Protein 5NVM (pdb70)

InterPro domains:
  IPR001040 Translation Initiation factor eIF- 4e [PF01652] (55-222)
  IPR001040 Translation Initiation factor eIF- 4e [PTHR11960] (13-221)
  IPR019770 Eukaryotic translation initiation factor 4E (eIF-4E), conserved site [PS00813] (112-135)
  IPR023398 Translation Initiation factor eIF- 4e-like [G3DSA:3.30.760.10] (18-225)
  IPR023398 Translation Initiation factor eIF- 4e-like [SSF55418] (24-225)

Sequence (407 aa):
GPHMLEAEHPLQYNYTFWYS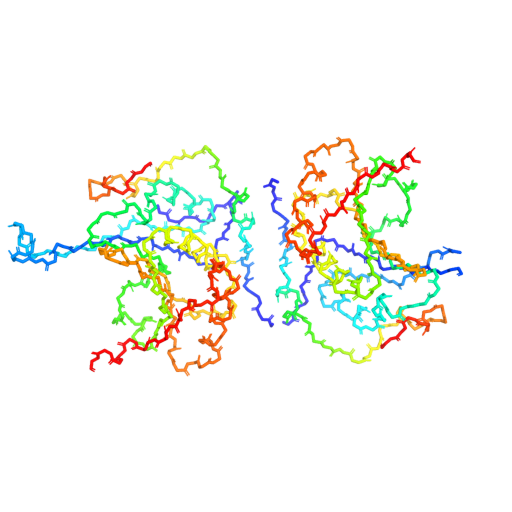RRTPGRPTSSQSYEQNIKQIGTFASVEQQFWRFYSHMVRPGDLTGHHSDFHLFKEGIKPMWEDDANKNGGKWIIRLRKGLASRCCWENLILAMLGEQFMVGEEICGAVVSVRFQEDIISIWNKTASDQATTARIRDTLRRVLNLPPNTIMEYKTHTDSIYKLADYRYGREEMLALFLKDNKIPSDLLDKEFLPILQEAEHPLQYNYTFWYSRRQNIKQIGTFASVEQFWRFYSHMVRPGDLTGHSDFHLFKEGIKPMWEDDANKNGGKWIIRLRKGLASRCWENLILAMLGEQFMVGEEICGAVVSVRFQEDIISIWNKTASDQATTARIRDTLRRVLNLPPNTIMEYKTHTDYKLADYRYGREEMLALFLKDNKIPSDLLDKEFLPILQ

Foldseek 3Di:
DEDDDPVFAWFPFKKWKKKKAWPDDVVVDVDHTDIDMDTDGIYTGPVVVCVVPVPDDQLLPDDHWMKMKMFTPPADPDCPGLQRVQKKKKKWKAFRPQRRLLVVLVVCCVRNVVQPLPQFWTIKMWIDHDGIIMIMTMTRHHPPVVSVVSNVVSSVVRRPDDPVTDMDMDRPVVVD/DDDDPDDDDPVRVVVPPDPDDDDDPVCVDPVNVVPDD/DDFAFFPFKKWKWKAAPHDIDTDDIDTGPVRVCVVVVPDDQPLPDDHWMKIKMFTPPADPAQVGLQRVQKWKKKDKDFRPQQRLQVVLVVVCVRNCVQVPPQFWTIKMWIDHDGMIMIMTMGRHHVPPVSVVSVLVSSVVRRVDPPPSDMDMDGSVD/DDDDPDDADPVRVVVPDDDDPDDDPVCPDPVNVVVDD

Structure (mmCIF, N/CA/C/O backbone):
data_5NVM
#
_entry.id   5NVM
#
_cell.length_a   152.210
_cell.length_b   98.590
_cell.length_c   39.280
_cell.angle_alpha   90.00
_cell.angle_beta   99.59
_cell.angle_gamma   90.00
#
_symmetry.space_group_name_H-M   'C 1 2 1'
#
loop_
_entity.id
_entity.type
_entity.pdbx_description
1 polymer 'Eukaryotic translation initiation factor 4E type 2'
2 polymer 'GRB10-interacting GYF protein 2'
3 non-polymer 'PHOSPHATE ION'
4 water water
#
loop_
_atom_site.group_PDB
_atom_site.id
_atom_site.type_symbol
_atom_site.label_atom_id
_atom_site.label_alt_id
_atom_site.label_comp_id
_atom_site.label_asym_id
_atom_site.label_entity_id
_atom_site.label_seq_id
_atom_site.pdbx_PDB_ins_code
_atom_site.Cartn_x
_atom_site.Cartn_y
_atom_site.Cartn_z
_atom_site.occupancy
_atom_site.B_iso_or_equiv
_atom_site.auth_seq_id
_atom_site.auth_comp_id
_atom_site.auth_asym_id
_atom_site.auth_atom_id
_atom_site.pdbx_PDB_model_num
ATOM 1 N N . GLY A 1 1 ? 11.695 25.141 26.129 1.00 74.62 46 GLY A N 1
ATOM 2 C CA . GLY A 1 1 ? 11.695 23.707 25.911 1.00 73.98 46 GLY A CA 1
ATOM 3 C C . GLY A 1 1 ? 13.087 23.089 25.928 1.00 79.21 46 GLY A C 1
ATOM 4 O O . GLY A 1 1 ? 14.074 23.772 26.214 1.00 78.46 46 GLY A O 1
ATOM 7 N N . PRO A 1 2 ? 13.175 21.784 25.621 1.00 72.73 47 PRO A N 1
ATOM 8 C CA . PRO A 1 2 ? 14.463 21.089 25.723 1.00 64.59 47 PRO A CA 1
ATOM 9 C C . PRO A 1 2 ? 15.222 20.984 24.403 1.00 76.80 47 PRO A C 1
ATOM 10 O O . PRO A 1 2 ? 14.767 20.321 23.465 1.00 67.40 47 PRO A O 1
ATOM 21 N N . HIS A 1 3 ? 16.391 21.617 24.324 1.00 80.84 48 HIS A N 1
ATOM 22 C CA . HIS A 1 3 ? 17.289 21.464 23.187 1.00 77.11 48 HIS A CA 1
ATOM 23 C C . HIS A 1 3 ? 18.644 20.976 23.677 1.00 69.87 48 HIS A C 1
ATOM 24 O O . HIS A 1 3 ? 19.088 21.343 24.768 1.00 67.73 48 HIS A O 1
ATOM 38 N N . MET A 1 4 ? 19.273 20.121 22.873 1.00 72.35 49 MET A N 1
ATOM 39 C CA . MET A 1 4 ? 20.663 19.726 23.068 1.00 71.98 49 MET A CA 1
ATOM 40 C C . MET A 1 4 ? 21.573 20.827 22.534 1.00 72.81 49 MET A C 1
ATOM 41 O O . MET A 1 4 ? 21.499 21.179 21.352 1.00 71.54 49 MET A O 1
ATOM 55 N N . LEU A 1 5 ? 22.437 21.360 23.399 1.00 76.67 50 LEU A N 1
ATOM 56 C CA . LEU A 1 5 ? 23.354 22.435 23.046 1.00 70.61 50 LEU A CA 1
ATOM 57 C C . LEU A 1 5 ? 24.792 21.990 23.272 1.00 72.27 50 LEU A C 1
ATOM 58 O O . LEU A 1 5 ? 25.108 21.368 24.291 1.00 67.60 50 LEU A O 1
ATOM 74 N N . GLU A 1 6 ? 25.660 22.328 22.312 1.00 82.12 51 GLU A N 1
ATOM 75 C CA . GLU A 1 6 ? 27.049 21.874 22.347 1.00 86.12 51 GLU A CA 1
ATOM 76 C C . GLU A 1 6 ? 27.769 22.361 23.602 1.00 74.27 51 GLU A C 1
ATOM 77 O O . GLU A 1 6 ? 28.564 21.622 24.195 1.00 69.70 51 GLU A O 1
ATOM 89 N N . ALA A 1 7 ? 27.511 23.602 24.025 1.00 68.50 52 ALA A N 1
ATOM 90 C CA . ALA A 1 7 ? 28.181 24.140 25.205 1.00 73.82 52 ALA A CA 1
ATOM 91 C C . ALA A 1 7 ? 27.655 23.560 26.521 1.00 69.62 52 ALA A C 1
ATOM 92 O O . ALA A 1 7 ? 28.258 23.819 27.568 1.00 70.49 52 ALA A O 1
ATOM 99 N N . GLU A 1 8 ? 26.577 22.777 26.493 1.00 57.52 53 GLU A N 1
ATOM 100 C CA . GLU A 1 8 ? 25.927 22.256 27.690 1.00 51.54 53 GLU A CA 1
ATOM 101 C C . GLU A 1 8 ? 26.200 20.765 27.845 1.00 45.41 53 GLU A C 1
ATOM 102 O O . GLU A 1 8 ? 26.638 20.087 26.909 1.00 47.17 53 GLU A O 1
ATOM 114 N N . HIS A 1 9 ? 25.939 20.255 29.057 1.00 38.71 54 HIS A N 1
ATOM 115 C CA . HIS A 1 9 ? 26.190 18.858 29.378 1.00 33.73 54 HIS A CA 1
ATOM 116 C C . HIS A 1 9 ? 24.895 18.056 29.348 1.00 41.34 54 HIS A C 1
ATOM 117 O O . HIS A 1 9 ? 24.067 18.193 30.271 1.00 37.19 54 HIS A O 1
ATOM 131 N N . PRO A 1 10 ? 24.686 17.199 28.344 1.00 39.19 55 PRO A N 1
ATOM 132 C CA . PRO A 1 10 ? 23.404 16.500 28.214 1.00 38.42 55 PRO A CA 1
ATOM 133 C C . PRO A 1 10 ? 23.121 15.533 29.349 1.00 35.94 55 PRO A C 1
ATOM 134 O O . PRO A 1 10 ? 24.013 14.895 29.904 1.00 35.23 55 PRO A O 1
ATOM 145 N N . LEU A 1 11 ? 21.845 15.420 29.673 1.00 35.09 56 LEU A N 1
ATOM 146 C CA . LEU A 1 11 ? 21.345 14.341 30.501 1.00 32.77 56 LEU A CA 1
ATOM 147 C C . LEU A 1 11 ? 21.038 13.146 29.615 1.00 37.93 56 LEU A C 1
ATOM 148 O O . LEU A 1 11 ? 20.744 13.303 28.437 1.00 35.44 56 LEU A O 1
ATOM 164 N N . GLN A 1 12 ? 21.081 11.950 30.204 1.00 35.12 57 GLN A N 1
ATOM 165 C CA . GLN A 1 12 ? 20.765 10.729 29.468 1.00 35.13 57 GLN A CA 1
ATOM 166 C C . GLN A 1 12 ? 19.332 10.711 28.944 1.00 42.86 57 GLN A C 1
ATOM 167 O O . GLN A 1 12 ? 19.057 10.043 27.942 1.00 35.93 57 GLN A O 1
ATOM 181 N N . TYR A 1 13 ? 18.400 11.354 29.649 1.00 36.41 58 TYR A N 1
ATOM 182 C CA . TYR A 1 13 ? 17.024 11.503 29.210 1.00 38.21 58 TYR A CA 1
ATOM 183 C C . TYR A 1 13 ? 16.618 12.952 29.395 1.00 38.37 58 TYR A C 1
ATOM 184 O O . TYR A 1 13 ? 17.199 13.678 30.201 1.00 38.80 58 TYR A O 1
ATOM 202 N N . ASN A 1 14 ? 15.595 13.370 28.657 1.00 37.11 59 ASN A N 1
ATOM 203 C CA . ASN A 1 14 ? 14.899 14.598 29.011 1.00 37.88 59 ASN A CA 1
ATOM 204 C C . ASN A 1 14 ? 13.971 14.295 30.180 1.00 34.88 59 ASN A C 1
ATOM 205 O O . ASN A 1 14 ? 13.421 13.195 30.277 1.00 36.76 59 ASN A O 1
ATOM 216 N N . TYR A 1 15 ? 13.830 15.263 31.082 1.00 34.25 60 TYR A N 1
ATOM 217 C CA . TYR A 1 15 ? 12.922 15.146 32.217 1.00 32.29 60 TYR A CA 1
ATOM 218 C C . TYR A 1 15 ? 11.998 16.362 32.285 1.00 32.21 60 TYR A C 1
ATOM 219 O O . TYR A 1 15 ? 12.327 17.456 31.818 1.00 33.53 60 TYR A O 1
ATOM 237 N N . THR A 1 16 ? 10.843 16.151 32.911 1.00 30.34 61 THR A N 1
ATOM 238 C CA . THR A 1 16 ? 9.767 17.140 32.974 1.00 28.29 61 THR A CA 1
ATOM 239 C C . THR A 1 16 ? 9.341 17.342 34.432 1.00 30.55 61 THR A C 1
ATOM 240 O O . THR A 1 16 ? 8.946 16.379 35.092 1.00 27.90 61 THR A O 1
ATOM 251 N N . PHE A 1 17 ? 9.397 18.587 34.923 1.00 30.57 62 PHE A N 1
ATOM 252 C CA . PHE A 1 17 ? 8.830 18.912 36.236 1.00 30.40 62 PHE A CA 1
ATOM 253 C C . PHE A 1 17 ? 7.316 19.078 36.165 1.00 33.09 62 PHE A C 1
ATOM 254 O O . PHE A 1 17 ? 6.781 19.687 35.230 1.00 30.30 62 PHE A O 1
ATOM 271 N N . TRP A 1 18 ? 6.639 18.622 37.219 1.00 29.06 63 TRP A N 1
ATOM 272 C CA . TRP A 1 18 ? 5.204 18.806 37.386 1.00 28.57 63 TRP A CA 1
ATOM 273 C C . TRP A 1 18 ? 4.931 19.313 38.793 1.00 29.28 63 TRP A C 1
ATOM 274 O O . TRP A 1 18 ? 5.695 19.050 39.727 1.00 29.03 63 TRP A O 1
ATOM 295 N N . TYR A 1 19 ? 3.818 20.039 38.945 1.00 28.79 64 TYR A N 1
ATOM 296 C CA . TYR A 1 19 ? 3.422 20.595 40.232 1.00 29.24 64 TYR A CA 1
ATOM 297 C C . TYR A 1 19 ? 1.955 20.290 40.455 1.00 30.65 64 TYR A C 1
ATOM 298 O O . TYR A 1 19 ? 1.131 20.648 39.607 1.00 28.11 64 TYR A O 1
ATOM 316 N N . SER A 1 20 ? 1.620 19.660 41.579 1.00 26.77 65 SER A N 1
ATOM 317 C CA . SER A 1 20 ? 0.216 19.429 41.885 1.00 28.76 65 SER A CA 1
ATOM 318 C C . SER A 1 20 ? -0.130 19.969 43.268 1.00 30.36 65 SER A C 1
ATOM 319 O O . SER A 1 20 ? 0.722 20.152 44.141 1.00 28.01 65 SER A O 1
ATOM 327 N N . ARG A 1 21 ? -1.419 20.261 43.437 1.00 31.11 66 ARG A N 1
ATOM 328 C CA . ARG A 1 21 ? -1.931 20.816 44.667 1.00 35.03 66 ARG A CA 1
ATOM 329 C C . ARG A 1 21 ? -3.331 20.251 44.864 1.00 35.27 66 ARG A C 1
ATOM 330 O O . ARG A 1 21 ? -4.027 19.936 43.897 1.00 30.02 66 ARG A O 1
ATOM 351 N N . ARG A 1 22 ? -3.705 20.046 46.122 1.00 33.60 67 ARG A N 1
ATOM 352 C CA . ARG A 1 22 ? -5.026 19.539 46.461 1.00 37.15 67 ARG A CA 1
ATOM 353 C C . ARG A 1 22 ? -5.526 20.309 47.668 1.00 50.10 67 ARG A C 1
ATOM 354 O O . ARG A 1 22 ? -4.838 20.380 48.691 1.00 40.68 67 ARG A O 1
ATOM 375 N N . THR A 1 23 ? -6.684 20.937 47.499 1.00 50.91 68 THR A N 1
ATOM 376 C CA . THR A 1 23 ? -7.484 21.582 48.528 1.00 59.60 68 THR A CA 1
ATOM 377 C C . THR A 1 23 ? -8.349 20.462 49.063 1.00 65.38 68 THR A C 1
ATOM 378 O O . THR A 1 23 ? -9.356 20.105 48.426 1.00 49.19 68 THR A O 1
ATOM 389 N N . PRO A 1 24 ? -7.974 19.871 50.206 1.00 79.05 69 PRO A N 1
ATOM 390 C CA . PRO A 1 24 ? -8.381 18.485 50.482 1.00 91.10 69 PRO A CA 1
ATOM 391 C C . PRO A 1 24 ? -9.807 18.301 50.991 1.00 97.34 69 PRO A C 1
ATOM 392 O O . PRO A 1 24 ? -10.321 17.177 50.892 1.00 96.64 69 PRO A O 1
ATOM 403 N N . GLY A 1 25 ? -10.477 19.335 51.506 1.00 100.16 70 GLY A N 1
ATOM 404 C CA . GLY A 1 25 ? -11.715 19.123 52.232 1.00 109.19 70 GLY A CA 1
ATOM 405 C C . GLY A 1 25 ? -12.801 20.124 51.888 1.00 111.70 70 GLY A C 1
ATOM 406 O O . GLY A 1 25 ? -12.558 21.183 51.304 1.00 108.14 70 GLY A O 1
ATOM 410 N N . ARG A 1 26 ? -14.028 19.742 52.272 1.00 120.78 71 ARG A N 1
ATOM 411 C CA . ARG A 1 26 ? -15.229 20.574 52.251 1.00 114.84 71 ARG A CA 1
ATOM 412 C C . ARG A 1 26 ? -15.444 21.139 53.652 1.00 117.06 71 ARG A C 1
ATOM 413 O O . ARG A 1 26 ? -15.836 22.305 53.794 1.00 116.97 71 ARG A O 1
ATOM 434 N N . PRO A 1 27 ? -15.209 20.342 54.723 1.00 114.87 72 PRO A N 1
ATOM 435 C CA . PRO A 1 27 ? -15.168 20.925 56.072 1.00 113.04 72 PRO A CA 1
ATOM 436 C C . PRO A 1 27 ? -13.782 21.426 56.449 1.00 124.56 72 PRO A C 1
ATOM 437 O O . PRO A 1 27 ? -13.642 22.420 57.171 1.00 120.31 72 PRO A O 1
ATOM 448 N N . THR A 1 28 ? -12.747 20.740 55.952 1.00 129.35 73 THR A N 1
ATOM 449 C CA . THR A 1 28 ? -11.384 21.013 56.397 1.00 126.09 73 THR A CA 1
ATOM 450 C C . THR A 1 28 ? -10.934 22.413 55.998 1.00 124.11 73 THR A C 1
ATOM 451 O O . THR A 1 28 ? -10.247 23.094 56.770 1.00 116.09 73 THR A O 1
ATOM 462 N N . SER A 1 29 ? -11.300 22.856 54.800 1.00 127.61 74 SER A N 1
ATOM 463 C CA . SER A 1 29 ? -11.041 24.213 54.354 1.00 127.90 74 SER A CA 1
ATOM 464 C C . SER A 1 29 ? -12.366 24.904 54.069 1.00 132.81 74 SER A C 1
ATOM 465 O O . SER A 1 29 ? -13.400 24.257 53.880 1.00 131.23 74 SER A O 1
ATOM 473 N N . SER A 1 30 ? -12.328 26.237 54.050 1.00 141.19 75 SER A N 1
ATOM 474 C CA . SER A 1 30 ? -13.520 26.996 53.690 1.00 146.90 75 SER A CA 1
ATOM 475 C C . SER A 1 30 ? -13.889 26.789 52.226 1.00 143.58 75 SER A C 1
ATOM 476 O O . SER A 1 30 ? -15.077 26.793 51.881 1.00 139.36 75 SER A O 1
ATOM 484 N N . GLN A 1 31 ? -12.897 26.598 51.359 1.00 142.57 76 GLN A N 1
ATOM 485 C CA . GLN A 1 31 ? -13.156 26.336 49.953 1.00 125.85 76 GLN A CA 1
ATOM 486 C C . GLN A 1 31 ? -13.504 24.864 49.738 1.00 112.08 76 GLN A C 1
ATOM 487 O O . GLN A 1 31 ? -13.249 24.000 50.582 1.00 114.91 76 GLN A O 1
ATOM 501 N N . SER A 1 32 ? -14.097 24.590 48.584 1.00 101.48 77 SER A N 1
ATOM 502 C CA . SER A 1 32 ? -14.489 23.242 48.212 1.00 81.22 77 SER A CA 1
ATOM 503 C C . SER A 1 32 ? -13.272 22.419 47.787 1.00 62.92 77 SER A C 1
ATOM 504 O O . SER A 1 32 ? -12.213 22.954 47.454 1.00 60.22 77 SER A O 1
ATOM 512 N N . TYR A 1 33 ? -13.448 21.100 47.788 1.00 47.85 78 TYR A N 1
ATOM 513 C CA . TYR A 1 33 ? -12.415 20.208 47.302 1.00 49.51 78 TYR A CA 1
ATOM 514 C C . TYR A 1 33 ? -11.972 20.606 45.898 1.00 47.62 78 TYR A C 1
ATOM 515 O O . TYR A 1 33 ? -12.790 20.919 45.022 1.00 36.71 78 TYR A O 1
ATOM 533 N N . GLU A 1 34 ? -10.660 20.584 45.690 1.00 40.94 79 GLU A N 1
ATOM 534 C CA . GLU A 1 34 ? -10.079 20.933 44.405 1.00 40.10 79 GLU A CA 1
ATOM 535 C C . GLU A 1 34 ? -8.733 20.232 44.295 1.00 36.62 79 GLU A C 1
ATOM 536 O O . GLU A 1 34 ? -8.009 20.104 45.291 1.00 30.01 79 GLU A O 1
ATOM 548 N N . GLN A 1 35 ? -8.423 19.775 43.080 1.00 34.95 80 GLN A N 1
ATOM 549 C CA . GLN A 1 35 ? -7.177 19.099 42.740 1.00 36.75 80 GLN A CA 1
ATOM 550 C C . GLN A 1 35 ? -6.704 19.608 41.384 1.00 33.08 80 GLN A C 1
ATOM 551 O O . GLN A 1 35 ? -7.492 19.721 40.442 1.00 30.91 80 GLN A O 1
ATOM 565 N N . ASN A 1 36 ? -5.417 19.900 41.293 1.00 28.95 81 ASN A N 1
ATOM 566 C CA . ASN A 1 36 ? -4.815 20.454 40.097 1.00 28.74 81 ASN A CA 1
ATOM 567 C C . ASN A 1 36 ? -3.455 19.807 39.899 1.00 30.77 81 ASN A C 1
ATOM 568 O O . ASN A 1 36 ? -2.726 19.572 40.869 1.00 26.05 81 ASN A O 1
ATOM 579 N N . ILE A 1 37 ? -3.138 19.489 38.648 1.00 29.56 82 ILE A N 1
ATOM 580 C CA . ILE A 1 37 ? -1.782 19.135 38.260 1.00 27.46 82 ILE A CA 1
ATOM 581 C C . ILE A 1 37 ? -1.436 19.878 36.979 1.00 32.12 82 ILE A C 1
ATOM 582 O O . ILE A 1 37 ? -2.243 19.926 36.042 1.00 30.65 82 ILE A O 1
ATOM 598 N N . LYS A 1 38 ? -0.224 20.444 36.940 1.00 28.85 83 LYS A N 1
ATOM 599 C CA . LYS A 1 38 ? 0.240 21.266 35.834 1.00 32.99 83 LYS A CA 1
ATOM 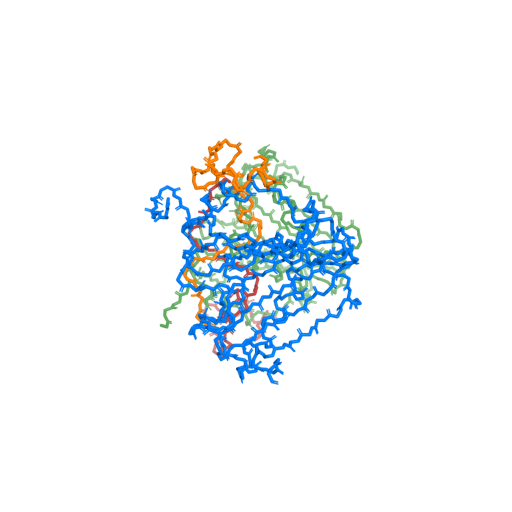600 C C . LYS A 1 38 ? 1.692 20.932 35.529 1.00 34.81 83 LYS A C 1
ATOM 601 O O . LYS A 1 38 ? 2.535 20.876 36.428 1.00 29.98 83 LYS A O 1
ATOM 620 N N . GLN A 1 39 ? 1.966 20.666 34.264 1.00 32.37 84 GLN A N 1
ATOM 621 C CA . GLN A 1 39 ? 3.335 20.514 33.797 1.00 34.14 84 GLN A CA 1
ATOM 622 C C . GLN A 1 39 ? 4.043 21.856 33.861 1.00 35.91 84 GLN A C 1
ATOM 623 O O . GLN A 1 39 ? 3.496 22.881 33.449 1.00 36.81 84 GLN A O 1
ATOM 637 N N . ILE A 1 40 ? 5.249 21.855 34.412 1.00 32.55 85 ILE A N 1
ATOM 638 C CA . ILE A 1 40 ? 6.047 23.065 34.537 1.00 35.03 85 ILE A CA 1
ATOM 639 C C . ILE A 1 40 ? 6.853 23.205 33.246 1.00 39.01 85 ILE A C 1
ATOM 640 O O . ILE A 1 40 ? 6.640 24.145 32.474 1.00 41.38 85 ILE A O 1
ATOM 656 N N . GLY A 1 41 ? 7.752 22.258 32.983 1.00 38.66 86 GLY A N 1
ATOM 657 C CA . GLY A 1 41 ? 8.560 22.312 31.768 1.00 36.80 86 GLY A CA 1
ATOM 658 C C . GLY A 1 41 ? 9.534 21.156 31.689 1.00 37.88 86 GLY A C 1
ATOM 659 O O . GLY A 1 41 ? 9.698 20.373 32.631 1.00 37.15 86 GLY A O 1
ATOM 663 N N . THR A 1 42 ? 10.196 21.062 30.537 1.00 31.74 87 THR A N 1
ATOM 664 C CA . THR A 1 42 ? 11.023 19.920 30.200 1.00 34.22 87 THR A CA 1
ATOM 665 C C . THR A 1 42 ? 12.430 20.410 29.862 1.00 38.28 87 THR A C 1
ATOM 666 O O . THR A 1 42 ? 12.596 21.479 29.265 1.00 37.19 87 THR A O 1
ATOM 677 N N . PHE A 1 43 ? 13.443 19.638 30.261 1.00 38.12 88 PHE A N 1
ATOM 678 C CA . PHE A 1 43 ? 14.825 20.082 30.142 1.00 32.83 88 PHE A CA 1
ATOM 679 C C . PHE A 1 43 ? 15.686 18.900 29.722 1.00 32.17 88 PHE A C 1
ATOM 680 O O . PHE A 1 43 ? 15.323 17.741 29.907 1.00 32.90 88 PHE A O 1
ATOM 697 N N . ALA A 1 44 ? 16.854 19.203 29.146 1.00 37.02 89 ALA A N 1
ATOM 698 C CA . ALA A 1 44 ? 17.645 18.167 28.498 1.00 34.85 89 ALA A CA 1
ATOM 699 C C . ALA A 1 44 ? 19.101 18.145 28.922 1.00 36.62 89 ALA A C 1
ATOM 700 O O . ALA A 1 44 ? 19.809 17.203 28.549 1.00 34.14 89 ALA A O 1
ATOM 707 N N . SER A 1 45 ? 19.555 19.125 29.698 1.00 32.46 90 SER A N 1
ATOM 708 C CA . SER A 1 45 ? 20.938 19.225 30.127 1.00 36.63 90 SER A CA 1
ATOM 709 C C . SER A 1 45 ? 20.985 19.571 31.616 1.00 38.38 90 SER A C 1
ATOM 710 O O . SER A 1 45 ? 19.985 19.989 32.217 1.00 33.98 90 SER A O 1
ATOM 718 N N . VAL A 1 46 ? 22.167 19.376 32.198 1.00 34.72 91 VAL A N 1
ATOM 719 C CA . VAL A 1 46 ? 22.427 19.773 33.579 1.00 35.82 91 VAL A CA 1
ATOM 720 C C . VAL A 1 46 ? 22.169 21.256 33.754 1.00 35.92 91 VAL A C 1
ATOM 721 O O . VAL A 1 46 ? 21.564 21.682 34.742 1.00 33.89 91 VAL A O 1
ATOM 734 N N . GLU A 1 47 ? 22.631 22.069 32.809 1.00 33.72 92 GLU A N 1
ATOM 735 C CA . GLU A 1 47 ? 22.482 23.509 32.970 1.00 35.08 92 GLU A CA 1
ATOM 736 C C . GLU A 1 47 ? 21.014 23.918 32.897 1.00 37.84 92 GLU A C 1
ATOM 737 O O . GLU A 1 47 ? 20.578 24.840 33.595 1.00 35.03 92 GLU A O 1
ATOM 749 N N . GLN A 1 48 ? 20.252 23.267 32.035 1.00 34.87 93 GLN A N 1
ATOM 750 C CA A GLN A 1 48 ? 18.824 23.552 31.910 0.50 38.53 93 GLN A CA 1
ATOM 751 C CA B GLN A 1 48 ? 18.841 23.613 31.942 0.50 38.53 93 GLN A CA 1
ATOM 752 C C . GLN A 1 48 ? 18.065 23.130 33.161 1.00 33.54 93 GLN A C 1
ATOM 753 O O . GLN A 1 48 ? 17.115 23.801 33.573 1.00 40.48 93 GLN A O 1
ATOM 780 N N . PHE A 1 49 ? 18.440 21.983 33.743 1.00 33.92 94 PHE A N 1
ATOM 781 C CA . PHE A 1 49 ? 17.862 21.562 35.022 1.00 34.02 94 PHE A CA 1
ATOM 782 C C . PHE A 1 49 ? 18.014 22.658 36.066 1.00 32.00 94 PHE A C 1
ATOM 783 O O . PHE A 1 49 ? 17.057 22.993 36.764 1.00 30.54 94 PHE A O 1
ATOM 800 N N . TRP A 1 50 ? 19.227 23.217 36.203 1.00 31.10 95 TRP A N 1
ATOM 801 C CA . TRP A 1 50 ? 19.450 24.250 37.217 1.00 35.15 95 TRP A CA 1
ATOM 802 C C . TRP A 1 50 ? 18.628 25.511 36.943 1.00 36.82 95 TRP A C 1
ATOM 803 O O . TRP A 1 50 ? 18.206 26.195 37.886 1.00 34.44 95 TRP A O 1
ATOM 824 N N . ARG A 1 51 ? 18.412 25.855 35.672 1.00 36.35 96 ARG A N 1
ATOM 825 C CA . ARG A 1 51 ? 17.537 26.982 35.367 1.00 38.98 96 ARG A CA 1
ATOM 826 C C . ARG A 1 51 ? 16.153 26.807 35.997 1.00 36.74 96 ARG A C 1
ATOM 827 O O . ARG A 1 51 ? 15.596 27.765 36.542 1.00 32.87 96 ARG A O 1
ATOM 848 N N . PHE A 1 52 ? 15.586 25.597 35.930 1.00 35.76 97 PHE A N 1
ATOM 849 C CA . PHE A 1 52 ? 14.285 25.333 36.546 1.00 32.45 97 PHE A CA 1
ATOM 850 C C . PHE A 1 52 ? 14.394 25.211 38.064 1.00 37.84 97 PHE A C 1
ATOM 851 O O . PHE A 1 52 ? 13.684 25.892 38.812 1.00 36.31 97 PHE A O 1
ATOM 868 N N . TYR A 1 53 ? 15.304 24.365 38.532 1.00 35.93 98 TYR A N 1
ATOM 869 C CA . TYR A 1 53 ? 15.322 24.001 39.936 1.00 34.70 98 TYR A CA 1
ATOM 870 C C . TYR A 1 53 ? 15.716 25.176 40.818 1.00 35.14 98 TYR A C 1
ATOM 871 O O . TYR A 1 53 ? 15.177 25.335 41.919 1.00 34.51 98 TYR A O 1
ATOM 889 N N . SER A 1 54 ? 16.654 26.006 40.357 1.00 37.59 99 SER A N 1
ATOM 890 C CA . SER A 1 54 ? 17.100 27.146 41.152 1.00 41.43 99 SER A CA 1
ATOM 891 C C . SER A 1 54 ? 16.007 28.182 41.344 1.00 41.60 99 SER A C 1
ATOM 892 O O . SER A 1 54 ? 16.106 28.999 42.268 1.00 36.00 99 SER A O 1
ATOM 900 N N . HIS A 1 55 ? 14.949 28.145 40.530 1.00 39.65 100 HIS A N 1
ATOM 901 C CA . HIS A 1 55 ? 13.862 29.109 40.635 1.00 36.27 100 HIS A CA 1
ATOM 902 C C . HIS A 1 55 ? 12.579 28.507 41.194 1.00 35.87 100 HIS A C 1
ATOM 903 O O . HIS A 1 55 ? 11.537 29.164 41.152 1.00 37.07 100 HIS A O 1
ATOM 918 N N . MET A 1 56 ? 12.629 27.285 41.711 1.00 35.91 101 MET A N 1
ATOM 919 C CA . MET A 1 56 ? 11.505 26.684 42.408 1.00 37.10 101 MET A CA 1
ATOM 920 C C . MET A 1 56 ? 11.797 26.722 43.896 1.00 37.46 101 MET A C 1
ATOM 921 O O . MET A 1 56 ? 12.934 26.501 44.319 1.00 33.08 101 MET A O 1
ATOM 935 N N . VAL A 1 57 ? 10.767 27.041 44.679 1.00 34.47 102 VAL A N 1
ATOM 936 C CA . VAL A 1 57 ? 10.853 26.922 46.123 1.00 33.13 102 VAL A CA 1
ATOM 937 C C . VAL A 1 57 ? 11.152 25.475 46.479 1.00 37.61 102 VAL A C 1
ATOM 938 O O . VAL A 1 57 ? 10.674 24.539 45.827 1.00 33.00 102 VAL A O 1
ATOM 951 N N . ARG A 1 58 ? 11.937 25.275 47.528 1.00 33.89 103 ARG A N 1
ATOM 952 C CA . ARG A 1 58 ? 12.214 23.921 47.965 1.00 34.42 103 ARG A CA 1
ATOM 953 C C . ARG A 1 58 ? 10.964 23.312 48.597 1.00 40.08 103 ARG A C 1
ATOM 954 O O . ARG A 1 58 ? 10.122 24.031 49.141 1.00 39.74 103 ARG A O 1
ATOM 975 N N . PRO A 1 59 ? 10.788 21.990 48.491 1.00 36.96 104 PRO A N 1
ATOM 976 C CA . PRO A 1 59 ? 9.500 21.408 48.892 1.00 34.89 104 PRO A CA 1
ATOM 977 C C . PRO A 1 59 ? 9.192 21.562 50.366 1.00 45.90 104 PRO A C 1
ATOM 978 O O . PRO A 1 59 ? 8.009 21.625 50.742 1.00 40.47 104 PRO A O 1
ATOM 989 N N . GLY A 1 60 ? 10.215 21.584 51.215 1.00 40.39 105 GLY A N 1
ATOM 990 C CA . GLY A 1 60 ? 10.010 21.812 52.631 1.00 47.51 105 GLY A CA 1
ATOM 991 C C . GLY A 1 60 ? 9.368 23.139 52.940 1.00 48.42 105 GLY A C 1
ATOM 992 O O . GLY A 1 60 ? 8.897 23.331 54.066 1.00 49.61 105 GLY A O 1
ATOM 996 N N . ASP A 1 61 ? 9.328 24.056 51.973 1.00 45.80 106 ASP A N 1
ATOM 997 C CA . ASP A 1 61 ? 8.688 25.345 52.172 1.00 47.47 106 ASP A CA 1
ATOM 998 C C . ASP A 1 61 ? 7.340 25.470 51.475 1.00 48.50 106 ASP A C 1
ATOM 999 O O . ASP A 1 61 ? 6.727 26.539 51.549 1.00 49.85 106 ASP A O 1
ATOM 1008 N N . LEU A 1 62 ? 6.860 24.422 50.807 1.00 42.35 107 LEU A N 1
ATOM 1009 C CA . LEU A 1 62 ? 5.502 24.436 50.277 1.00 50.36 107 LEU A CA 1
ATOM 1010 C C . LEU A 1 62 ? 4.490 24.332 51.414 1.00 48.11 107 LEU A C 1
ATOM 1011 O O . LEU A 1 62 ? 4.721 23.668 52.428 1.00 45.55 107 LEU A O 1
ATOM 1027 N N . THR A 1 63 ? 3.347 24.970 51.227 1.00 49.08 108 THR A N 1
ATOM 1028 C CA . THR A 1 63 ? 2.257 24.846 52.182 1.00 53.16 108 THR A CA 1
ATOM 1029 C C . THR A 1 63 ? 1.180 23.911 51.639 1.00 52.87 108 THR A C 1
ATOM 1030 O O . THR A 1 63 ? 1.156 23.548 50.459 1.00 50.79 108 THR A O 1
ATOM 1041 N N . GLY A 1 64 ? 0.294 23.500 52.533 1.00 47.35 109 GLY A N 1
ATOM 1042 C CA . GLY A 1 64 ? -0.831 22.692 52.125 1.00 52.22 109 GLY A CA 1
ATOM 1043 C C . GLY A 1 64 ? -0.388 21.337 51.607 1.00 49.43 109 GLY A C 1
ATOM 1044 O O . GLY A 1 64 ? 0.720 20.861 51.857 1.00 49.90 109 GLY A O 1
ATOM 1048 N N . HIS A 1 65 ? -1.285 20.732 50.849 1.00 35.03 110 HIS A N 1
ATOM 1049 C CA A HIS A 1 65 ? -1.096 19.412 50.274 0.50 40.42 110 HIS A CA 1
ATOM 1050 C CA B HIS A 1 65 ? -1.076 19.407 50.278 0.50 40.39 110 HIS A CA 1
ATOM 1051 C C . HIS A 1 65 ? -0.628 19.623 48.833 1.00 37.35 110 HIS A C 1
ATOM 1052 O O . HIS A 1 65 ? -1.426 19.919 47.947 1.00 34.93 110 HIS A O 1
ATOM 1078 N N . SER A 1 66 ? 0.668 19.486 48.611 1.00 35.20 111 SER A N 1
ATOM 1079 C CA . SER A 1 66 ? 1.319 19.894 47.377 1.00 33.04 111 SER A CA 1
ATOM 1080 C C . SER A 1 66 ? 2.389 18.864 47.031 1.00 39.26 111 SER A C 1
ATOM 1081 O O . SER A 1 66 ? 2.912 18.189 47.917 1.00 36.16 111 SER A O 1
ATOM 1089 N N . ASP A 1 67 ? 2.710 18.738 45.739 1.00 35.49 112 ASP A N 1
ATOM 1090 C CA . ASP A 1 67 ? 3.696 17.755 45.302 1.00 28.65 112 ASP A CA 1
ATOM 1091 C C . ASP A 1 67 ? 4.506 18.331 44.159 1.00 32.00 112 ASP A C 1
ATOM 1092 O O . ASP A 1 67 ? 3.960 19.043 43.315 1.00 29.41 112 ASP A O 1
ATOM 1101 N N . PHE A 1 68 ? 5.807 18.020 44.138 1.00 29.48 113 PHE A N 1
ATOM 1102 C CA . PHE A 1 68 ? 6.608 18.111 42.932 1.00 28.92 113 PHE A CA 1
ATOM 1103 C C . PHE A 1 68 ? 6.800 16.717 42.363 1.00 31.82 113 PHE A C 1
ATOM 1104 O O . PHE A 1 68 ? 6.965 15.740 43.098 1.00 31.46 113 PHE A O 1
ATOM 1121 N N . HIS A 1 69 ? 6.776 16.635 41.043 1.00 30.14 114 HIS A N 1
ATOM 1122 C CA . HIS A 1 69 ? 7.033 15.398 40.342 1.00 29.11 114 HIS A CA 1
ATOM 1123 C C . HIS A 1 69 ? 8.101 15.680 39.298 1.00 28.11 114 HIS A C 1
ATOM 1124 O O . HIS A 1 69 ? 8.088 16.737 38.668 1.00 32.12 114 HIS A O 1
ATOM 1138 N N . LEU A 1 70 ? 9.005 14.731 39.111 1.00 28.64 115 LEU A N 1
ATOM 1139 C CA . LEU A 1 70 ? 10.074 14.848 38.118 1.00 30.09 115 LEU A CA 1
ATOM 1140 C C . LEU A 1 70 ? 10.153 13.517 37.394 1.00 33.52 115 LEU A C 1
ATOM 1141 O O . LEU A 1 70 ? 10.623 12.537 37.969 1.00 31.13 115 LEU A O 1
ATOM 1157 N N . PHE A 1 71 ? 9.679 13.485 36.145 1.00 31.84 116 PHE A N 1
ATOM 1158 C CA . PHE A 1 71 ? 9.544 12.249 35.392 1.00 35.94 116 PHE A CA 1
ATOM 1159 C C . PHE A 1 71 ? 10.156 12.385 34.002 1.00 32.54 116 PHE A C 1
ATOM 1160 O O . PHE A 1 71 ? 10.207 13.471 33.412 1.00 32.64 116 PHE A O 1
ATOM 1177 N N . LYS A 1 72 ? 10.596 11.256 33.471 1.00 33.71 117 LYS A N 1
ATOM 1178 C CA . LYS A 1 72 ? 11.131 11.249 32.120 1.00 36.26 117 LYS A CA 1
ATOM 1179 C C . LYS A 1 72 ? 10.117 11.844 31.147 1.00 36.03 117 LYS A C 1
ATOM 1180 O O . LYS A 1 72 ? 8.906 11.620 31.269 1.00 38.92 117 LYS A O 1
ATOM 1199 N N . GLU A 1 73 ? 10.606 12.644 30.204 1.00 35.50 118 GLU A N 1
ATOM 1200 C CA . GLU A 1 73 ? 9.705 13.240 29.228 1.00 38.61 118 GLU A CA 1
ATOM 1201 C C . GLU A 1 73 ? 8.893 12.147 28.547 1.00 40.45 118 GLU A C 1
ATOM 1202 O O . GLU A 1 73 ? 9.421 11.102 28.154 1.00 39.23 118 GLU A O 1
ATOM 1214 N N . GLY A 1 74 ? 7.590 12.374 28.464 1.00 41.98 119 GLY A N 1
ATOM 1215 C CA . GLY A 1 74 ? 6.682 11.399 27.904 1.00 45.87 119 GLY A CA 1
ATOM 1216 C C . GLY A 1 74 ? 6.062 10.437 28.898 1.00 49.17 119 GLY A C 1
ATOM 1217 O O . GLY A 1 74 ? 5.191 9.658 28.505 1.00 41.49 119 GLY A O 1
ATOM 1221 N N . ILE A 1 75 ? 6.499 10.432 30.156 1.00 40.98 120 ILE A N 1
ATOM 1222 C CA . ILE A 1 75 ? 5.849 9.646 31.202 1.00 43.64 120 ILE A CA 1
ATOM 1223 C C . ILE A 1 75 ? 5.045 10.600 32.074 1.00 45.38 120 ILE A C 1
ATOM 1224 O O . ILE A 1 75 ? 5.614 11.496 32.721 1.00 36.89 120 ILE A O 1
ATOM 1240 N N . LYS A 1 76 ? 3.723 10.413 32.085 1.00 41.78 121 LYS A N 1
ATOM 1241 C CA . LYS A 1 76 ? 2.881 11.159 32.995 1.00 42.78 121 LYS A CA 1
ATOM 1242 C C . LYS A 1 76 ? 3.060 10.627 34.418 1.00 36.15 121 LYS A C 1
ATOM 1243 O O . LYS A 1 76 ? 3.272 9.429 34.620 1.00 38.43 121 LYS A O 1
ATOM 1262 N N . PRO A 1 77 ? 2.999 11.499 35.424 1.00 36.95 122 PRO A N 1
ATOM 1263 C CA . PRO A 1 77 ? 3.247 11.088 36.815 1.00 38.89 122 PRO A CA 1
ATOM 1264 C C . PRO A 1 77 ? 2.017 10.442 37.459 1.00 40.50 122 PRO A C 1
ATOM 1265 O O . PRO A 1 77 ? 1.615 10.796 38.562 1.00 37.91 122 PRO A O 1
ATOM 1276 N N . MET A 1 78 ? 1.441 9.472 36.766 1.00 39.93 123 MET A N 1
ATOM 1277 C CA . MET A 1 78 ? 0.207 8.809 37.162 1.00 45.29 123 MET A CA 1
ATOM 1278 C C . MET A 1 78 ? 0.428 7.324 36.936 1.00 41.34 123 MET A C 1
ATOM 1279 O O . MET A 1 78 ? 0.983 6.935 35.908 1.00 44.21 123 MET A O 1
ATOM 1293 N N . TRP A 1 79 ? 0.041 6.498 37.904 1.00 46.99 124 TRP A N 1
ATOM 1294 C CA . TRP A 1 79 ? 0.428 5.098 37.824 1.00 51.22 124 TRP A CA 1
ATOM 1295 C C . TRP A 1 79 ? -0.213 4.396 36.631 1.00 51.21 124 TRP A C 1
ATOM 1296 O O . TRP A 1 79 ? 0.315 3.383 36.169 1.00 49.19 124 TRP A O 1
ATOM 1317 N N . GLU A 1 80 ? -1.318 4.925 36.105 1.00 54.24 125 GLU A N 1
ATOM 1318 C CA . GLU A 1 80 ? -1.992 4.292 34.980 1.00 56.81 125 GLU A CA 1
ATOM 1319 C C . GLU A 1 80 ? -1.264 4.504 33.659 1.00 58.62 125 GLU A C 1
ATOM 1320 O O . GLU A 1 80 ? -1.531 3.767 32.704 1.00 56.76 125 GLU A O 1
ATOM 1332 N N . ASP A 1 81 ? -0.347 5.475 33.582 1.00 55.51 126 ASP A N 1
ATOM 1333 C CA . ASP A 1 81 ? 0.489 5.629 32.397 1.00 52.49 126 ASP A CA 1
ATOM 1334 C C . ASP A 1 81 ? 1.058 4.277 31.985 1.00 56.72 126 ASP A C 1
ATOM 1335 O O . ASP A 1 81 ? 1.370 3.434 32.831 1.00 57.15 126 ASP A O 1
ATOM 1344 N N . ASP A 1 82 ? 1.180 4.073 30.671 1.00 60.11 127 ASP A N 1
ATOM 1345 C CA . ASP A 1 82 ? 1.769 2.837 30.159 1.00 58.73 127 ASP A CA 1
ATOM 1346 C C . ASP A 1 82 ? 3.124 2.558 30.795 1.00 60.70 127 ASP A C 1
ATOM 1347 O O . ASP A 1 82 ? 3.411 1.420 31.187 1.00 65.99 127 ASP A O 1
ATOM 1356 N N . ALA A 1 83 ? 3.978 3.582 30.905 1.00 54.93 128 ALA A N 1
ATOM 1357 C CA . ALA A 1 83 ? 5.304 3.366 31.476 1.00 54.79 128 ALA A CA 1
ATOM 1358 C C . ALA A 1 83 ? 5.252 2.977 32.948 1.00 54.73 128 ALA A C 1
ATOM 1359 O O . ALA A 1 83 ? 6.207 2.366 33.444 1.00 56.49 128 ALA A O 1
ATOM 1366 N N . ASN A 1 84 ? 4.169 3.311 33.658 1.00 52.09 129 ASN A N 1
ATOM 1367 C CA . ASN A 1 84 ? 4.088 3.081 35.091 1.00 48.46 129 ASN A CA 1
ATOM 1368 C C . ASN A 1 84 ? 3.189 1.915 35.492 1.00 55.51 129 ASN A C 1
ATOM 1369 O O . ASN A 1 84 ? 3.395 1.354 36.571 1.00 55.85 129 ASN A O 1
ATOM 1380 N N . LYS A 1 85 ? 2.212 1.523 34.662 1.00 55.89 130 LYS A N 1
ATOM 1381 C CA . LYS A 1 85 ? 1.125 0.676 35.164 1.00 61.07 130 LYS A CA 1
ATOM 1382 C C . LYS A 1 85 ? 1.613 -0.674 35.683 1.00 57.47 130 LYS A C 1
ATOM 1383 O O . LYS A 1 85 ? 0.975 -1.261 36.561 1.00 60.12 130 LYS A O 1
ATOM 1402 N N . ASN A 1 86 ? 2.725 -1.189 35.169 1.00 56.35 131 ASN A N 1
ATOM 1403 C CA . ASN A 1 86 ? 3.307 -2.418 35.696 1.00 59.50 131 ASN A CA 1
ATOM 1404 C C . ASN A 1 86 ? 4.442 -2.152 36.668 1.00 59.17 131 ASN A C 1
ATOM 1405 O O . ASN A 1 86 ? 5.231 -3.059 36.955 1.00 59.83 131 ASN A O 1
ATOM 1416 N N . GLY A 1 87 ? 4.529 -0.933 37.197 1.00 57.38 132 GLY A N 1
ATOM 1417 C CA . GLY A 1 87 ? 5.640 -0.525 38.017 1.00 58.74 132 GLY A CA 1
ATOM 1418 C C . GLY A 1 87 ? 5.275 -0.386 39.481 1.00 56.08 132 GLY A C 1
ATOM 1419 O O . GLY A 1 87 ? 4.220 -0.824 39.943 1.00 53.25 132 GLY A O 1
ATOM 1423 N N . GLY A 1 88 ? 6.186 0.244 40.209 1.00 51.04 133 GLY A N 1
ATOM 1424 C CA . GLY A 1 88 ? 6.024 0.504 41.617 1.00 49.69 133 GLY A CA 1
ATOM 1425 C C . GLY A 1 88 ? 7.027 1.545 42.062 1.00 49.13 133 GLY A C 1
ATOM 1426 O O . GLY A 1 88 ? 7.744 2.134 41.250 1.00 47.63 133 GLY A O 1
ATOM 1430 N N . LYS A 1 89 ? 7.074 1.766 43.369 1.00 49.32 134 LYS A N 1
ATOM 1431 C CA . LYS A 1 89 ? 7.835 2.883 43.894 1.00 44.70 134 LYS A CA 1
ATOM 1432 C C . LYS A 1 89 ? 8.398 2.518 45.252 1.00 46.60 134 LYS A C 1
ATOM 1433 O O . LYS A 1 89 ? 7.776 1.786 46.025 1.00 48.18 134 LYS A O 1
ATOM 1452 N N . TRP A 1 90 ? 9.584 3.052 45.530 1.00 47.79 135 TRP A N 1
ATOM 1453 C CA . TRP A 1 90 ? 10.127 3.087 46.873 1.00 46.38 135 TRP A CA 1
ATOM 1454 C C . TRP A 1 90 ? 9.627 4.348 47.566 1.00 48.72 135 TRP A C 1
ATOM 1455 O O . TRP A 1 90 ? 9.660 5.432 46.975 1.00 42.40 135 TRP A O 1
ATOM 1476 N N . ILE A 1 91 ? 9.167 4.198 48.813 1.00 49.64 136 ILE A N 1
ATOM 1477 C CA . ILE A 1 91 ? 8.535 5.262 49.587 1.00 41.71 136 ILE A CA 1
ATOM 1478 C C . ILE A 1 91 ? 9.353 5.517 50.839 1.00 46.86 136 ILE A C 1
ATOM 1479 O O . ILE A 1 91 ? 9.706 4.574 51.553 1.00 51.97 136 ILE A O 1
ATOM 1495 N N . ILE A 1 92 ? 9.616 6.792 51.127 1.00 46.77 137 ILE A N 1
ATOM 1496 C CA . ILE A 1 92 ? 10.330 7.214 52.330 1.00 43.56 137 ILE A CA 1
ATOM 1497 C C . ILE A 1 92 ? 9.520 8.318 53.000 1.00 50.53 137 ILE A C 1
ATOM 1498 O O . ILE A 1 92 ? 9.398 9.424 52.454 1.00 41.85 137 ILE A O 1
ATOM 1514 N N . ARG A 1 93 ? 8.994 8.033 54.195 1.00 45.12 138 ARG A N 1
ATOM 1515 C CA . ARG A 1 93 ? 8.251 9.017 54.973 1.00 43.51 138 ARG A CA 1
ATOM 1516 C C . ARG A 1 93 ? 9.211 9.784 55.869 1.00 41.47 138 ARG A C 1
ATOM 1517 O O . ARG A 1 93 ? 10.070 9.190 56.514 1.00 48.36 138 ARG A O 1
ATOM 1538 N N . LEU A 1 94 ? 9.066 11.096 55.909 1.00 42.24 139 LEU A N 1
ATOM 1539 C CA . LEU A 1 94 ? 10.034 11.945 56.577 1.00 43.21 139 LEU A CA 1
ATOM 1540 C C . LEU A 1 94 ? 9.328 12.923 57.488 1.00 45.66 139 LEU A C 1
ATOM 1541 O O . LEU A 1 94 ? 8.303 13.500 57.122 1.00 40.87 139 LEU A O 1
ATOM 1557 N N . ARG A 1 95 ? 9.901 13.129 58.666 1.00 42.02 140 ARG A N 1
ATOM 1558 C CA . ARG A 1 95 ? 9.426 14.193 59.528 1.00 44.84 140 ARG A CA 1
ATOM 1559 C C . ARG A 1 95 ? 9.724 15.530 58.871 1.00 45.10 140 ARG A C 1
ATOM 1560 O O . ARG A 1 95 ? 10.657 15.659 58.081 1.00 44.03 140 ARG A O 1
ATOM 1581 N N . LYS A 1 96 ? 8.902 16.524 59.181 1.00 40.09 141 LYS A N 1
ATOM 1582 C CA . LYS A 1 96 ? 9.052 17.826 58.554 1.00 47.75 141 LYS A CA 1
ATOM 1583 C C . LYS A 1 96 ? 10.477 18.332 58.707 1.00 50.43 141 LYS A C 1
ATOM 1584 O O . LYS A 1 96 ? 11.117 18.134 59.743 1.00 50.55 141 LYS A O 1
ATOM 1603 N N . GLY A 1 97 ? 10.971 18.985 57.656 1.00 44.81 142 GLY A N 1
ATOM 1604 C CA . GLY A 1 97 ? 12.272 19.609 57.661 1.00 47.48 142 GLY A CA 1
ATOM 1605 C C . GLY A 1 97 ? 13.377 18.824 56.982 1.00 42.94 142 GLY A C 1
ATOM 1606 O O . GLY A 1 97 ? 14.454 19.382 56.769 1.00 39.78 142 GLY A O 1
ATOM 1610 N N . LEU A 1 98 ? 13.159 17.551 56.662 1.00 40.63 143 LEU A N 1
ATOM 1611 C CA . LEU A 1 98 ? 14.156 16.746 55.962 1.00 43.10 143 LEU A CA 1
ATOM 1612 C C . LEU A 1 98 ? 13.960 16.671 54.442 1.00 45.30 143 LEU A C 1
ATOM 1613 O O . LEU A 1 98 ? 14.922 16.368 53.727 1.00 34.32 143 LEU A O 1
ATOM 1629 N N . ALA A 1 99 ? 12.754 16.931 53.929 1.00 41.62 144 ALA A N 1
ATOM 1630 C CA . ALA A 1 99 ? 12.446 16.592 52.534 1.00 38.16 144 ALA A CA 1
ATOM 1631 C C . ALA A 1 99 ? 13.254 17.417 51.537 1.00 34.30 144 ALA A C 1
ATOM 1632 O O . ALA A 1 99 ? 13.588 16.925 50.454 1.00 40.63 144 ALA A O 1
ATOM 1639 N N . SER A 1 100 ? 13.531 18.685 51.838 1.00 31.80 145 SER A N 1
ATOM 1640 C CA . SER A 1 100 ? 14.144 19.542 50.838 1.00 33.52 145 SER A CA 1
ATOM 1641 C C . SER A 1 100 ? 15.540 19.055 50.480 1.00 39.72 145 SER A C 1
ATOM 1642 O O . SER A 1 100 ? 15.919 19.047 49.300 1.00 34.40 145 SER A O 1
ATOM 1650 N N . ARG A 1 101 ? 16.305 18.611 51.477 1.00 34.75 146 ARG A N 1
ATOM 1651 C CA . ARG A 1 101 ? 17.641 18.093 51.204 1.00 40.66 146 ARG A CA 1
ATOM 1652 C C . ARG A 1 101 ? 17.567 16.714 50.571 1.00 35.79 146 ARG A C 1
ATOM 1653 O O . ARG A 1 101 ? 18.328 16.404 49.651 1.00 35.60 146 ARG A O 1
ATOM 1674 N N . CYS A 1 102 ? 16.643 15.877 51.037 1.00 34.64 147 CYS A N 1
ATOM 1675 C CA A CYS A 1 102 ? 16.533 14.528 50.492 0.50 37.93 147 CYS A CA 1
ATOM 1676 C CA B CYS A 1 102 ? 16.506 14.524 50.505 0.50 37.76 147 CYS A CA 1
ATOM 1677 C C . CYS A 1 102 ? 16.011 14.539 49.059 1.00 39.07 147 CYS A C 1
ATOM 1678 O O . CYS A 1 102 ? 16.416 13.702 48.244 1.00 35.13 147 CYS A O 1
ATOM 1693 N N . TRP A 1 103 ? 15.102 15.458 48.736 1.00 36.44 148 TRP A N 1
ATOM 1694 C CA . TRP A 1 103 ? 14.634 15.598 47.360 1.00 34.22 148 TRP A CA 1
ATOM 1695 C C . TRP A 1 103 ? 15.770 16.026 46.434 1.00 32.04 148 TRP A C 1
ATOM 1696 O O . TRP A 1 103 ? 15.985 15.431 45.376 1.00 34.12 148 TRP A O 1
ATOM 1717 N N . GLU A 1 104 ? 16.539 17.032 46.839 1.00 32.34 149 GLU A N 1
ATOM 1718 C CA . GLU A 1 104 ? 17.668 17.448 46.025 1.00 34.76 149 GLU A CA 1
ATOM 1719 C C . GLU A 1 104 ? 18.611 16.275 45.764 1.00 36.11 149 GLU A C 1
ATOM 1720 O O . GLU A 1 104 ? 18.962 15.990 44.608 1.00 33.06 149 GLU A O 1
ATOM 1732 N N . ASN A 1 105 ? 18.994 15.552 46.822 1.00 36.73 150 ASN A N 1
ATOM 1733 C CA . ASN A 1 105 ? 19.915 14.421 46.673 1.00 36.04 150 ASN A CA 1
ATOM 1734 C C . ASN A 1 105 ? 19.337 13.357 45.751 1.00 36.35 150 ASN A C 1
ATOM 1735 O O . ASN A 1 105 ? 20.044 12.805 44.895 1.00 33.91 150 ASN A O 1
ATOM 1746 N N . LEU A 1 106 ? 18.048 13.059 45.917 1.00 33.31 151 LEU A N 1
ATOM 1747 C CA . LEU A 1 106 ? 17.385 12.078 45.081 1.00 31.84 151 LEU A CA 1
ATOM 1748 C C . LEU A 1 106 ? 17.424 12.479 43.604 1.00 35.71 151 LEU A C 1
ATOM 1749 O O . LEU A 1 106 ? 17.859 11.704 42.751 1.00 37.93 151 LEU A O 1
ATOM 1765 N N . ILE A 1 107 ? 16.954 13.684 43.279 1.00 37.24 152 ILE A N 1
ATOM 1766 C CA . ILE A 1 107 ? 16.803 14.014 41.872 1.00 37.55 152 ILE A CA 1
ATOM 1767 C C . ILE A 1 107 ? 18.169 14.215 41.228 1.00 33.80 152 ILE A C 1
ATOM 1768 O O . ILE A 1 107 ? 18.342 13.930 40.041 1.00 32.78 152 ILE A O 1
ATOM 1784 N N . LEU A 1 108 ? 19.166 14.682 41.980 1.00 34.64 153 LEU A N 1
ATOM 1785 C CA . LEU A 1 108 ? 20.506 14.774 41.410 1.00 33.07 153 LEU A CA 1
ATOM 1786 C C . LEU A 1 108 ? 21.051 13.387 41.066 1.00 38.00 153 LEU A C 1
ATOM 1787 O O . LEU A 1 108 ? 21.617 13.190 39.985 1.00 34.17 153 LEU A O 1
ATOM 1803 N N . ALA A 1 109 ? 20.842 12.406 41.951 1.00 37.89 154 ALA A N 1
ATOM 1804 C CA . ALA A 1 109 ? 21.218 11.024 41.661 1.00 37.19 154 ALA A CA 1
ATOM 1805 C C . ALA A 1 109 ? 20.443 10.447 40.476 1.00 37.97 154 ALA A C 1
ATOM 1806 O O . ALA A 1 109 ? 21.014 9.732 39.637 1.00 34.10 154 ALA A O 1
ATOM 1813 N N . MET A 1 110 ? 19.138 10.732 40.392 1.00 34.30 155 MET A N 1
ATOM 1814 C CA . MET A 1 110 ? 18.346 10.201 39.290 1.00 36.83 155 MET A CA 1
ATOM 1815 C C . MET A 1 110 ? 18.790 10.785 37.954 1.00 35.07 155 MET A C 1
ATOM 1816 O O . MET A 1 110 ? 19.056 10.042 37.001 1.00 37.12 155 MET A O 1
ATOM 1830 N N . LEU A 1 111 ? 18.833 12.123 37.860 1.00 32.83 156 LEU A N 1
ATOM 1831 C CA . LEU A 1 111 ? 19.210 12.793 36.619 1.00 36.30 156 LEU A CA 1
ATOM 1832 C C . LEU A 1 111 ? 20.633 12.421 36.199 1.00 37.89 156 LEU A C 1
ATOM 1833 O O . LEU A 1 111 ? 20.919 12.268 35.005 1.00 32.88 156 LEU A O 1
ATOM 1849 N N . GLY A 1 112 ? 21.540 12.282 37.168 1.00 34.77 157 GLY A N 1
ATOM 1850 C CA . GLY A 1 112 ? 22.937 11.952 36.930 1.00 31.82 157 GLY A CA 1
ATOM 1851 C C . GLY A 1 112 ? 23.242 10.505 36.564 1.00 36.98 157 GLY A C 1
ATOM 1852 O O . GLY A 1 112 ? 24.417 10.159 36.369 1.00 37.68 157 GLY A O 1
ATOM 1856 N N . GLU A 1 113 ? 22.217 9.659 36.473 1.00 38.67 158 GLU A N 1
ATOM 1857 C CA . GLU A 1 113 ? 22.335 8.238 36.129 1.00 44.08 158 GLU A CA 1
ATOM 1858 C C . GLU A 1 113 ? 23.101 7.440 37.185 1.00 43.07 158 GLU A C 1
ATOM 1859 O O . GLU A 1 113 ? 23.839 6.503 36.870 1.00 43.03 158 GLU A O 1
ATOM 1871 N N . GLN A 1 114 ? 22.857 7.751 38.448 1.00 35.50 159 GLN A N 1
ATOM 1872 C CA . GLN A 1 114 ? 23.510 7.037 39.528 1.00 41.04 159 GLN A CA 1
ATOM 1873 C C . GLN A 1 114 ? 22.817 5.733 39.903 1.00 45.07 159 GLN A C 1
ATOM 1874 O O . GLN A 1 114 ? 23.372 4.987 40.711 1.00 44.52 159 GLN A O 1
ATOM 1888 N N . PHE A 1 115 ? 21.651 5.399 39.328 1.00 41.28 160 PHE A N 1
ATOM 1889 C CA . PHE A 1 115 ? 20.999 4.181 39.796 1.00 48.50 160 PHE A CA 1
ATOM 1890 C C . PHE A 1 115 ? 21.519 2.922 39.091 1.00 53.26 160 PHE A C 1
ATOM 1891 O O . PHE A 1 115 ? 21.658 1.874 39.731 1.00 63.23 160 PHE A O 1
ATOM 1908 N N . MET A 1 116 ? 21.853 2.996 37.811 1.00 54.61 161 MET A N 1
ATOM 1909 C CA . MET A 1 116 ? 22.420 1.852 37.083 1.00 55.63 161 MET A CA 1
ATOM 1910 C C . MET A 1 116 ? 21.403 0.709 36.988 1.00 52.57 161 MET A C 1
ATOM 1911 O O . MET A 1 116 ? 21.649 -0.418 37.412 1.00 55.13 161 MET A O 1
ATOM 1925 N N . VAL A 1 117 ? 20.242 1.024 36.418 1.00 50.11 162 VAL A N 1
ATOM 1926 C CA . VAL A 1 117 ? 19.192 0.034 36.197 1.00 49.57 162 VAL A CA 1
ATOM 1927 C C . VAL A 1 117 ? 18.641 0.202 34.790 1.00 47.98 162 VAL A C 1
ATOM 1928 O O . VAL A 1 117 ? 17.440 0.037 34.555 1.00 52.39 162 VAL A O 1
ATOM 1941 N N . GLY A 1 118 ? 19.509 0.550 33.850 1.00 49.17 163 GLY A N 1
ATOM 1942 C CA . GLY A 1 118 ? 19.064 0.714 32.479 1.00 49.67 163 GLY A CA 1
ATOM 1943 C C . GLY A 1 118 ? 17.951 1.741 32.400 1.00 50.62 163 GLY A C 1
ATOM 1944 O O . GLY A 1 118 ? 18.075 2.864 32.901 1.00 50.07 163 GLY A O 1
ATOM 1948 N N . GLU A 1 119 ? 16.849 1.358 31.764 1.00 49.78 164 GLU A N 1
ATOM 1949 C CA . GLU A 1 119 ? 15.729 2.264 31.531 1.00 50.10 164 GLU A CA 1
ATOM 1950 C C . GLU A 1 119 ? 14.654 2.191 32.603 1.00 51.21 164 GLU A C 1
ATOM 1951 O O . GLU A 1 119 ? 13.560 2.728 32.396 1.00 51.62 164 GLU A O 1
ATOM 1963 N N . GLU A 1 120 ? 14.937 1.567 33.747 1.00 51.46 165 GLU A N 1
ATOM 1964 C CA . GLU A 1 120 ? 13.871 1.219 34.680 1.00 48.91 165 GLU A CA 1
ATOM 1965 C C . GLU A 1 120 ? 13.260 2.432 35.378 1.00 52.53 165 GLU A C 1
ATOM 1966 O O . GLU A 1 120 ? 12.096 2.367 35.798 1.00 47.25 165 GLU A O 1
ATOM 1978 N N . ILE A 1 121 ? 14.011 3.526 35.543 1.00 46.10 166 ILE A N 1
ATOM 1979 C CA . ILE A 1 121 ? 13.508 4.661 36.314 1.00 43.69 166 ILE A CA 1
ATOM 1980 C C . ILE A 1 121 ? 12.450 5.401 35.513 1.00 39.51 166 ILE A C 1
ATOM 1981 O O . ILE A 1 121 ? 12.640 5.704 34.330 1.00 40.67 166 ILE A O 1
ATOM 1997 N N . CYS A 1 122 ? 11.323 5.698 36.157 1.00 40.73 167 CYS A N 1
ATOM 1998 C CA . CYS A 1 122 ? 10.303 6.555 35.565 1.00 36.05 167 CYS A CA 1
ATOM 1999 C C . CYS A 1 122 ? 10.365 7.985 36.072 1.00 33.90 167 CYS A C 1
ATOM 2000 O O . CYS A 1 122 ? 10.286 8.927 35.272 1.00 31.35 167 CYS A O 1
ATOM 2008 N N . GLY A 1 123 ? 10.518 8.171 37.379 1.00 34.57 168 GLY A N 1
ATOM 2009 C CA . GLY A 1 123 ? 10.627 9.501 37.930 1.00 34.08 168 GLY A CA 1
ATOM 2010 C C . GLY A 1 123 ? 10.561 9.465 39.443 1.00 33.63 168 GLY A C 1
ATOM 2011 O O . GLY A 1 123 ? 10.593 8.403 40.069 1.00 34.98 168 GLY A O 1
ATOM 2015 N N . ALA A 1 124 ? 10.460 10.655 40.013 1.00 30.93 169 ALA A N 1
ATOM 2016 C CA . ALA A 1 124 ? 10.513 10.805 41.459 1.00 32.58 169 ALA A CA 1
ATOM 2017 C C . ALA A 1 124 ? 9.471 11.818 41.895 1.00 36.51 169 ALA A C 1
ATOM 2018 O O . ALA A 1 124 ? 9.098 12.720 41.137 1.00 33.59 169 ALA A O 1
ATOM 2025 N N . VAL A 1 125 ? 8.984 11.657 43.127 1.00 30.39 170 VAL A N 1
ATOM 2026 C CA . VAL A 1 125 ? 7.954 12.526 43.662 1.00 32.65 170 VAL A CA 1
ATOM 2027 C C . VAL A 1 125 ? 8.331 12.950 45.071 1.00 34.94 170 VAL A C 1
ATOM 2028 O O . VAL A 1 125 ? 8.855 12.147 45.850 1.00 32.95 170 VAL A O 1
ATOM 2041 N N . VAL A 1 126 ? 8.042 14.206 45.403 1.00 30.78 171 VAL A N 1
ATOM 2042 C CA . VAL A 1 126 ? 8.069 14.672 46.782 1.00 34.14 171 VAL A CA 1
ATOM 2043 C C . VAL A 1 126 ? 6.685 15.218 47.107 1.00 34.92 171 VAL A C 1
ATOM 2044 O O . VAL A 1 126 ? 6.183 16.113 46.413 1.00 29.21 171 VAL A O 1
ATOM 2057 N N . SER A 1 127 ? 6.070 14.664 48.145 1.00 31.75 172 SER A N 1
ATOM 2058 C CA . SER A 1 127 ? 4.704 15.007 48.550 1.00 34.00 172 SER A CA 1
ATOM 2059 C C . SER A 1 127 ? 4.749 15.677 49.914 1.00 36.49 172 SER A C 1
ATOM 2060 O O . SER A 1 127 ? 5.237 15.085 50.881 1.00 36.42 172 SER A O 1
ATOM 2068 N N . VAL A 1 128 ? 4.280 16.913 49.981 1.00 33.45 173 VAL A N 1
ATOM 2069 C CA . VAL A 1 128 ? 4.320 17.697 51.207 1.00 31.30 173 VAL A CA 1
ATOM 2070 C C . VAL A 1 128 ? 2.953 17.610 51.873 1.00 45.81 173 VAL A C 1
ATOM 2071 O O . VAL A 1 128 ? 1.937 17.989 51.276 1.00 37.71 173 VAL A O 1
ATOM 2084 N N . ARG A 1 129 ? 2.919 17.090 53.099 1.00 44.29 174 ARG A N 1
ATOM 2085 C CA . ARG A 1 129 ? 1.678 16.964 53.872 1.00 49.90 174 ARG A CA 1
ATOM 2086 C C . ARG A 1 129 ? 1.859 17.681 55.215 1.00 50.29 174 ARG A C 1
ATOM 2087 O O . ARG A 1 129 ? 2.911 18.259 55.496 1.00 49.60 174 ARG A O 1
ATOM 2108 N N . PHE A 1 130 ? 0.814 17.681 56.045 1.00 59.61 175 PHE A N 1
ATOM 2109 C CA . PHE A 1 130 ? 0.840 18.554 57.220 1.00 64.48 175 PHE A CA 1
ATOM 2110 C C . PHE A 1 130 ? 1.805 18.045 58.282 1.00 53.02 175 PHE A C 1
ATOM 2111 O O . PHE A 1 130 ? 2.556 18.832 58.867 1.00 50.96 175 PHE A O 1
ATOM 2128 N N . GLN A 1 131 ? 1.788 16.742 58.561 1.00 46.69 176 GLN A N 1
ATOM 2129 C CA . GLN A 1 131 ? 2.612 16.179 59.617 1.00 59.55 176 GLN A CA 1
ATOM 2130 C C . GLN A 1 131 ? 3.788 15.372 59.094 1.00 53.50 176 GLN A C 1
ATOM 2131 O O . GLN A 1 131 ? 4.595 14.905 59.893 1.00 49.30 176 GLN A O 1
ATOM 2145 N N . GLU A 1 132 ? 3.919 15.200 57.786 1.00 44.14 177 GLU A N 1
ATOM 2146 C CA . GLU A 1 132 ? 5.081 14.505 57.262 1.00 52.97 177 GLU A CA 1
ATOM 2147 C C . GLU A 1 132 ? 5.214 14.808 55.779 1.00 49.81 177 GLU A C 1
ATOM 2148 O O . GLU A 1 132 ? 4.293 15.324 55.144 1.00 44.37 177 GLU A O 1
ATOM 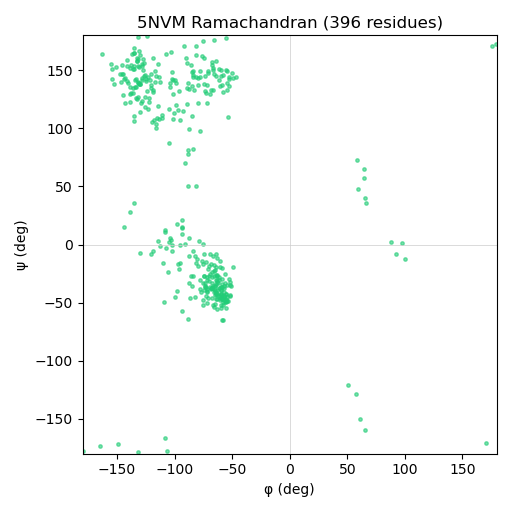2160 N N . ASP A 1 133 ? 6.389 14.515 55.248 1.00 42.02 178 ASP A N 1
ATOM 2161 C CA . ASP A 1 133 ? 6.627 14.563 53.817 1.00 40.48 178 ASP A CA 1
ATOM 2162 C C . ASP A 1 133 ? 6.912 13.142 53.345 1.00 43.22 178 ASP A C 1
ATOM 2163 O O . ASP A 1 133 ? 7.295 12.273 54.134 1.00 45.51 178 ASP A O 1
ATOM 2172 N N . ILE A 1 134 ? 6.663 12.877 52.066 1.00 38.74 179 ILE A N 1
ATOM 2173 C CA . ILE A 1 134 ? 6.873 11.546 51.502 1.00 34.52 179 ILE A CA 1
ATOM 2174 C C . ILE A 1 134 ? 7.654 11.690 50.205 1.00 37.23 179 ILE A C 1
ATOM 2175 O O . ILE A 1 134 ? 7.273 12.461 49.319 1.00 35.16 179 ILE A O 1
ATOM 2191 N N . ILE A 1 135 ? 8.749 10.962 50.098 1.00 36.45 180 ILE A N 1
ATOM 2192 C CA . ILE A 1 135 ? 9.579 10.997 48.908 1.00 39.00 180 ILE A CA 1
ATOM 2193 C C . ILE A 1 135 ? 9.549 9.611 48.294 1.00 41.24 180 ILE A C 1
ATOM 2194 O O . ILE A 1 135 ? 9.535 8.603 49.008 1.00 38.14 180 ILE A O 1
ATOM 2210 N N . SER A 1 136 ? 9.470 9.560 46.969 1.00 35.73 181 SER A N 1
ATOM 2211 C CA . SER A 1 136 ? 9.431 8.271 46.312 1.00 39.23 181 SER A CA 1
ATOM 2212 C C . SER A 1 136 ? 10.151 8.330 44.973 1.00 41.46 181 SER A C 1
ATOM 2213 O O . SER A 1 136 ? 10.260 9.386 44.346 1.00 37.58 181 SER A O 1
ATOM 2221 N N . ILE A 1 137 ? 10.635 7.173 44.547 1.00 39.36 182 ILE A N 1
ATOM 2222 C CA . ILE A 1 137 ? 11.195 6.992 43.221 1.00 36.41 182 ILE A CA 1
ATOM 2223 C C . ILE A 1 137 ? 10.467 5.820 42.579 1.00 40.28 182 ILE A C 1
ATOM 2224 O O . ILE A 1 137 ? 10.329 4.751 43.183 1.00 43.28 182 ILE A O 1
ATOM 2240 N N . TRP A 1 138 ? 9.944 6.052 41.383 1.00 39.54 183 TRP A N 1
ATOM 2241 C CA . TRP A 1 138 ? 9.140 5.089 40.656 1.00 42.38 183 TRP A CA 1
ATOM 2242 C C . TRP A 1 138 ? 9.979 4.387 39.599 1.00 41.98 183 TRP A C 1
ATOM 2243 O O . TRP A 1 138 ? 10.775 5.030 38.913 1.00 41.60 183 TRP A O 1
ATOM 2264 N N . ASN A 1 139 ? 9.740 3.088 39.412 1.00 45.59 184 ASN A N 1
ATOM 2265 C CA . ASN A 1 139 ? 10.401 2.319 38.364 1.00 47.57 184 ASN A CA 1
ATOM 2266 C C . ASN A 1 139 ? 9.375 1.515 37.582 1.00 54.31 184 ASN A C 1
ATOM 2267 O O . ASN A 1 139 ? 8.227 1.336 38.001 1.00 46.22 184 ASN A O 1
ATOM 2278 N N . LYS A 1 140 ? 9.835 1.005 36.439 1.00 55.89 185 LYS A N 1
ATOM 2279 C CA . LYS A 1 140 ? 8.957 0.489 35.395 1.00 58.51 185 LYS A CA 1
ATOM 2280 C C . LYS A 1 140 ? 8.376 -0.877 35.754 1.00 58.29 185 LYS A C 1
ATOM 2281 O O . LYS A 1 140 ? 7.167 -1.107 35.608 1.00 60.10 185 LYS A O 1
ATOM 2300 N N . THR A 1 141 ? 9.217 -1.801 36.202 1.00 54.73 186 THR A N 1
ATOM 2301 C CA . THR A 1 141 ? 8.807 -3.185 36.408 1.00 60.08 186 THR A CA 1
ATOM 2302 C C . THR A 1 141 ? 8.854 -3.515 37.895 1.00 59.46 186 THR A C 1
ATOM 2303 O O . THR A 1 141 ? 9.935 -3.671 38.470 1.00 59.54 186 THR A O 1
ATOM 2314 N N . ALA A 1 142 ? 7.670 -3.641 38.500 1.00 60.77 187 ALA A N 1
ATOM 2315 C CA . ALA A 1 142 ? 7.573 -3.914 39.928 1.00 60.77 187 ALA A CA 1
ATOM 2316 C C . ALA A 1 142 ? 8.048 -5.317 40.279 1.00 62.05 187 ALA A C 1
ATOM 2317 O O . ALA A 1 142 ? 8.451 -5.563 41.420 1.00 58.71 187 ALA A O 1
ATOM 2324 N N . SER A 1 143 ? 7.987 -6.247 39.332 1.00 65.70 188 SER A N 1
ATOM 2325 C CA . SER A 1 143 ? 8.354 -7.632 39.586 1.00 63.86 188 SER A CA 1
ATOM 2326 C C . SER A 1 143 ? 9.821 -7.913 39.303 1.00 70.52 188 SER A C 1
ATOM 2327 O O . SER A 1 143 ? 10.260 -9.054 39.469 1.00 76.94 188 SER A O 1
ATOM 2335 N N . ASP A 1 144 ? 10.582 -6.906 38.876 1.00 71.15 189 ASP A N 1
ATOM 2336 C CA . ASP A 1 144 ? 12.019 -7.045 38.631 1.00 69.39 189 ASP A CA 1
ATOM 2337 C C . ASP A 1 144 ? 12.759 -6.863 39.955 1.00 67.02 189 ASP A C 1
ATOM 2338 O O . ASP A 1 144 ? 13.287 -5.794 40.273 1.00 67.00 189 ASP A O 1
ATOM 2347 N N . GLN A 1 145 ? 12.809 -7.949 40.731 1.00 69.30 190 GLN A N 1
ATOM 2348 C CA . GLN A 1 145 ? 13.381 -7.884 42.076 1.00 77.10 190 GLN A CA 1
ATOM 2349 C C . GLN A 1 145 ? 14.818 -7.370 42.065 1.00 72.30 190 GLN A C 1
ATOM 2350 O O . GLN A 1 145 ? 15.240 -6.671 42.994 1.00 69.12 190 GLN A O 1
ATOM 2364 N N . ALA A 1 146 ? 15.599 -7.724 41.040 1.00 71.22 191 ALA A N 1
ATOM 2365 C CA . ALA A 1 146 ? 16.989 -7.274 41.008 1.00 67.55 191 ALA A CA 1
ATOM 2366 C C . ALA A 1 146 ? 17.073 -5.769 40.789 1.00 65.12 191 ALA A C 1
ATOM 2367 O O . ALA A 1 146 ? 17.930 -5.094 41.374 1.00 61.92 191 ALA A O 1
ATOM 2374 N N . THR A 1 147 ? 16.199 -5.225 39.943 1.00 64.42 192 THR A N 1
ATOM 2375 C CA . THR A 1 147 ? 16.146 -3.781 39.755 1.00 60.28 192 THR A CA 1
ATOM 2376 C C . THR A 1 147 ? 15.752 -3.079 41.046 1.00 57.59 192 THR A C 1
ATOM 2377 O O . THR A 1 147 ? 16.465 -2.195 41.534 1.00 58.78 192 THR A O 1
ATOM 2388 N N . THR A 1 148 ? 14.611 -3.466 41.619 1.00 62.66 193 THR A N 1
ATOM 2389 C CA . THR A 1 148 ? 14.121 -2.793 42.817 1.00 60.99 193 THR A CA 1
ATOM 2390 C C . THR A 1 148 ? 15.080 -2.956 43.981 1.00 59.01 193 THR A C 1
ATOM 2391 O O . THR A 1 148 ? 15.113 -2.109 44.880 1.00 57.95 193 THR A O 1
ATOM 2402 N N . ALA A 1 149 ? 15.866 -4.031 43.988 1.00 64.68 194 ALA A N 1
ATOM 2403 C CA . ALA A 1 149 ? 16.867 -4.195 45.035 1.00 65.91 194 ALA A CA 1
ATOM 2404 C C . ALA A 1 149 ? 18.026 -3.228 44.836 1.00 62.09 194 ALA A C 1
ATOM 2405 O O . ALA A 1 149 ? 18.581 -2.703 45.805 1.00 58.47 194 ALA A O 1
ATOM 2412 N N . ARG A 1 150 ? 18.397 -2.971 43.583 1.00 62.97 195 ARG A N 1
ATOM 2413 C CA . ARG A 1 150 ? 19.498 -2.054 43.313 1.00 63.96 195 ARG A CA 1
ATOM 2414 C C . ARG A 1 150 ? 19.097 -0.612 43.609 1.00 56.35 195 ARG A C 1
ATOM 2415 O O . ARG A 1 150 ? 19.902 0.172 44.126 1.00 54.80 195 ARG A O 1
ATOM 2436 N N . ILE A 1 151 ? 17.856 -0.243 43.298 1.00 55.00 196 ILE A N 1
ATOM 2437 C CA . ILE A 1 151 ? 17.395 1.108 43.606 1.00 55.36 196 ILE A CA 1
ATOM 2438 C C . ILE A 1 151 ? 17.499 1.367 45.107 1.00 49.47 196 ILE A C 1
ATOM 2439 O O . ILE A 1 151 ? 18.045 2.384 45.542 1.00 46.38 196 ILE A O 1
ATOM 2455 N N . ARG A 1 152 ? 17.027 0.422 45.921 1.00 52.64 197 ARG A N 1
ATOM 2456 C CA . ARG A 1 152 ? 17.118 0.568 47.375 1.00 51.66 197 ARG A CA 1
ATOM 2457 C C . ARG A 1 152 ? 18.544 0.828 47.847 1.00 53.75 197 ARG A C 1
ATOM 2458 O O . ARG A 1 152 ? 18.776 1.675 48.719 1.00 55.05 197 ARG A O 1
ATOM 2479 N N . ASP A 1 153 ? 19.511 0.075 47.316 1.00 57.29 198 ASP A N 1
ATOM 2480 C CA . ASP A 1 153 ? 20.896 0.244 47.752 1.00 59.58 198 ASP A CA 1
ATOM 2481 C C . ASP A 1 153 ? 21.414 1.622 47.379 1.00 52.43 198 ASP A C 1
ATOM 2482 O O . ASP A 1 153 ? 22.054 2.295 48.192 1.00 53.81 198 ASP A O 1
ATOM 2491 N N . THR A 1 154 ? 21.122 2.074 46.160 1.00 51.63 199 THR A N 1
ATOM 2492 C CA . THR A 1 154 ? 21.543 3.410 45.760 1.00 52.07 199 THR A CA 1
ATOM 2493 C C . THR A 1 154 ? 20.864 4.473 46.615 1.00 46.59 199 THR A C 1
ATOM 2494 O O . THR A 1 154 ? 21.508 5.442 47.028 1.00 48.54 199 THR A O 1
ATOM 2505 N N . LEU A 1 155 ? 19.566 4.304 46.904 1.00 48.93 200 LEU A N 1
ATOM 2506 C CA . LEU A 1 155 ? 18.877 5.242 47.791 1.00 47.65 200 LEU A CA 1
ATOM 2507 C C . LEU A 1 155 ? 19.589 5.352 49.127 1.00 51.80 200 LEU A C 1
ATOM 2508 O O . LEU A 1 155 ? 19.944 6.451 49.575 1.00 50.59 200 LEU A O 1
ATOM 2524 N N . ARG A 1 156 ? 19.795 4.218 49.787 1.00 52.75 201 ARG A N 1
ATOM 2525 C CA . ARG A 1 156 ? 20.504 4.254 51.055 1.00 55.13 201 ARG A CA 1
ATOM 2526 C C . ARG A 1 156 ? 21.848 4.953 50.906 1.00 49.04 201 ARG A C 1
ATOM 2527 O O . ARG A 1 156 ? 22.265 5.691 51.804 1.00 57.44 201 ARG A O 1
ATOM 2548 N N . ARG A 1 157 ? 22.508 4.800 49.755 1.00 51.15 202 ARG A N 1
ATOM 2549 C CA . ARG A 1 157 ? 23.830 5.399 49.587 1.00 47.98 202 ARG A CA 1
ATOM 2550 C C . ARG A 1 157 ? 23.782 6.902 49.307 1.00 52.14 202 ARG A C 1
ATOM 2551 O O . ARG A 1 157 ? 24.650 7.639 49.787 1.00 50.44 202 ARG A O 1
ATOM 2572 N N . VAL A 1 158 ? 22.814 7.390 48.517 1.00 49.96 203 VAL A N 1
ATOM 2573 C CA . VAL A 1 158 ? 22.860 8.790 48.085 1.00 45.67 203 VAL A CA 1
ATOM 2574 C C . VAL A 1 158 ? 22.000 9.738 48.923 1.00 41.23 203 VAL A C 1
ATOM 2575 O O . VAL A 1 158 ? 22.225 10.957 48.869 1.00 42.33 203 VAL A O 1
ATOM 2588 N N . LEU A 1 159 ? 21.058 9.226 49.715 1.00 44.65 204 LEU A N 1
ATOM 2589 C CA . LEU A 1 159 ? 20.063 10.109 50.321 1.00 47.15 204 LEU A CA 1
ATOM 2590 C C . LEU A 1 159 ? 20.531 10.775 51.605 1.00 58.34 204 LEU A C 1
ATOM 2591 O O . LEU A 1 159 ? 20.029 11.861 51.944 1.00 55.76 204 LEU A O 1
ATOM 2607 N N . ASN A 1 160 ? 21.453 10.146 52.333 1.00 53.52 205 ASN A N 1
ATOM 2608 C CA . ASN A 1 160 ? 21.986 10.691 53.584 1.00 67.02 205 ASN A CA 1
ATOM 2609 C C . ASN A 1 160 ? 20.890 10.794 54.649 1.00 67.08 205 ASN A C 1
ATOM 2610 O O . ASN A 1 160 ? 20.515 11.877 55.105 1.00 61.64 205 ASN A O 1
ATOM 2621 N N . LEU A 1 161 ? 20.386 9.630 55.039 1.00 66.54 206 LEU A N 1
ATOM 2622 C CA . LEU A 1 161 ? 19.313 9.552 56.012 1.00 71.87 206 LEU A CA 1
ATOM 2623 C C . LEU A 1 161 ? 19.732 8.754 57.236 1.00 80.87 206 LEU A C 1
ATOM 2624 O O . LEU A 1 161 ? 20.504 7.797 57.123 1.00 81.71 206 LEU A O 1
ATOM 2640 N N . PRO A 1 162 ? 19.233 9.116 58.417 1.00 84.64 207 PRO A N 1
ATOM 2641 C CA . PRO A 1 162 ? 19.499 8.307 59.602 1.00 85.49 207 PRO A CA 1
ATOM 2642 C C . PRO A 1 162 ? 19.211 6.846 59.316 1.00 90.07 207 PRO A C 1
ATOM 2643 O O . PRO A 1 162 ? 18.276 6.528 58.566 1.00 85.49 207 PRO A O 1
ATOM 2654 N N . PRO A 1 163 ? 20.006 5.923 59.866 1.00 101.71 208 PRO A N 1
ATOM 2655 C CA . PRO A 1 163 ? 19.795 4.500 59.556 1.00 102.39 208 PRO A CA 1
ATOM 2656 C C . PRO A 1 163 ? 18.522 3.945 60.158 1.00 100.91 208 PRO A C 1
ATOM 2657 O O . PRO A 1 163 ? 18.156 2.804 59.848 1.00 100.38 208 PRO A O 1
ATOM 2668 N N . ASN A 1 164 ? 17.842 4.709 61.010 1.00 95.64 209 ASN A N 1
ATOM 2669 C CA . ASN A 1 164 ? 16.541 4.309 61.518 1.00 99.94 209 ASN A CA 1
ATOM 2670 C C . ASN A 1 164 ? 15.430 4.493 60.493 1.00 96.25 209 ASN A C 1
ATOM 2671 O O . ASN A 1 164 ? 14.339 3.947 60.688 1.00 100.58 209 ASN A O 1
ATOM 2682 N N . THR A 1 165 ? 15.676 5.233 59.410 1.00 93.43 210 THR A N 1
ATOM 2683 C CA . THR A 1 165 ? 14.614 5.557 58.463 1.00 84.56 210 THR A CA 1
ATOM 2684 C C . THR A 1 165 ? 14.170 4.309 57.707 1.00 74.93 210 THR A C 1
ATOM 2685 O O . THR A 1 165 ? 14.991 3.568 57.160 1.00 75.84 210 THR A O 1
ATOM 2696 N N . ILE A 1 166 ? 12.876 4.077 57.691 1.00 70.46 211 ILE A N 1
ATOM 2697 C CA . ILE A 1 166 ? 12.272 2.945 57.000 1.00 71.81 211 ILE A CA 1
ATOM 2698 C C . ILE A 1 166 ? 12.040 3.307 55.540 1.00 66.14 211 ILE A C 1
ATOM 2699 O O . ILE A 1 166 ? 11.767 4.463 55.206 1.00 62.40 211 ILE A O 1
ATOM 2715 N N . MET A 1 167 ? 12.125 2.303 54.665 1.00 62.43 212 MET A N 1
ATOM 2716 C CA . MET A 1 167 ? 11.708 2.427 53.275 1.00 59.34 212 MET A CA 1
ATOM 2717 C C . MET A 1 167 ? 10.788 1.272 52.926 1.00 55.61 212 MET A C 1
ATOM 2718 O O . MET A 1 167 ? 11.052 0.126 53.297 1.00 63.61 212 MET A O 1
ATOM 2732 N N . GLU A 1 168 ? 9.723 1.570 52.194 1.00 52.72 213 GLU A N 1
ATOM 2733 C CA . GLU A 1 168 ? 8.759 0.569 51.773 1.00 47.41 213 GLU A CA 1
ATOM 2734 C C . GLU A 1 168 ? 8.597 0.597 50.264 1.00 51.72 213 GLU A C 1
ATOM 2735 O O . GLU A 1 168 ? 8.567 1.667 49.654 1.00 54.26 213 GLU A O 1
ATOM 2747 N N . TYR A 1 169 ? 8.477 -0.579 49.664 1.00 50.55 214 TYR A N 1
ATOM 2748 C CA . TYR A 1 169 ? 8.145 -0.685 48.256 1.00 53.26 214 TYR A CA 1
ATOM 2749 C C . TYR A 1 169 ? 6.670 -1.023 48.109 1.00 54.36 214 TYR A C 1
ATOM 2750 O O . TYR A 1 169 ? 6.126 -1.799 48.893 1.00 59.81 214 TYR A O 1
ATOM 2768 N N . LYS A 1 170 ? 6.030 -0.420 47.106 1.00 55.97 215 LYS A N 1
ATOM 2769 C CA . LYS A 1 170 ? 4.619 -0.630 46.808 1.00 50.34 215 LYS A CA 1
ATOM 2770 C C . LYS A 1 170 ? 4.451 -0.783 45.308 1.00 54.18 215 LYS A C 1
ATOM 2771 O O . LYS A 1 170 ? 4.958 0.038 44.538 1.00 55.40 215 LYS A O 1
ATOM 2790 N N . THR A 1 171 ? 3.748 -1.831 44.895 1.00 54.05 216 THR A N 1
ATOM 2791 C CA . THR A 1 171 ? 3.370 -1.976 43.498 1.00 58.13 216 THR A CA 1
ATOM 2792 C C . THR A 1 171 ? 2.105 -1.165 43.266 1.00 59.29 216 THR A C 1
ATOM 2793 O O . THR A 1 171 ? 1.164 -1.230 44.063 1.00 64.64 216 THR A O 1
ATOM 2804 N N . HIS A 1 172 ? 2.090 -0.379 42.193 1.00 54.45 217 HIS A N 1
ATOM 2805 C CA . HIS A 1 172 ? 0.995 0.566 41.995 1.00 60.50 217 HIS A CA 1
ATOM 2806 C C . HIS A 1 172 ? -0.362 -0.135 41.983 1.00 69.38 217 HIS A C 1
ATOM 2807 O O . HIS A 1 172 ? -1.347 0.406 42.494 1.00 69.80 217 HIS A O 1
ATOM 2821 N N . THR A 1 173 ? -0.438 -1.334 41.398 1.00 71.68 218 THR A N 1
ATOM 2822 C CA . THR A 1 173 ? -1.715 -2.042 41.327 1.00 73.98 218 THR A CA 1
ATOM 2823 C C . THR A 1 173 ? -2.223 -2.431 42.709 1.00 79.46 218 THR A C 1
ATOM 2824 O O . THR A 1 173 ? -3.433 -2.422 42.948 1.00 89.22 218 THR A O 1
ATOM 2835 N N . ASP A 1 174 ? -1.321 -2.785 43.630 1.00 76.05 219 ASP A N 1
ATOM 2836 C CA . ASP A 1 174 ? -1.735 -3.268 44.945 1.00 83.23 219 ASP A CA 1
ATOM 2837 C C . ASP A 1 174 ? -2.771 -2.364 45.597 1.00 87.11 219 ASP A C 1
ATOM 2838 O O . ASP A 1 174 ? -3.470 -2.800 46.519 1.00 92.42 219 ASP A O 1
ATOM 2847 N N . SER A 1 175 ? -2.888 -1.118 45.139 1.00 89.32 220 SER A N 1
ATOM 2848 C CA . SER A 1 175 ? -3.852 -0.183 45.703 1.00 95.87 220 SER A CA 1
ATOM 2849 C C . SER A 1 175 ? -5.297 -0.537 45.360 1.00 95.57 220 SER A C 1
ATOM 2850 O O . SER A 1 175 ? -6.211 -0.058 46.038 1.00 92.07 220 SER A O 1
ATOM 2858 N N . ILE A 1 176 ? -5.529 -1.359 44.336 1.00 99.78 221 ILE A N 1
ATOM 2859 C CA . ILE A 1 176 ? -6.891 -1.704 43.923 1.00 96.62 221 ILE A CA 1
ATOM 2860 C C . ILE A 1 176 ? -7.309 -3.016 44.577 1.00 94.23 221 ILE A C 1
ATOM 2861 O O . ILE A 1 176 ? -6.668 -3.481 45.520 1.00 92.94 221 ILE A O 1
ATOM 2877 N N . TYR B 2 6 ? 28.626 -3.558 34.196 1.00 79.23 36 TYR B N 1
ATOM 2878 C CA . TYR B 2 6 ? 28.334 -3.891 32.808 1.00 103.30 36 TYR B CA 1
ATOM 2879 C C . TYR B 2 6 ? 28.179 -2.633 31.952 1.00 105.03 36 TYR B C 1
ATOM 2880 O O . TYR B 2 6 ? 29.170 -1.996 31.581 1.00 84.47 36 TYR B O 1
ATOM 2897 N N . LYS B 2 7 ? 26.925 -2.274 31.655 1.00 116.06 37 LYS B N 1
ATOM 2898 C CA . LYS B 2 7 ? 26.598 -1.230 30.689 1.00 98.07 37 LYS B CA 1
ATOM 2899 C C . LYS B 2 7 ? 26.394 0.081 31.439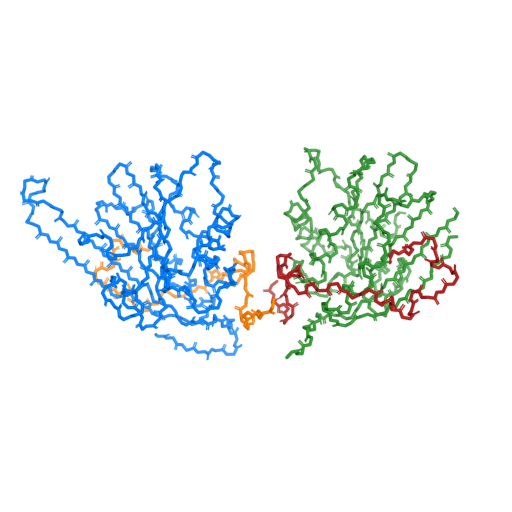 1.00 83.38 37 LYS B C 1
ATOM 2900 O O . LYS B 2 7 ? 25.383 0.266 32.125 1.00 77.67 37 LYS B O 1
ATOM 2919 N N . LEU B 2 8 ? 27.355 0.987 31.305 1.00 75.28 38 LEU B N 1
ATOM 2920 C CA . LEU B 2 8 ? 27.223 2.317 31.870 1.00 62.24 38 LEU B CA 1
ATOM 2921 C C . LEU B 2 8 ? 26.397 3.196 30.946 1.00 57.34 38 LEU B C 1
ATOM 2922 O O . LEU B 2 8 ? 26.468 3.071 29.722 1.00 57.51 38 LEU B O 1
ATOM 2938 N N . ALA B 2 9 ? 25.593 4.072 31.541 1.00 50.10 39 ALA B N 1
ATOM 2939 C CA . ALA B 2 9 ? 24.949 5.123 30.773 1.00 45.46 39 ALA B CA 1
ATOM 2940 C C . ALA B 2 9 ? 25.987 6.017 30.106 1.00 47.36 39 ALA B C 1
ATOM 2941 O O . ALA B 2 9 ? 27.093 6.219 30.617 1.00 50.63 39 ALA B O 1
ATOM 2948 N N . ASP B 2 10 ? 25.613 6.572 28.954 1.00 44.74 40 ASP B N 1
ATOM 2949 C CA . ASP B 2 10 ? 26.495 7.504 28.251 1.00 47.29 40 ASP B CA 1
ATOM 2950 C C . ASP B 2 10 ? 26.754 8.767 29.068 1.00 46.36 40 ASP B C 1
ATOM 2951 O O . ASP B 2 10 ? 27.900 9.211 29.189 1.00 46.80 40 ASP B O 1
ATOM 2960 N N . TYR B 2 11 ? 25.699 9.380 29.639 1.00 38.73 41 TYR B N 1
ATOM 2961 C CA . TYR B 2 11 ? 25.839 10.664 30.326 1.00 42.81 41 TYR B CA 1
ATOM 2962 C C . TYR B 2 11 ? 25.630 10.460 31.825 1.00 43.03 41 TYR B C 1
ATOM 2963 O O . TYR B 2 11 ? 24.508 10.215 32.282 1.00 33.49 41 TYR B O 1
ATOM 2981 N N . ARG B 2 12 ? 26.713 10.575 32.588 1.00 38.08 42 ARG B N 1
ATOM 2982 C CA . ARG B 2 12 ? 26.714 10.276 34.011 1.00 37.85 42 ARG B CA 1
ATOM 2983 C C . ARG B 2 12 ? 27.367 11.420 34.759 1.00 36.10 42 ARG B C 1
ATOM 2984 O O . ARG B 2 12 ? 28.409 11.942 34.334 1.00 38.77 42 ARG B O 1
ATOM 3005 N N . TYR B 2 13 ? 26.760 11.780 35.886 1.00 37.05 43 TYR B N 1
ATOM 3006 C CA . TYR B 2 13 ? 27.214 12.868 36.736 1.00 35.58 43 TYR B CA 1
ATOM 3007 C C . TYR B 2 13 ? 26.956 12.511 38.185 1.00 35.14 43 TYR B C 1
ATOM 3008 O O . TYR B 2 13 ? 25.838 12.150 38.552 1.00 39.30 43 TYR B O 1
ATOM 3026 N N . GLY B 2 14 ? 27.985 12.640 39.000 1.00 39.03 44 GLY B N 1
ATOM 3027 C CA . GLY B 2 14 ? 27.825 12.557 40.428 1.00 36.60 44 GLY B CA 1
ATOM 3028 C C . GLY B 2 14 ? 27.349 13.877 40.999 1.00 37.65 44 GLY B C 1
ATOM 3029 O O . GLY B 2 14 ? 27.306 14.909 40.318 1.00 32.99 44 GLY B O 1
ATOM 3033 N N . ARG B 2 15 ? 26.999 13.830 42.288 1.00 38.78 45 ARG B N 1
ATOM 3034 C CA . ARG B 2 15 ? 26.426 14.997 42.953 1.00 42.36 45 ARG B CA 1
ATOM 3035 C C . ARG B 2 15 ? 27.339 16.200 42.821 1.00 38.94 45 ARG B C 1
ATOM 3036 O O . ARG B 2 15 ? 26.904 17.299 42.463 1.00 37.98 45 ARG B O 1
ATOM 3057 N N . GLU B 2 16 ? 28.617 16.020 43.122 1.00 40.59 46 GLU B N 1
ATOM 3058 C CA . GLU B 2 16 ? 29.537 17.146 43.066 1.00 41.20 46 GLU B CA 1
ATOM 3059 C C . GLU B 2 16 ? 29.691 17.665 41.644 1.00 40.85 46 GLU B C 1
ATOM 3060 O O . GLU B 2 16 ? 29.818 18.879 41.435 1.00 42.92 46 GLU B O 1
ATOM 3072 N N . GLU B 2 17 ? 29.670 16.765 40.649 1.00 37.96 47 GLU B N 1
ATOM 3073 C CA . GLU B 2 17 ? 29.717 17.205 39.259 1.00 40.30 47 GLU B CA 1
ATOM 3074 C C . GLU B 2 17 ? 28.455 17.992 38.878 1.00 33.82 47 GLU B C 1
ATOM 3075 O O . GLU B 2 17 ? 28.534 18.997 38.164 1.00 36.77 47 GLU B O 1
ATOM 3087 N N . MET B 2 18 ? 27.284 17.550 39.323 1.00 37.79 48 MET B N 1
ATOM 3088 C CA . MET B 2 18 ? 26.071 18.328 39.058 1.00 37.28 48 MET B CA 1
ATOM 3089 C C . MET B 2 18 ? 26.200 19.747 39.620 1.00 34.54 48 MET B C 1
ATOM 3090 O O . MET B 2 18 ? 25.937 20.728 38.924 1.00 36.09 48 MET B O 1
ATOM 3104 N N . LEU B 2 19 ? 26.615 19.873 40.890 1.00 38.48 49 LEU B N 1
ATOM 3105 C CA . LEU B 2 19 ? 26.726 21.189 41.518 1.00 37.22 49 LEU B CA 1
ATOM 3106 C C . LEU B 2 19 ? 27.763 22.060 40.835 1.00 44.77 49 LEU B C 1
ATOM 3107 O O . LEU B 2 19 ? 27.611 23.291 40.783 1.00 44.71 49 LEU B O 1
ATOM 3123 N N . ALA B 2 20 ? 28.815 21.440 40.297 1.00 43.79 50 ALA B N 1
ATOM 3124 C CA . ALA B 2 20 ? 29.860 22.189 39.617 1.00 47.88 50 ALA B CA 1
ATOM 3125 C C . ALA B 2 20 ? 29.333 22.910 38.391 1.00 46.28 50 ALA B C 1
ATOM 3126 O O . ALA B 2 20 ? 29.903 23.927 37.986 1.00 46.45 50 ALA B O 1
ATOM 3133 N N . LEU B 2 21 ? 28.272 22.396 37.767 1.00 45.01 51 LEU B N 1
ATOM 3134 C CA . LEU B 2 21 ? 27.734 23.019 36.564 1.00 42.51 51 LEU B CA 1
ATOM 3135 C C . LEU B 2 21 ? 26.611 23.995 36.855 1.00 46.56 51 LEU B C 1
ATOM 3136 O O . LEU B 2 21 ? 25.962 24.461 35.921 1.00 48.82 51 LEU B O 1
ATOM 3152 N N . PHE B 2 22 ? 26.378 24.311 38.121 1.00 48.26 52 PHE B N 1
ATOM 3153 C CA . PHE B 2 22 ? 25.318 25.224 38.532 1.00 48.39 52 PHE B CA 1
ATOM 3154 C C . PHE B 2 22 ? 25.818 26.635 38.256 1.00 52.18 52 PHE B C 1
ATOM 3155 O O . PHE B 2 22 ? 26.587 27.194 39.035 1.00 56.52 52 PHE B O 1
ATOM 3172 N N . LEU B 2 23 ? 25.408 27.201 37.124 1.00 51.71 53 LEU B N 1
ATOM 3173 C CA . LEU B 2 23 ? 25.820 28.552 36.757 1.00 59.26 53 LEU B CA 1
ATOM 3174 C C . LEU B 2 23 ? 25.110 29.572 37.639 1.00 62.76 53 LEU B C 1
ATOM 3175 O O . LEU B 2 23 ? 23.886 29.526 37.797 1.00 58.99 53 LEU B O 1
ATOM 3191 N N . LYS B 2 24 ? 25.871 30.504 38.217 1.00 64.05 54 LYS B N 1
ATOM 3192 C CA . LYS B 2 24 ? 25.263 31.446 39.147 1.00 71.83 54 LYS B CA 1
ATOM 3193 C C . LYS B 2 24 ? 24.549 32.603 38.454 1.00 68.56 54 LYS B C 1
ATOM 3194 O O . LYS B 2 24 ? 23.803 33.330 39.119 1.00 66.32 54 LYS B O 1
ATOM 3213 N N . ASP B 2 25 ? 24.740 32.792 37.152 1.00 63.99 55 ASP B N 1
ATOM 3214 C CA . ASP B 2 25 ? 24.043 33.836 36.400 1.00 62.43 55 ASP B CA 1
ATOM 3215 C C . ASP B 2 25 ? 23.169 33.131 35.372 1.00 60.53 55 ASP B C 1
ATOM 3216 O O . ASP B 2 25 ? 23.665 32.687 34.332 1.00 65.01 55 ASP B O 1
ATOM 3225 N N . ASN B 2 26 ? 21.874 33.008 35.658 1.00 54.43 56 ASN B N 1
ATOM 3226 C CA . ASN B 2 26 ? 20.955 32.413 34.702 1.00 56.17 56 ASN B CA 1
ATOM 3227 C C . ASN B 2 26 ? 19.714 33.290 34.559 1.00 54.92 56 ASN B C 1
ATOM 3228 O O . ASN B 2 26 ? 19.576 34.339 35.203 1.00 52.91 56 ASN B O 1
ATOM 3239 N N . LYS B 2 27 ? 18.817 32.843 33.688 1.00 51.70 57 LYS B N 1
ATOM 3240 C CA . LYS B 2 27 ? 17.517 33.462 33.474 1.00 52.53 57 LYS B CA 1
ATOM 3241 C C . LYS B 2 27 ? 16.423 32.445 33.777 1.00 49.21 57 LYS B C 1
ATOM 3242 O O . LYS B 2 27 ? 16.504 31.293 33.338 1.00 40.66 57 LYS B O 1
ATOM 3261 N N . ILE B 2 28 ? 15.403 32.871 34.518 1.00 48.18 58 ILE B N 1
ATOM 3262 C CA . ILE B 2 28 ? 14.277 31.976 34.829 1.00 45.92 58 ILE B CA 1
ATOM 3263 C C . ILE B 2 28 ? 13.651 31.475 33.528 1.00 42.33 58 ILE B C 1
ATOM 3264 O O . ILE B 2 28 ? 13.382 32.284 32.618 1.00 41.85 58 ILE B O 1
ATOM 3280 N N . PRO B 2 29 ? 13.415 30.168 33.362 1.00 39.82 59 PRO B N 1
ATOM 3281 C CA . PRO B 2 29 ? 12.741 29.702 32.143 1.00 42.79 59 PRO B CA 1
ATOM 3282 C C . PRO B 2 29 ? 11.346 30.290 32.024 1.00 42.99 59 PRO B C 1
ATOM 3283 O O . PRO B 2 29 ? 10.618 30.402 33.010 1.00 37.92 59 PRO B O 1
ATOM 3294 N N . SER B 2 30 ? 10.962 30.632 30.793 1.00 45.93 60 SER B N 1
ATOM 3295 C CA . SER B 2 30 ? 9.636 31.198 30.564 1.00 43.25 60 SER B CA 1
ATOM 3296 C C . SER B 2 30 ? 8.526 30.210 30.930 1.00 41.18 60 SER B C 1
ATOM 3297 O O . SER B 2 30 ? 7.443 30.633 31.347 1.00 41.79 60 SER B O 1
ATOM 3305 N N . ASP B 2 31 ? 8.773 28.901 30.792 1.00 41.91 61 ASP B N 1
ATOM 3306 C CA . ASP B 2 31 ? 7.812 27.893 31.252 1.00 44.53 61 ASP B CA 1
ATOM 3307 C C . ASP B 2 31 ? 7.398 28.094 32.707 1.00 43.40 61 ASP B C 1
ATOM 3308 O O . ASP B 2 31 ? 6.283 27.732 33.088 1.00 41.31 61 ASP B O 1
ATOM 3317 N N . LEU B 2 32 ? 8.270 28.652 33.550 1.00 38.93 62 LEU B N 1
ATOM 3318 C CA . LEU B 2 32 ? 7.876 28.894 34.932 1.00 36.37 62 LEU B CA 1
ATOM 3319 C C . LEU B 2 32 ? 7.087 30.179 35.136 1.00 33.00 62 LEU B C 1
ATOM 3320 O O . LEU B 2 32 ? 6.571 30.389 36.235 1.00 35.93 62 LEU B O 1
ATOM 3336 N N . LEU B 2 33 ? 6.988 31.050 34.141 1.00 38.23 63 LEU B N 1
ATOM 3337 C CA . LEU B 2 33 ? 6.368 32.358 34.355 1.00 42.71 63 LEU B CA 1
ATOM 3338 C C . LEU B 2 33 ? 4.873 32.239 34.051 1.00 42.23 63 LEU B C 1
ATOM 3339 O O . LEU B 2 33 ? 4.359 32.727 33.052 1.00 40.57 63 LEU B O 1
ATOM 3355 N N . ASP B 2 34 ? 4.196 31.525 34.934 1.00 42.00 64 ASP B N 1
ATOM 3356 C CA . ASP B 2 34 ? 2.755 31.307 34.844 1.00 37.62 64 ASP B CA 1
ATOM 3357 C C . ASP B 2 34 ? 2.160 31.615 36.201 1.00 40.61 64 ASP B C 1
ATOM 3358 O O . ASP B 2 34 ? 2.753 31.288 37.236 1.00 37.44 64 ASP B O 1
ATOM 3367 N N . LYS B 2 35 ? 1.000 32.292 36.192 1.00 40.18 65 LYS B N 1
ATOM 3368 C CA . LYS B 2 35 ? 0.352 32.664 37.439 1.00 41.53 65 LYS B CA 1
ATOM 3369 C C . LYS B 2 35 ? 0.186 31.470 38.363 1.00 37.16 65 LYS B C 1
ATOM 3370 O O . LYS B 2 35 ? 0.229 31.624 39.592 1.00 39.56 65 LYS B O 1
ATOM 3389 N N . GLU B 2 36 ? -0.004 30.276 37.799 1.00 37.42 66 GLU B N 1
ATOM 3390 C CA . GLU B 2 36 ? -0.188 29.082 38.625 1.00 41.52 66 GLU B CA 1
ATOM 3391 C C . GLU B 2 36 ? 1.063 28.765 39.445 1.00 37.71 66 GLU B C 1
ATOM 3392 O O . GLU B 2 36 ? 0.977 28.157 40.522 1.00 35.89 66 GLU B O 1
ATOM 3404 N N . PHE B 2 37 ? 2.232 29.174 38.970 1.00 42.74 67 PHE B N 1
ATOM 3405 C CA . PHE B 2 37 ? 3.469 28.838 39.655 1.00 37.37 67 PHE B CA 1
ATOM 3406 C C . PHE B 2 37 ? 3.955 29.931 40.599 1.00 40.30 67 PHE B C 1
ATOM 3407 O O . PHE B 2 37 ? 4.994 29.753 41.246 1.00 42.26 67 PHE B O 1
ATOM 3424 N N . LEU B 2 38 ? 3.234 31.045 40.705 1.00 44.25 68 LEU B N 1
ATOM 3425 C CA . LEU B 2 38 ? 3.653 32.119 41.598 1.00 42.19 68 LEU B CA 1
ATOM 3426 C C . LEU B 2 38 ? 3.932 31.636 43.002 1.00 42.53 68 LEU B C 1
ATOM 3427 O O . LEU B 2 38 ? 4.947 32.056 43.580 1.00 48.55 68 LEU B O 1
ATOM 3443 N N . PRO B 2 39 ? 3.110 30.780 43.606 1.00 41.91 69 PRO B N 1
ATOM 3444 C CA . PRO B 2 39 ? 3.446 30.289 44.938 1.00 41.83 69 PRO B CA 1
ATOM 3445 C C . PRO B 2 39 ? 4.786 29.568 45.021 1.00 37.75 69 PRO B C 1
ATOM 3446 O O . PRO B 2 39 ? 5.318 29.430 46.128 1.00 45.33 69 PRO B O 1
ATOM 3457 N N . ILE B 2 40 ? 5.336 29.073 43.915 1.00 37.32 70 ILE B N 1
ATOM 3458 C CA . ILE B 2 40 ? 6.496 28.197 43.976 1.00 36.79 70 ILE B CA 1
ATOM 3459 C C . ILE B 2 40 ? 7.735 28.830 43.354 1.00 39.45 70 ILE B C 1
ATOM 3460 O O . ILE B 2 40 ? 8.796 28.181 43.313 1.00 38.66 70 ILE B O 1
ATOM 3476 N N . LEU B 2 41 ? 7.640 30.081 42.894 1.00 37.30 71 LEU B N 1
ATOM 3477 C CA . LEU B 2 41 ? 8.752 30.786 42.267 1.00 41.14 71 LEU B CA 1
ATOM 3478 C C . LEU B 2 41 ? 9.660 31.435 43.296 1.00 40.94 71 LEU B C 1
ATOM 3479 O O . LEU B 2 41 ? 9.207 31.951 44.318 1.00 41.68 71 LEU B O 1
ATOM 3495 N N . GLN B 2 42 ? 10.949 31.429 42.999 1.00 46.08 72 GLN B N 1
ATOM 3496 C CA . GLN B 2 42 ? 11.916 32.201 43.756 1.00 42.14 72 GLN B CA 1
ATOM 3497 C C . GLN B 2 42 ? 12.979 32.714 42.772 1.00 46.36 72 GLN B C 1
ATOM 3498 O O . GLN B 2 42 ? 12.961 32.374 41.581 1.00 45.30 72 GLN B O 1
ATOM 3513 N N . GLU C 1 6 ? 31.091 -4.267 23.583 1.00 103.11 51 GLU C N 1
ATOM 3514 C CA . GLU C 1 6 ? 31.913 -4.849 24.639 1.00 108.03 51 GLU C CA 1
ATOM 3515 C C . GLU C 1 6 ? 33.240 -4.109 24.775 1.00 98.72 51 GLU C C 1
ATOM 3516 O O . GLU C 1 6 ? 34.170 -4.606 25.405 1.00 97.76 51 GLU C O 1
ATOM 3527 N N . ALA C 1 7 ? 33.329 -2.923 24.179 1.00 89.91 52 ALA C N 1
ATOM 3528 C CA . ALA C 1 7 ? 34.584 -2.192 24.168 1.00 73.14 52 ALA C CA 1
ATOM 3529 C C . ALA C 1 7 ? 34.952 -1.733 25.574 1.00 71.72 52 ALA C C 1
ATOM 3530 O O . ALA C 1 7 ? 34.104 -1.596 26.463 1.00 71.64 52 ALA C O 1
ATOM 3537 N N . GLU C 1 8 ? 36.245 -1.495 25.765 1.00 63.84 53 GLU C N 1
ATOM 3538 C CA . GLU C 1 8 ? 36.741 -1.014 27.039 1.00 57.94 53 GLU C CA 1
ATOM 3539 C C . GLU C 1 8 ? 36.396 0.458 27.223 1.00 61.07 53 GLU C C 1
ATOM 3540 O O . GLU C 1 8 ? 36.096 1.182 26.268 1.00 63.09 53 GLU C O 1
ATOM 3552 N N . HIS C 1 9 ? 36.437 0.897 28.480 1.00 56.05 54 HIS C N 1
ATOM 3553 C CA . HIS C 1 9 ? 36.095 2.268 28.812 1.00 50.52 54 HIS C CA 1
ATOM 3554 C C . HIS C 1 9 ? 37.371 3.066 29.014 1.00 47.94 54 HIS C C 1
ATOM 3555 O O . HIS C 1 9 ? 38.116 2.788 29.966 1.00 46.70 54 HIS C O 1
ATOM 3569 N N . PRO C 1 10 ? 37.677 4.040 28.158 1.00 45.92 55 PRO C N 1
ATOM 3570 C CA . PRO C 1 10 ? 38.950 4.749 28.281 1.00 49.09 55 PRO C CA 1
ATOM 3571 C C . PRO C 1 10 ? 39.018 5.585 29.544 1.00 54.52 55 PRO C C 1
ATOM 3572 O O . PRO C 1 10 ? 38.001 6.013 30.098 1.00 49.84 55 PRO C O 1
ATOM 3583 N N . LEU C 1 11 ? 40.249 5.803 29.996 1.00 50.83 56 LEU C N 1
ATOM 3584 C CA . LEU C 1 11 ? 40.570 6.803 30.998 1.00 54.25 56 LEU C CA 1
ATOM 3585 C C . LEU C 1 11 ? 40.874 8.133 30.322 1.00 55.67 56 LEU C C 1
ATOM 3586 O O . LEU C 1 11 ? 41.254 8.191 29.149 1.00 57.17 56 LEU C O 1
ATOM 3602 N N . GLN C 1 12 ? 40.694 9.214 31.083 1.00 55.13 57 GLN C N 1
ATOM 3603 C CA . GLN C 1 12 ? 41.006 10.536 30.558 1.00 58.59 57 GLN C CA 1
ATOM 3604 C C . GLN C 1 12 ? 42.472 10.607 30.164 1.00 62.42 57 GLN C C 1
ATOM 3605 O O . GLN C 1 12 ? 42.823 11.192 29.133 1.00 60.15 57 GLN C O 1
ATOM 3619 N N . TYR C 1 13 ? 43.330 9.997 30.977 1.00 56.85 58 TYR C N 1
ATOM 3620 C CA . TYR C 1 13 ? 44.764 9.939 30.767 1.00 64.72 58 TYR C CA 1
ATOM 3621 C C . TYR C 1 13 ? 45.217 8.492 30.870 1.00 65.25 58 TYR C C 1
ATOM 3622 O O . TYR C 1 13 ? 44.574 7.670 31.530 1.00 60.94 58 TYR C O 1
ATOM 3640 N N . ASN C 1 14 ? 46.322 8.182 30.195 1.00 69.18 59 ASN C N 1
ATOM 3641 C CA . ASN C 1 14 ? 47.036 6.946 30.462 1.00 58.16 59 ASN C CA 1
ATOM 3642 C C . ASN C 1 14 ? 47.856 7.109 31.737 1.00 56.38 59 ASN C C 1
ATOM 3643 O O . ASN C 1 14 ? 48.296 8.211 32.082 1.00 56.23 59 ASN C O 1
ATOM 3654 N N . TYR C 1 15 ? 48.032 6.003 32.455 1.00 50.69 60 TYR C N 1
ATOM 3655 C CA . TYR C 1 15 ? 48.736 6.003 33.728 1.00 54.37 60 TYR C CA 1
ATOM 3656 C C . TYR C 1 15 ? 49.758 4.866 33.765 1.00 56.95 60 TYR C C 1
ATOM 3657 O O . TYR C 1 15 ? 49.650 3.884 33.025 1.00 53.76 60 TYR C O 1
ATOM 3675 N N . THR C 1 16 ? 50.725 4.996 34.681 1.00 54.78 61 THR C N 1
ATOM 3676 C CA . THR C 1 16 ? 51.836 4.056 34.833 1.00 52.62 61 THR C CA 1
ATOM 3677 C C . THR C 1 16 ? 52.028 3.711 36.302 1.00 48.61 61 THR C C 1
ATOM 3678 O O . THR C 1 16 ? 52.186 4.607 37.133 1.00 51.49 61 THR C O 1
ATOM 3689 N N . PHE C 1 17 ? 52.035 2.416 36.613 1.00 45.82 62 PHE C N 1
ATOM 3690 C CA . PHE C 1 17 ? 52.371 1.929 37.944 1.00 51.07 62 PHE C CA 1
ATOM 3691 C C . PHE C 1 17 ? 53.890 1.819 38.092 1.00 51.35 62 PHE C C 1
ATOM 3692 O O . PHE C 1 17 ? 54.588 1.485 37.139 1.00 51.96 62 PHE C O 1
ATOM 3709 N N . TRP C 1 18 ? 54.387 2.087 39.305 1.00 55.54 63 TRP C N 1
ATOM 3710 C CA . TRP C 1 18 ? 55.801 1.939 39.644 1.00 61.30 63 TRP C CA 1
ATOM 3711 C C . TRP C 1 18 ? 55.911 1.307 41.024 1.00 62.29 63 TRP C C 1
ATOM 3712 O O . TRP C 1 18 ? 55.008 1.448 41.854 1.00 60.93 63 TRP C O 1
ATOM 3733 N N . TYR C 1 19 ? 57.038 0.624 41.269 1.00 62.84 64 TYR C N 1
ATOM 3734 C CA . TYR C 1 19 ? 57.300 -0.077 42.524 1.00 61.15 64 TYR C CA 1
ATOM 3735 C C . TYR C 1 19 ? 58.706 0.240 43.024 1.00 65.24 64 TYR C C 1
ATOM 3736 O O . TYR C 1 19 ? 59.648 0.340 42.230 1.00 64.60 64 TYR C O 1
ATOM 3754 N N . SER C 1 20 ? 58.840 0.376 44.348 1.00 66.47 65 SER C N 1
ATOM 3755 C CA . SER C 1 20 ? 60.109 0.701 44.989 1.00 70.35 65 SER C CA 1
ATOM 3756 C C . SER C 1 20 ? 60.249 -0.046 46.303 1.00 74.35 65 SER C C 1
ATOM 3757 O O . SER C 1 20 ? 59.274 -0.205 47.041 1.00 73.81 65 SER C O 1
ATOM 3765 N N . ARG C 1 21 ? 61.476 -0.479 46.597 1.00 81.08 66 ARG C N 1
ATOM 3766 C CA . ARG C 1 21 ? 61.803 -1.034 47.900 1.00 89.83 66 ARG C CA 1
ATOM 3767 C C . ARG C 1 21 ? 63.292 -0.851 48.160 1.00 98.19 66 ARG C C 1
ATOM 3768 O O . ARG C 1 21 ? 64.095 -0.795 47.224 1.00 97.65 66 ARG C O 1
ATOM 3789 N N . ARG C 1 22 ? 63.647 -0.734 49.439 1.00 104.05 67 ARG C N 1
ATOM 3790 C CA . ARG C 1 22 ? 65.043 -0.805 49.877 1.00 101.70 67 ARG C CA 1
ATOM 3791 C C . ARG C 1 22 ? 65.175 -1.841 50.988 1.00 99.43 67 ARG C C 1
ATOM 3792 O O . ARG C 1 22 ? 64.351 -1.888 51.902 1.00 98.21 67 ARG C O 1
ATOM 3813 N N . GLN C 1 35 ? 66.551 1.916 46.480 1.00 116.47 80 GLN C N 1
ATOM 3814 C CA . GLN C 1 35 ? 65.233 2.529 46.375 1.00 109.37 80 GLN C CA 1
ATOM 3815 C C . GLN C 1 35 ? 64.867 2.861 44.934 1.00 110.59 80 GLN C C 1
ATOM 3816 O O . GLN C 1 35 ? 63.939 3.638 44.701 1.00 113.16 80 GLN C O 1
ATOM 3829 N N . ASN C 1 36 ? 65.592 2.296 43.968 1.00 104.22 81 ASN C N 1
ATOM 3830 C CA . ASN C 1 36 ? 65.305 2.590 42.570 1.00 108.35 81 ASN C CA 1
ATOM 3831 C C . ASN C 1 36 ? 63.843 2.275 42.260 1.00 103.24 81 ASN C C 1
ATOM 3832 O O . ASN C 1 36 ? 63.233 1.386 42.862 1.00 98.34 81 ASN C O 1
ATOM 3843 N N . ILE C 1 37 ? 63.286 3.016 41.307 1.00 97.86 82 ILE C N 1
ATOM 3844 C CA . ILE C 1 37 ? 61.855 3.012 41.020 1.00 81.96 82 ILE C CA 1
ATOM 3845 C C . ILE C 1 37 ? 61.661 2.353 39.664 1.00 80.30 82 ILE C C 1
ATOM 3846 O O . ILE C 1 37 ? 62.033 2.923 38.630 1.00 76.43 82 ILE C O 1
ATOM 3862 N N . LYS C 1 38 ? 61.062 1.166 39.650 1.00 74.83 83 LYS C N 1
ATOM 3863 C CA . LYS C 1 38 ? 60.922 0.405 38.417 1.00 77.38 83 LYS C CA 1
ATOM 3864 C C . LYS C 1 38 ? 59.512 0.554 37.859 1.00 67.72 83 LYS C C 1
ATOM 3865 O O . LYS C 1 38 ? 58.525 0.379 38.582 1.00 63.26 83 LYS C O 1
ATOM 3884 N N . GLN C 1 39 ? 59.430 0.891 36.573 1.00 62.89 84 GLN C N 1
ATOM 3885 C CA . GLN C 1 39 ? 58.156 0.938 35.877 1.00 63.20 84 GLN C CA 1
ATOM 3886 C C . GLN C 1 39 ? 57.571 -0.465 35.757 1.00 65.19 84 GLN C C 1
ATOM 3887 O O . GLN C 1 39 ? 58.274 -1.416 35.404 1.00 63.63 84 GLN C O 1
ATOM 3901 N N . ILE C 1 40 ? 56.283 -0.597 36.075 1.00 60.98 85 ILE C N 1
ATOM 3902 C CA . ILE C 1 40 ? 55.585 -1.871 35.948 1.00 51.48 85 ILE C CA 1
ATOM 3903 C C . ILE C 1 40 ? 54.921 -1.906 34.580 1.00 60.28 85 ILE C C 1
ATOM 3904 O O . ILE C 1 40 ? 55.185 -2.808 33.778 1.00 60.77 85 ILE C O 1
ATOM 3920 N N . GLY C 1 41 ? 54.071 -0.926 34.291 1.00 57.12 86 GLY C N 1
ATOM 3921 C CA . GLY C 1 41 ? 53.371 -0.918 33.021 1.00 58.26 86 GLY C CA 1
ATOM 3922 C C . GLY C 1 41 ? 52.387 0.226 32.952 1.00 52.45 86 GLY C C 1
ATOM 3923 O O . GLY C 1 41 ? 52.125 0.916 33.939 1.00 53.05 86 GLY C O 1
ATOM 3927 N N . THR C 1 42 ? 51.845 0.408 31.757 1.00 54.68 87 THR C N 1
ATOM 3928 C CA . THR C 1 42 ? 50.973 1.525 31.438 1.00 57.33 87 THR C CA 1
ATOM 3929 C C . THR C 1 42 ? 49.626 0.987 30.975 1.00 60.11 87 THR C C 1
ATOM 3930 O O . THR C 1 42 ? 49.565 -0.030 30.277 1.00 63.55 87 THR C O 1
ATOM 3941 N N . PHE C 1 43 ? 48.545 1.664 31.375 1.00 58.80 88 PHE C N 1
ATOM 3942 C CA . PHE C 1 43 ? 47.196 1.257 30.998 1.00 54.37 88 PHE C CA 1
ATOM 3943 C C . PHE C 1 43 ? 46.385 2.473 30.569 1.00 54.73 88 PHE C C 1
ATOM 3944 O O . PHE C 1 43 ? 46.621 3.589 31.032 1.00 52.57 88 PHE C O 1
ATOM 3961 N N . ALA C 1 44 ? 45.422 2.240 29.671 1.00 55.33 89 ALA C N 1
ATOM 3962 C CA . ALA C 1 44 ? 44.635 3.309 29.071 1.00 55.82 89 ALA C CA 1
ATOM 3963 C C . ALA C 1 44 ? 43.141 3.227 29.351 1.00 54.51 89 ALA C C 1
ATOM 3964 O O . ALA C 1 44 ? 42.410 4.145 28.958 1.00 47.93 89 ALA C O 1
ATOM 3971 N N . SER C 1 45 ? 42.666 2.163 29.993 1.00 53.66 90 SER C N 1
ATOM 3972 C CA . SER C 1 45 ? 41.243 1.942 30.194 1.00 53.16 90 SER C CA 1
ATOM 3973 C C . SER C 1 45 ? 41.009 1.512 31.634 1.00 51.15 90 SER C C 1
ATOM 3974 O O . SER C 1 45 ? 41.936 1.118 32.346 1.00 47.27 90 SER C O 1
ATOM 3982 N N . VAL C 1 46 ? 39.744 1.577 32.055 1.00 42.44 91 VAL C N 1
ATOM 3983 C CA . VAL C 1 46 ? 39.388 1.061 33.369 1.00 41.36 91 VAL C CA 1
ATOM 3984 C C . VAL C 1 46 ? 39.721 -0.422 33.447 1.00 42.25 91 VAL C C 1
ATOM 3985 O O . VAL C 1 46 ? 40.257 -0.9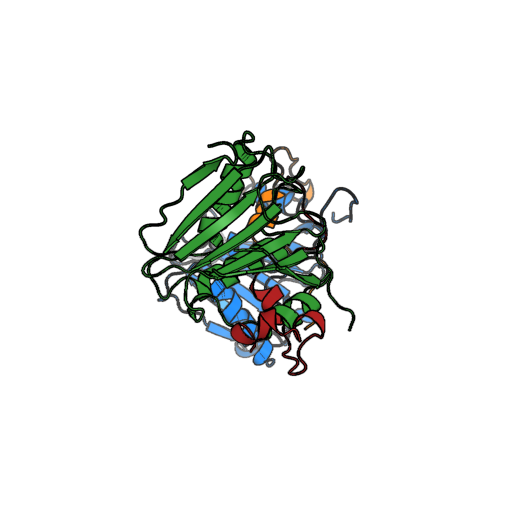03 34.453 1.00 44.95 91 VAL C O 1
ATOM 3998 N N . GLU C 1 47 ? 39.411 -1.167 32.384 1.00 45.38 92 GLU C N 1
ATOM 3999 C CA . GLU C 1 47 ? 39.591 -2.616 32.406 1.00 49.19 92 GLU C CA 1
ATOM 4000 C C . GLU C 1 47 ? 41.070 -2.982 32.475 1.00 47.45 92 GLU C C 1
ATOM 4001 O O . GLU C 1 47 ? 41.451 -3.925 33.175 1.00 46.49 92 GLU C O 1
ATOM 4013 N N . GLN C 1 48 ? 41.917 -2.224 31.784 1.00 44.74 93 GLN C N 1
ATOM 4014 C CA . GLN C 1 48 ? 43.357 -2.484 31.835 1.00 47.75 93 GLN C CA 1
ATOM 4015 C C . GLN C 1 48 ? 43.926 -2.149 33.208 1.00 48.74 93 GLN C C 1
ATOM 4016 O O . GLN C 1 48 ? 44.818 -2.849 33.703 1.00 51.97 93 GLN C O 1
ATOM 4030 N N . PHE C 1 49 ? 43.410 -1.092 33.850 1.00 51.68 94 PHE C N 1
ATOM 4031 C CA . PHE C 1 49 ? 43.780 -0.812 35.236 1.00 43.13 94 PHE C CA 1
ATOM 4032 C C . PHE C 1 49 ? 43.509 -2.012 36.133 1.00 44.69 94 PHE C C 1
ATOM 4033 O O . PHE C 1 49 ? 44.355 -2.403 36.942 1.00 41.50 94 PHE C O 1
ATOM 4050 N N . TRP C 1 50 ? 42.305 -2.583 36.048 1.00 42.88 95 TRP C N 1
ATOM 4051 C CA . TRP C 1 50 ? 41.980 -3.688 36.944 1.00 45.27 95 TRP C CA 1
ATOM 4052 C C . TRP C 1 50 ? 42.921 -4.878 36.742 1.00 45.42 95 TRP C C 1
ATOM 4053 O O . TRP C 1 50 ? 43.285 -5.561 37.705 1.00 45.43 95 TRP C O 1
ATOM 4074 N N . ARG C 1 51 ? 43.318 -5.151 35.502 1.00 46.81 96 ARG C N 1
ATOM 4075 C CA . ARG C 1 51 ? 44.237 -6.262 35.257 1.00 54.13 96 ARG C CA 1
ATOM 4076 C C . ARG C 1 51 ? 45.518 -6.117 36.082 1.00 48.82 96 ARG C C 1
ATOM 4077 O O . ARG C 1 51 ? 45.948 -7.066 36.749 1.00 49.32 96 ARG C O 1
ATOM 4098 N N . PHE C 1 52 ? 46.119 -4.925 36.085 1.00 46.19 97 PHE C N 1
ATOM 4099 C CA . PHE C 1 52 ? 47.309 -4.696 36.909 1.00 48.68 97 PHE C CA 1
ATOM 4100 C C . PHE C 1 52 ? 46.984 -4.760 38.389 1.00 47.57 97 PHE C C 1
ATOM 4101 O O . PHE C 1 52 ? 47.625 -5.496 39.148 1.00 43.98 97 PHE C O 1
ATOM 4118 N N . TYR C 1 53 ? 45.980 -3.995 38.818 1.00 51.82 98 TYR C N 1
ATOM 4119 C CA . TYR C 1 53 ? 45.744 -3.799 40.242 1.00 47.32 98 TYR C CA 1
ATOM 4120 C C . TYR C 1 53 ? 45.287 -5.081 40.924 1.00 43.43 98 TYR C C 1
ATOM 4121 O O . TYR C 1 53 ? 45.668 -5.346 42.074 1.00 40.18 98 TYR C O 1
ATOM 4139 N N . SER C 1 54 ? 44.461 -5.888 40.247 1.00 41.77 99 SER C N 1
ATOM 4140 C CA . SER C 1 54 ? 43.940 -7.096 40.887 1.00 46.63 99 SER C CA 1
ATOM 4141 C C . SER C 1 54 ? 45.025 -8.138 41.137 1.00 48.46 99 SER C C 1
ATOM 4142 O O . SER C 1 54 ? 44.819 -9.054 41.946 1.00 46.05 99 SER C O 1
ATOM 4150 N N . HIS C 1 55 ? 46.177 -8.009 40.479 1.00 49.36 100 HIS C N 1
ATOM 4151 C CA . HIS C 1 55 ? 47.285 -8.942 40.648 1.00 50.39 100 HIS C CA 1
ATOM 4152 C C . HIS C 1 55 ? 48.442 -8.335 41.415 1.00 49.83 100 HIS C C 1
ATOM 4153 O O . HIS C 1 55 ? 49.526 -8.918 41.444 1.00 53.97 100 HIS C O 1
ATOM 4168 N N . MET C 1 56 ? 48.232 -7.187 42.041 1.00 51.81 101 MET C N 1
ATOM 4169 C CA . MET C 1 56 ? 49.192 -6.623 42.971 1.00 46.95 101 MET C CA 1
ATOM 4170 C C . MET C 1 56 ? 48.699 -6.843 44.388 1.00 54.22 101 MET C C 1
ATOM 4171 O O . MET C 1 56 ? 47.514 -6.664 44.685 1.00 53.62 101 MET C O 1
ATOM 4185 N N . VAL C 1 57 ? 49.612 -7.267 45.247 1.00 52.55 102 VAL C N 1
ATOM 4186 C CA . VAL C 1 57 ? 49.397 -7.299 46.684 1.00 60.63 102 VAL C CA 1
ATOM 4187 C C . VAL C 1 57 ? 48.874 -5.939 47.133 1.00 57.12 102 VAL C C 1
ATOM 4188 O O . VAL C 1 57 ? 49.224 -4.900 46.560 1.00 54.97 102 VAL C O 1
ATOM 4201 N N . ARG C 1 58 ? 48.046 -5.937 48.146 1.00 57.03 103 ARG C N 1
ATOM 4202 C CA . ARG C 1 58 ? 47.580 -4.679 48.702 1.00 61.89 103 ARG C CA 1
ATOM 4203 C C . ARG C 1 58 ? 48.658 -4.092 49.616 1.00 67.25 103 ARG C C 1
ATOM 4204 O O . ARG C 1 58 ? 49.264 -4.824 50.405 1.00 65.52 103 ARG C O 1
ATOM 4225 N N . PRO C 1 59 ? 48.914 -2.779 49.535 1.00 64.97 104 PRO C N 1
ATOM 4226 C CA . PRO C 1 59 ? 50.083 -2.213 50.236 1.00 62.42 104 PRO C CA 1
ATOM 4227 C C . PRO C 1 59 ? 50.173 -2.580 51.711 1.00 67.13 104 PRO C C 1
ATOM 4228 O O . PRO C 1 59 ? 51.287 -2.758 52.224 1.00 69.20 104 PRO C O 1
ATOM 4239 N N . GLY C 1 60 ? 49.044 -2.705 52.411 1.00 63.38 105 GLY C N 1
ATOM 4240 C CA . GLY C 1 60 ? 49.060 -3.089 53.812 1.00 64.11 105 GLY C CA 1
ATOM 4241 C C . GLY C 1 60 ? 49.611 -4.476 54.069 1.00 72.38 105 GLY C C 1
ATOM 4242 O O . GLY C 1 60 ? 49.856 -4.825 55.232 1.00 69.83 105 GLY C O 1
ATOM 4246 N N . ASP C 1 61 ? 49.795 -5.276 53.020 1.00 75.42 106 ASP C N 1
ATOM 4247 C CA . ASP C 1 61 ? 50.396 -6.596 53.131 1.00 75.57 106 ASP C CA 1
ATOM 4248 C C . ASP C 1 61 ? 51.850 -6.617 52.687 1.00 69.72 106 ASP C C 1
ATOM 4249 O O . ASP C 1 61 ? 52.512 -7.648 52.839 1.00 73.48 106 ASP C O 1
ATOM 4258 N N . LEU C 1 62 ? 52.359 -5.512 52.151 1.00 67.98 107 LEU C N 1
ATOM 4259 C CA . LEU C 1 62 ? 53.767 -5.419 51.814 1.00 71.28 107 LEU C CA 1
ATOM 4260 C C . LEU C 1 62 ? 54.609 -5.477 53.084 1.00 81.23 107 LEU C C 1
ATOM 4261 O O . LEU C 1 62 ? 54.099 -5.510 54.209 1.00 82.21 107 LEU C O 1
ATOM 4277 N N . THR C 1 63 ? 55.923 -5.487 52.891 1.00 86.55 108 THR C N 1
ATOM 4278 C CA . THR C 1 63 ? 56.878 -5.530 53.984 1.00 93.77 108 THR C CA 1
ATOM 4279 C C . THR C 1 63 ? 57.981 -4.519 53.715 1.00 94.53 108 THR C C 1
ATOM 4280 O O . THR C 1 63 ? 58.087 -3.952 52.625 1.00 93.31 108 THR C O 1
ATOM 4291 N N . GLY C 1 64 ? 58.803 -4.293 54.734 1.00 101.10 109 GLY C N 1
ATOM 4292 C CA . GLY C 1 64 ? 59.920 -3.385 54.604 1.00 105.82 109 GLY C CA 1
ATOM 4293 C C . GLY C 1 64 ? 59.465 -1.978 54.268 1.00 98.82 109 GLY C C 1
ATOM 4294 O O . GLY C 1 64 ? 58.377 -1.533 54.643 1.00 92.53 109 GLY C O 1
ATOM 4298 N N . HIS C 1 65 ? 60.323 -1.263 53.548 1.00 96.44 110 HIS C N 1
ATOM 4299 C CA . HIS C 1 65 ? 60.045 0.100 53.109 1.00 97.30 110 HIS C CA 1
ATOM 4300 C C . HIS C 1 65 ? 59.727 0.027 51.620 1.00 94.59 110 HIS C C 1
ATOM 4301 O O . HIS C 1 65 ? 60.608 0.181 50.773 1.00 90.79 110 HIS C O 1
ATOM 4315 N N . SER C 1 66 ? 58.451 -0.215 51.311 1.00 91.24 111 SER C N 1
ATOM 4316 C CA . SER C 1 66 ? 57.990 -0.426 49.947 1.00 87.29 111 SER C CA 1
ATOM 4317 C C . SER C 1 66 ? 57.005 0.665 49.546 1.00 83.74 111 SER C C 1
ATOM 4318 O O . SER C 1 66 ? 56.273 1.203 50.384 1.00 76.43 111 SER C O 1
ATOM 4326 N N . ASP C 1 67 ? 56.997 0.986 48.250 1.00 79.36 112 ASP C N 1
ATOM 4327 C CA . ASP C 1 67 ? 56.201 2.085 47.715 1.00 74.46 112 ASP C CA 1
ATOM 4328 C C . ASP C 1 67 ? 55.538 1.684 46.403 1.00 70.81 112 ASP C C 1
ATOM 4329 O O . ASP C 1 67 ? 56.208 1.183 45.494 1.00 66.63 112 ASP C O 1
ATOM 4338 N N . PHE C 1 68 ? 54.232 1.930 46.291 1.00 66.41 113 PHE C N 1
ATOM 4339 C CA . PHE C 1 68 ? 53.548 1.917 45.004 1.00 62.29 113 PHE C CA 1
ATOM 4340 C C . PHE C 1 68 ? 53.406 3.350 44.510 1.00 57.66 113 PHE C C 1
ATOM 4341 O O . PHE C 1 68 ? 53.091 4.250 45.291 1.00 61.73 113 PHE C O 1
ATOM 4358 N N . HIS C 1 69 ? 53.623 3.559 43.212 1.00 61.55 114 HIS C N 1
ATOM 4359 C CA . HIS C 1 69 ? 53.455 4.868 42.594 1.00 60.46 114 HIS C CA 1
ATOM 4360 C C . HIS C 1 69 ? 52.596 4.745 41.347 1.00 62.47 114 HIS C C 1
ATOM 4361 O O . HIS C 1 69 ? 52.782 3.834 40.534 1.00 62.50 114 HIS C O 1
ATOM 4375 N N . LEU C 1 70 ? 51.683 5.693 41.180 1.00 55.28 115 LEU C N 1
ATOM 4376 C CA . LEU C 1 70 ? 50.750 5.683 40.061 1.00 54.04 115 LEU C CA 1
ATOM 4377 C C . LEU C 1 70 ? 50.698 7.100 39.508 1.00 54.84 115 LEU C C 1
ATOM 4378 O O . LEU C 1 70 ? 50.179 8.006 40.169 1.00 55.34 115 LEU C O 1
ATOM 4394 N N . PHE C 1 71 ? 51.243 7.291 38.308 1.00 54.88 116 PHE C N 1
ATOM 4395 C CA . PHE C 1 71 ? 51.464 8.614 37.748 1.00 53.90 116 PHE C CA 1
ATOM 4396 C C . PHE C 1 71 ? 51.015 8.619 36.302 1.00 56.22 116 PHE C C 1
ATOM 4397 O O . PHE C 1 71 ? 50.982 7.579 35.641 1.00 61.05 116 PHE C O 1
ATOM 4414 N N . LYS C 1 72 ? 50.639 9.797 35.819 1.00 57.52 117 LYS C N 1
ATOM 4415 C CA . LYS C 1 72 ? 50.279 9.916 34.418 1.00 60.99 117 LYS C CA 1
ATOM 4416 C C . LYS C 1 72 ? 51.447 9.483 33.543 1.00 62.29 117 LYS C C 1
ATOM 4417 O O . LYS C 1 72 ? 52.614 9.680 33.888 1.00 66.62 117 LYS C O 1
ATOM 4436 N N . GLU C 1 73 ? 51.125 8.873 32.403 1.00 64.80 118 GLU C N 1
ATOM 4437 C CA . GLU C 1 73 ? 52.164 8.440 31.478 1.00 66.32 118 GLU C CA 1
ATOM 4438 C C . GLU C 1 73 ? 52.968 9.641 31.013 1.00 73.51 118 GLU C C 1
ATOM 4439 O O . GLU C 1 73 ? 52.411 10.687 30.662 1.00 70.15 118 GLU C O 1
ATOM 4451 N N . GLY C 1 74 ? 54.285 9.475 30.985 1.00 75.53 119 GLY C N 1
ATOM 4452 C CA . GLY C 1 74 ? 55.180 10.560 30.661 1.00 81.12 119 GLY C CA 1
ATOM 4453 C C . GLY C 1 74 ? 55.604 11.403 31.844 1.00 77.71 119 GLY C C 1
ATOM 4454 O O . GLY C 1 74 ? 56.343 12.377 31.652 1.00 82.37 119 GLY C O 1
ATOM 4458 N N . ILE C 1 75 ? 55.168 11.064 33.057 1.00 67.81 120 ILE C N 1
ATOM 4459 C CA . ILE C 1 75 ? 55.547 11.788 34.263 1.00 69.35 120 ILE C CA 1
ATOM 4460 C C . ILE C 1 75 ? 56.259 10.800 35.172 1.00 77.36 120 ILE C C 1
ATOM 4461 O O . ILE C 1 75 ? 55.614 9.947 35.796 1.00 72.97 120 ILE C O 1
ATOM 4477 N N . LYS C 1 76 ? 57.583 10.912 35.258 1.00 81.46 121 LYS C N 1
ATOM 4478 C CA . LYS C 1 76 ? 58.326 10.062 36.169 1.00 75.29 121 LYS C CA 1
ATOM 4479 C C . LYS C 1 76 ? 57.963 10.421 37.610 1.00 67.17 121 LYS C C 1
ATOM 4480 O O . LYS C 1 76 ? 57.620 11.568 37.901 1.00 67.56 121 LYS C O 1
ATOM 4499 N N . PRO C 1 77 ? 58.021 9.447 38.533 1.00 67.95 122 PRO C N 1
ATOM 4500 C CA . PRO C 1 77 ? 57.482 9.634 39.888 1.00 65.86 122 PRO C CA 1
ATOM 4501 C C . PRO C 1 77 ? 58.457 10.225 40.904 1.00 70.91 122 PRO C C 1
ATOM 4502 O O . PRO C 1 77 ? 58.613 9.713 42.016 1.00 72.02 122 PRO C O 1
ATOM 4513 N N . MET C 1 78 ? 59.105 11.325 40.544 1.00 81.23 123 MET C N 1
ATOM 4514 C CA . MET C 1 78 ? 59.828 12.104 41.541 1.00 91.40 123 MET C CA 1
ATOM 4515 C C . MET C 1 78 ? 59.838 13.562 41.108 1.00 89.64 123 MET C C 1
ATOM 4516 O O . MET C 1 78 ? 59.751 13.876 39.916 1.00 84.36 123 MET C O 1
ATOM 4530 N N . TRP C 1 79 ? 59.938 14.453 42.096 1.00 88.99 124 TRP C N 1
ATOM 4531 C CA . TRP C 1 79 ? 59.533 15.835 41.877 1.00 94.00 124 TRP C CA 1
ATOM 4532 C C . TRP C 1 79 ? 60.378 16.550 40.829 1.00 92.87 124 TRP C C 1
ATOM 4533 O O . TRP C 1 79 ? 59.933 17.568 40.286 1.00 92.04 124 TRP C O 1
ATOM 4554 N N . GLU C 1 80 ? 61.573 16.047 40.517 1.00 92.54 125 GLU C N 1
ATOM 4555 C CA . GLU C 1 80 ? 62.410 16.716 39.526 1.00 94.83 125 GLU C CA 1
ATOM 4556 C C . GLU C 1 80 ? 61.744 16.793 38.157 1.00 92.58 125 GLU C C 1
ATOM 4557 O O . GLU C 1 80 ? 62.158 17.613 37.329 1.00 91.13 125 GLU C O 1
ATOM 4569 N N . ASP C 1 81 ? 60.734 15.961 37.896 1.00 90.63 126 ASP C N 1
ATOM 4570 C CA . ASP C 1 81 ? 60.104 15.946 36.582 1.00 91.31 126 ASP C CA 1
ATOM 4571 C C . ASP C 1 81 ? 59.634 17.345 36.214 1.00 87.14 126 ASP C C 1
ATOM 4572 O O . ASP C 1 81 ? 59.284 18.154 37.078 1.00 87.61 126 ASP C O 1
ATOM 4581 N N . ASP C 1 82 ? 59.635 17.635 34.914 1.00 84.45 127 ASP C N 1
ATOM 4582 C CA . ASP C 1 82 ? 59.157 18.928 34.445 1.00 86.39 127 ASP C CA 1
ATOM 4583 C C . ASP C 1 82 ? 57.663 19.125 34.677 1.00 93.95 127 ASP C C 1
ATOM 4584 O O . ASP C 1 82 ? 57.169 20.243 34.490 1.00 90.32 127 ASP C O 1
ATOM 4593 N N . ALA C 1 83 ? 56.938 18.078 35.076 1.00 93.30 128 ALA C N 1
ATOM 4594 C CA . ALA C 1 83 ? 55.550 18.214 35.492 1.00 81.18 128 ALA C CA 1
ATOM 4595 C C . ALA C 1 83 ? 55.395 18.349 36.999 1.00 78.70 128 ALA C C 1
ATOM 4596 O O . ALA C 1 83 ? 54.326 18.761 37.459 1.00 79.22 128 ALA C O 1
ATOM 4603 N N . ASN C 1 84 ? 56.427 18.018 37.776 1.00 77.28 129 ASN C N 1
ATOM 4604 C CA . ASN C 1 84 ? 56.363 18.112 39.228 1.00 82.96 129 ASN C CA 1
ATOM 4605 C C . ASN C 1 84 ? 57.223 19.222 39.814 1.00 87.10 129 ASN C C 1
ATOM 4606 O O . ASN C 1 84 ? 57.019 19.580 40.980 1.00 83.96 129 ASN C O 1
ATOM 4617 N N . LYS C 1 85 ? 58.176 19.764 39.046 1.00 90.11 130 LYS C N 1
ATOM 4618 C CA . LYS C 1 85 ? 59.171 20.673 39.617 1.00 95.80 130 LYS C CA 1
ATOM 4619 C C . LYS C 1 85 ? 58.509 21.852 40.325 1.00 95.19 130 LYS C C 1
ATOM 4620 O O . LYS C 1 85 ? 58.932 22.248 41.419 1.00 84.09 130 LYS C O 1
ATOM 4639 N N . ASN C 1 86 ? 57.464 22.418 39.720 1.00 96.27 131 ASN C N 1
ATOM 4640 C CA . ASN C 1 86 ? 56.700 23.501 40.321 1.00 86.99 131 ASN C CA 1
ATOM 4641 C C . ASN C 1 86 ? 55.486 23.001 41.088 1.00 89.15 131 ASN C C 1
ATOM 4642 O O . ASN C 1 86 ? 54.545 23.771 41.304 1.00 92.72 131 ASN C O 1
ATOM 4653 N N . GLY C 1 87 ? 55.479 21.733 41.498 1.00 86.83 132 GLY C N 1
ATOM 4654 C CA . GLY C 1 87 ? 54.335 21.132 42.140 1.00 80.06 132 GLY C CA 1
ATOM 4655 C C . GLY C 1 87 ? 54.533 20.923 43.631 1.00 84.81 132 GLY C C 1
ATOM 4656 O O . GLY C 1 87 ? 55.545 21.289 44.226 1.00 87.82 132 GLY C O 1
ATOM 4660 N N . GLY C 1 88 ? 53.506 20.327 44.232 1.00 85.32 133 GLY C N 1
ATOM 4661 C CA . GLY C 1 88 ? 53.526 19.951 45.631 1.00 80.84 133 GLY C CA 1
ATOM 4662 C C . GLY C 1 88 ? 52.670 18.723 45.853 1.00 76.51 133 GLY C C 1
ATOM 4663 O O . GLY C 1 88 ? 52.192 18.120 44.887 1.00 73.84 133 GLY C O 1
ATOM 4667 N N . LYS C 1 89 ? 52.445 18.346 47.108 1.00 78.52 134 LYS C N 1
ATOM 4668 C CA . LYS C 1 89 ? 51.749 17.102 47.394 1.00 80.95 134 LYS C CA 1
ATOM 4669 C C . LYS C 1 89 ? 51.023 17.185 48.730 1.00 77.21 134 LYS C C 1
ATOM 4670 O O . LYS C 1 89 ? 51.562 17.707 49.707 1.00 78.79 134 LYS C O 1
ATOM 4689 N N . TRP C 1 90 ? 49.800 16.660 48.752 1.00 73.55 135 TRP C N 1
ATOM 4690 C CA . TRP C 1 90 ? 49.060 16.450 49.988 1.00 75.77 135 TRP C CA 1
ATOM 4691 C C . TRP C 1 90 ? 49.464 15.120 50.609 1.00 78.92 135 TRP C C 1
ATOM 4692 O O . TRP C 1 90 ? 49.566 14.109 49.911 1.00 78.13 135 TRP C O 1
ATOM 4713 N N . ILE C 1 91 ? 49.672 15.115 51.929 1.00 78.33 136 ILE C N 1
ATOM 4714 C CA . ILE C 1 91 ? 50.177 13.943 52.637 1.00 73.59 136 ILE C CA 1
ATOM 4715 C C . ILE C 1 91 ? 49.233 13.579 53.774 1.00 69.26 136 ILE C C 1
ATOM 4716 O O . ILE C 1 91 ? 48.641 14.450 54.416 1.00 79.65 136 ILE C O 1
ATOM 4732 N N . ILE C 1 92 ? 49.119 12.278 54.037 1.00 69.66 137 ILE C N 1
ATOM 4733 C CA . ILE C 1 92 ? 48.246 11.743 55.080 1.00 70.32 137 ILE C CA 1
ATOM 4734 C C . ILE C 1 92 ? 48.949 10.575 55.759 1.00 76.59 137 ILE C C 1
ATOM 4735 O O . ILE C 1 92 ? 49.581 9.748 55.094 1.00 80.08 137 ILE C O 1
ATOM 4751 N N . ARG C 1 93 ? 48.800 10.482 57.078 1.00 78.03 138 ARG C N 1
ATOM 4752 C CA . ARG C 1 93 ? 49.513 9.501 57.886 1.00 79.76 138 ARG C CA 1
ATOM 4753 C C . ARG C 1 93 ? 48.517 8.579 58.567 1.00 77.27 138 ARG C C 1
ATOM 4754 O O . ARG C 1 93 ? 47.565 9.047 59.200 1.00 74.13 138 ARG C O 1
ATOM 4775 N N . LEU C 1 94 ? 48.756 7.275 58.465 1.00 80.33 139 LEU C N 1
ATOM 4776 C CA . LEU C 1 94 ? 47.816 6.275 58.947 1.00 86.80 139 LEU C CA 1
ATOM 4777 C C . LEU C 1 94 ? 48.494 5.261 59.856 1.00 88.90 139 LEU C C 1
ATOM 4778 O O . LEU C 1 94 ? 49.639 4.859 59.626 1.00 89.02 139 LEU C O 1
ATOM 4794 N N . ARG C 1 95 ? 47.762 4.846 60.883 1.00 89.51 140 ARG C N 1
ATOM 4795 C CA . ARG C 1 95 ? 48.122 3.660 61.640 1.00 92.44 140 ARG C CA 1
ATOM 4796 C C . ARG C 1 95 ? 48.104 2.444 60.723 1.00 94.90 140 ARG C C 1
ATOM 4797 O O . ARG C 1 95 ? 47.352 2.384 59.745 1.00 91.22 140 ARG C O 1
ATOM 4818 N N . LYS C 1 96 ? 48.936 1.460 61.051 1.00 100.04 141 LYS C N 1
ATOM 4819 C CA . LYS C 1 96 ? 48.941 0.216 60.295 1.00 100.17 141 LYS C CA 1
ATOM 4820 C C . LYS C 1 96 ? 47.530 -0.353 60.219 1.00 91.14 141 LYS C C 1
ATOM 4821 O O . LYS C 1 96 ? 46.740 -0.216 61.156 1.00 86.06 141 LYS C O 1
ATOM 4840 N N . GLY C 1 97 ? 47.207 -0.968 59.081 1.00 88.88 142 GLY C N 1
ATOM 4841 C CA . GLY C 1 97 ? 45.945 -1.654 58.909 1.00 89.24 142 GLY C CA 1
ATOM 4842 C C . GLY C 1 97 ? 44.863 -0.855 58.214 1.00 88.07 142 GLY C C 1
ATOM 4843 O O . GLY C 1 97 ? 43.750 -1.373 58.045 1.00 72.80 142 GLY C O 1
ATOM 4847 N N . LEU C 1 98 ? 45.152 0.385 57.805 1.00 84.91 143 LEU C N 1
ATOM 4848 C CA . LEU C 1 98 ? 44.184 1.224 57.114 1.00 84.25 143 LEU C CA 1
ATOM 4849 C C . LEU C 1 98 ? 44.639 1.664 55.731 1.00 79.43 143 LEU C C 1
ATOM 4850 O O . LEU C 1 98 ? 43.833 2.236 54.988 1.00 75.97 143 LEU C O 1
ATOM 4866 N N . ALA C 1 99 ? 45.892 1.401 55.357 1.00 80.00 144 ALA C N 1
ATOM 4867 C CA . ALA C 1 99 ? 46.437 1.957 54.125 1.00 74.09 144 ALA C CA 1
ATOM 4868 C C . ALA C 1 99 ? 45.847 1.308 52.879 1.00 64.81 144 ALA C C 1
ATOM 4869 O O . ALA C 1 99 ? 45.791 1.942 51.821 1.00 58.70 144 ALA C O 1
ATOM 4876 N N . SER C 1 100 ? 45.418 0.052 52.968 1.00 67.40 145 SER C N 1
ATOM 4877 C CA . SER C 1 100 ? 44.971 -0.648 51.768 1.00 66.66 145 SER C CA 1
ATOM 4878 C C . SER C 1 100 ? 43.632 -0.104 51.282 1.00 64.78 145 SER C C 1
ATOM 4879 O O . SER C 1 100 ? 43.481 0.235 50.102 1.00 53.89 145 SER C O 1
ATOM 4887 N N . ARG C 1 101 ? 42.651 -0.002 52.183 1.00 69.42 146 ARG C N 1
ATOM 4888 C CA . ARG C 1 101 ? 41.329 0.469 51.784 1.00 68.46 146 ARG C CA 1
ATOM 4889 C C . ARG C 1 101 ? 41.387 1.901 51.278 1.00 61.60 146 ARG C C 1
ATOM 4890 O O . ARG C 1 101 ? 40.721 2.244 50.295 1.00 61.34 146 ARG C O 1
ATOM 4911 N N . CYS C 1 102 ? 42.193 2.749 51.923 1.00 62.35 147 CYS C N 1
ATOM 4912 C CA . CYS C 1 102 ? 42.269 4.153 51.526 1.00 62.35 147 CYS C CA 1
ATOM 4913 C C . CYS C 1 102 ? 43.027 4.313 50.221 1.00 57.12 147 CYS C C 1
ATOM 4914 O O . CYS C 1 102 ? 42.695 5.181 49.404 1.00 57.82 147 CYS C O 1
ATOM 4922 N N . TRP C 1 103 ? 44.053 3.490 50.007 1.00 58.64 148 TRP C N 1
ATOM 4923 C CA . TRP C 1 103 ? 44.802 3.555 48.758 1.00 52.84 148 TRP C CA 1
ATOM 4924 C C . TRP C 1 103 ? 43.905 3.211 47.575 1.00 50.23 148 TRP C C 1
ATOM 4925 O O . TRP C 1 103 ? 43.942 3.881 46.534 1.00 46.63 148 TRP C O 1
ATOM 4946 N N . GLU C 1 104 ? 43.081 2.178 47.725 1.00 50.51 149 GLU C N 1
ATOM 4947 C CA . GLU C 1 104 ? 42.135 1.827 46.675 1.00 53.35 149 GLU C CA 1
ATOM 4948 C C . GLU C 1 104 ? 41.188 2.991 46.383 1.00 47.32 149 GLU C C 1
ATOM 4949 O O . GLU C 1 104 ? 41.066 3.435 45.238 1.00 45.33 149 GLU C O 1
ATOM 4961 N N . ASN C 1 105 ? 40.548 3.535 47.419 1.00 49.13 150 ASN C N 1
ATOM 4962 C CA . ASN C 1 105 ? 39.632 4.654 47.207 1.00 54.02 150 ASN C CA 1
ATOM 4963 C C . ASN C 1 105 ? 40.329 5.838 46.561 1.00 47.65 150 ASN C C 1
ATOM 4964 O O . ASN C 1 105 ? 39.751 6.517 45.704 1.00 48.60 150 ASN C O 1
ATOM 4975 N N . LEU C 1 106 ? 41.584 6.088 46.929 1.00 50.28 151 LEU C N 1
ATOM 4976 C CA . LEU C 1 106 ? 42.291 7.232 46.369 1.00 44.52 151 LEU C CA 1
ATOM 4977 C C . LEU C 1 106 ? 42.565 7.054 44.881 1.00 51.11 151 LEU C C 1
ATOM 4978 O O . LEU C 1 106 ? 42.376 7.987 44.086 1.00 51.41 151 LEU C O 1
ATOM 4994 N N . ILE C 1 107 ? 43.055 5.880 44.480 1.00 46.99 152 ILE C N 1
ATOM 4995 C CA . ILE C 1 107 ? 43.413 5.736 43.075 1.00 47.23 152 ILE C CA 1
ATOM 4996 C C . ILE C 1 107 ? 42.160 5.582 42.216 1.00 40.40 152 ILE C C 1
ATOM 4997 O O . ILE C 1 107 ? 42.117 6.085 41.088 1.00 46.15 152 ILE C O 1
ATOM 5013 N N . LEU C 1 108 ? 41.107 4.945 42.729 1.00 44.08 153 LEU C N 1
ATOM 5014 C CA . LEU C 1 108 ? 39.852 4.939 41.981 1.00 45.72 153 LEU C CA 1
ATOM 5015 C C . LEU C 1 108 ? 39.339 6.359 41.751 1.00 43.37 153 LEU C C 1
ATOM 5016 O O . LEU C 1 108 ? 38.914 6.700 40.641 1.00 40.66 153 LEU C O 1
ATOM 5032 N N . ALA C 1 109 ? 39.404 7.210 42.778 1.00 48.01 154 ALA C N 1
ATOM 5033 C CA . ALA C 1 109 ? 39.003 8.606 42.616 1.00 44.87 154 ALA C CA 1
ATOM 5034 C C . ALA C 1 109 ? 39.857 9.314 41.576 1.00 47.16 154 ALA C C 1
ATOM 5035 O O . ALA C 1 109 ? 39.335 10.033 40.717 1.00 46.20 154 ALA C O 1
ATOM 5042 N N . MET C 1 110 ? 41.186 9.133 41.644 1.00 48.71 155 MET C N 1
ATOM 5043 C CA . MET C 1 110 ? 42.079 9.815 40.712 1.00 43.00 155 MET C CA 1
ATOM 5044 C C . MET C 1 110 ? 41.853 9.354 39.277 1.00 45.04 155 MET C C 1
ATOM 5045 O O . MET C 1 110 ? 41.706 10.171 38.354 1.00 42.13 155 MET C O 1
ATOM 5059 N N . LEU C 1 111 ? 41.865 8.042 39.063 1.00 43.03 156 LEU C N 1
ATOM 5060 C CA . LEU C 1 111 ? 41.692 7.516 37.719 1.00 42.45 156 LEU C CA 1
ATOM 5061 C C . LEU C 1 111 ? 40.354 7.941 37.132 1.00 43.07 156 LEU C C 1
ATOM 5062 O O . LEU C 1 111 ? 40.254 8.226 35.929 1.00 46.12 156 LEU C O 1
ATOM 5078 N N . GLY C 1 112 ? 39.319 7.999 37.970 1.00 48.84 157 GLY C N 1
ATOM 5079 C CA . GLY C 1 112 ? 37.979 8.339 37.537 1.00 47.31 157 GLY C CA 1
ATOM 5080 C C . GLY C 1 112 ? 37.722 9.808 37.314 1.00 49.73 157 GLY C C 1
ATOM 5081 O O . GLY C 1 112 ? 36.585 10.189 37.010 1.00 42.93 157 GLY C O 1
ATOM 5085 N N . GLU C 1 113 ? 38.752 10.642 37.476 1.00 50.74 158 GLU C N 1
ATOM 5086 C CA . GLU C 1 113 ? 38.665 12.084 37.239 1.00 51.38 158 GLU C CA 1
ATOM 5087 C C . GLU C 1 113 ? 37.731 12.754 38.244 1.00 50.01 158 GLU C C 1
ATOM 5088 O O . GLU C 1 113 ? 37.033 13.714 37.918 1.00 51.88 158 GLU C O 1
ATOM 5100 N N . GLN C 1 114 ? 37.742 12.257 39.481 1.00 46.72 159 GLN C N 1
ATOM 5101 C CA . GLN C 1 114 ? 36.892 12.801 40.535 1.00 52.85 159 GLN C CA 1
ATOM 5102 C C . GLN C 1 114 ? 37.484 14.047 41.175 1.00 56.59 159 GLN C C 1
ATOM 5103 O O . GLN C 1 114 ? 36.763 14.770 41.874 1.00 54.32 159 GLN C O 1
ATOM 5117 N N . PHE C 1 115 ? 38.775 14.296 40.972 1.00 56.70 160 PHE C N 1
ATOM 5118 C CA . PHE C 1 115 ? 39.381 15.585 41.284 1.00 57.61 160 PHE C CA 1
ATOM 5119 C C . PHE C 1 115 ? 39.152 16.504 40.087 1.00 66.53 160 PHE C C 1
ATOM 5120 O O . PHE C 1 115 ? 39.721 16.286 39.010 1.00 71.33 160 PHE C O 1
ATOM 5137 N N . MET C 1 116 ? 38.309 17.524 40.257 1.00 63.46 161 MET C N 1
ATOM 5138 C CA . MET C 1 116 ? 38.008 18.458 39.168 1.00 64.98 161 MET C CA 1
ATOM 5139 C C . MET C 1 116 ? 39.032 19.590 39.205 1.00 74.44 161 MET C C 1
ATOM 5140 O O . MET C 1 116 ? 38.788 20.684 39.722 1.00 77.89 161 MET C O 1
ATOM 5154 N N . VAL C 1 117 ? 40.208 19.312 38.642 1.00 71.64 162 VAL C N 1
ATOM 5155 C CA . VAL C 1 117 ? 41.288 20.291 38.591 1.00 66.59 162 VAL C CA 1
ATOM 5156 C C . VAL C 1 117 ? 41.952 20.230 37.225 1.00 67.57 162 VAL C C 1
ATOM 5157 O O . VAL C 1 117 ? 43.139 20.543 37.084 1.00 65.81 162 VAL C O 1
ATOM 5170 N N . GLY C 1 118 ? 41.192 19.826 36.213 1.00 68.92 163 GLY C N 1
ATOM 5171 C CA . GLY C 1 118 ? 41.745 19.653 34.883 1.00 73.74 163 GLY C CA 1
ATOM 5172 C C . GLY C 1 118 ? 43.001 18.800 34.884 1.00 75.89 163 GLY C C 1
ATOM 5173 O O . GLY C 1 118 ? 42.984 17.649 35.335 1.00 75.26 163 GLY C O 1
ATOM 5177 N N . GLU C 1 119 ? 44.107 19.372 34.408 1.00 80.08 164 GLU C N 1
ATOM 5178 C CA . GLU C 1 119 ? 45.355 18.647 34.216 1.00 77.00 164 GLU C CA 1
ATOM 5179 C C . GLU C 1 119 ? 46.300 18.752 35.405 1.00 70.33 164 GLU C C 1
ATOM 5180 O O . GLU C 1 119 ? 47.482 18.417 35.274 1.00 70.89 164 GLU C O 1
ATOM 5192 N N . GLU C 1 120 ? 45.816 19.193 36.564 1.00 65.91 165 GLU C N 1
ATOM 5193 C CA . GLU C 1 120 ? 46.737 19.467 37.658 1.00 72.98 165 GLU C CA 1
ATOM 5194 C C . GLU C 1 120 ? 47.253 18.195 38.314 1.00 70.38 165 GLU C C 1
ATOM 5195 O O . GLU C 1 120 ? 48.352 18.204 38.875 1.00 71.35 165 GLU C O 1
ATOM 5207 N N . ILE C 1 121 ? 46.494 17.100 38.271 1.00 67.96 166 ILE C N 1
ATOM 5208 C CA . ILE C 1 121 ? 46.923 15.899 38.975 1.00 68.16 166 ILE C CA 1
ATOM 5209 C C . ILE C 1 121 ? 48.110 15.285 38.242 1.00 67.62 166 ILE C C 1
ATOM 5210 O O . ILE C 1 121 ? 48.131 15.205 37.005 1.00 68.85 166 ILE C O 1
ATOM 5226 N N . CYS C 1 122 ? 49.111 14.857 39.010 1.00 64.62 167 CYS C N 1
ATOM 5227 C CA . CYS C 1 122 ? 50.315 14.217 38.482 1.00 70.00 167 CYS C CA 1
ATOM 5228 C C . CYS C 1 122 ? 50.374 12.734 38.813 1.00 59.03 167 CYS C C 1
ATOM 5229 O O . CYS C 1 122 ? 50.611 11.908 37.928 1.00 61.41 167 CYS C O 1
ATOM 5237 N N . GLY C 1 123 ? 50.169 12.383 40.074 1.00 55.64 168 GLY C N 1
ATOM 5238 C CA . GLY C 1 123 ? 50.115 10.990 40.468 1.00 58.45 168 GLY C CA 1
ATOM 5239 C C . GLY C 1 123 ? 49.860 10.878 41.952 1.00 53.17 168 GLY C C 1
ATOM 5240 O O . GLY C 1 123 ? 49.703 11.878 42.657 1.00 56.10 168 GLY C O 1
ATOM 5244 N N . ALA C 1 124 ? 49.836 9.632 42.418 1.00 51.22 169 ALA C N 1
ATOM 5245 C CA . ALA C 1 124 ? 49.620 9.304 43.816 1.00 51.79 169 ALA C CA 1
ATOM 5246 C C . ALA C 1 124 ? 50.661 8.288 44.262 1.00 53.86 169 ALA C C 1
ATOM 5247 O O . ALA C 1 124 ? 51.228 7.551 43.455 1.00 58.43 169 ALA C O 1
ATOM 5254 N N . VAL C 1 125 ? 50.881 8.234 45.569 1.00 55.49 170 VAL C N 1
ATOM 5255 C CA . VAL C 1 125 ? 51.901 7.366 46.146 1.00 56.93 170 VAL C CA 1
ATOM 5256 C C . VAL C 1 125 ? 51.411 6.893 47.504 1.00 55.19 170 VAL C C 1
ATOM 5257 O O . VAL C 1 125 ? 50.831 7.667 48.269 1.00 57.62 170 VAL C O 1
ATOM 5270 N N . VAL C 1 126 ? 51.663 5.620 47.804 1.00 56.24 171 VAL C N 1
ATOM 5271 C CA . VAL C 1 126 ? 51.477 5.054 49.136 1.00 63.06 171 VAL C CA 1
ATOM 5272 C C . VAL C 1 126 ? 52.803 4.434 49.567 1.00 64.86 171 VAL C C 1
ATOM 5273 O O . VAL C 1 126 ? 53.421 3.686 48.801 1.00 64.48 171 VAL C O 1
ATOM 5286 N N . SER C 1 127 ? 53.235 4.747 50.788 1.00 70.04 172 SER C N 1
ATOM 5287 C CA . SER C 1 127 ? 54.516 4.294 51.321 1.00 72.01 172 SER C CA 1
ATOM 5288 C C . SER C 1 127 ? 54.293 3.509 52.606 1.00 76.29 172 SER C C 1
ATOM 5289 O O . SER C 1 127 ? 53.654 4.006 53.543 1.00 73.45 172 SER C O 1
ATOM 5297 N N . VAL C 1 128 ? 54.824 2.289 52.648 1.00 80.11 173 VAL C N 1
ATOM 5298 C CA . VAL C 1 128 ? 54.709 1.415 53.810 1.00 87.23 173 VAL C CA 1
ATOM 5299 C C . VAL C 1 128 ? 55.971 1.559 54.652 1.00 93.59 173 VAL C C 1
ATOM 5300 O O . VAL C 1 128 ? 57.089 1.517 54.123 1.00 90.55 173 VAL C O 1
ATOM 5313 N N . ARG C 1 129 ? 55.790 1.734 55.959 1.00 91.93 174 ARG C N 1
ATOM 5314 C CA . ARG C 1 129 ? 56.880 1.848 56.918 1.00 91.70 174 ARG C CA 1
ATOM 5315 C C . ARG C 1 129 ? 56.587 0.914 58.084 1.00 95.47 174 ARG C C 1
ATOM 5316 O O . ARG C 1 129 ? 55.574 0.208 58.097 1.00 93.30 174 ARG C O 1
ATOM 5337 N N . PHE C 1 130 ? 57.477 0.913 59.077 1.00 97.98 175 PHE C N 1
ATOM 5338 C CA . PHE C 1 130 ? 57.345 -0.019 60.191 1.00 101.58 175 PHE C CA 1
ATOM 5339 C C . PHE C 1 130 ? 56.008 0.149 60.904 1.00 101.55 175 PHE C C 1
ATOM 5340 O O . PHE C 1 130 ? 55.178 -0.765 60.890 1.00 98.27 175 PHE C O 1
ATOM 5357 N N . GLN C 1 131 ? 55.788 1.305 61.532 1.00 103.33 176 GLN C N 1
ATOM 5358 C CA . GLN C 1 131 ? 54.588 1.538 62.328 1.00 107.37 176 GLN C CA 1
ATOM 5359 C C . GLN C 1 131 ? 53.656 2.584 61.726 1.00 104.15 176 GLN C C 1
ATOM 5360 O O . GLN C 1 131 ? 52.581 2.830 62.289 1.00 99.11 176 GLN C O 1
ATOM 5374 N N . GLU C 1 132 ? 54.017 3.191 60.595 1.00 97.07 177 GLU C N 1
ATOM 5375 C CA . GLU C 1 132 ? 53.182 4.198 59.959 1.00 95.95 177 GLU C CA 1
ATOM 5376 C C . GLU C 1 132 ? 53.042 3.907 58.469 1.00 99.68 177 GLU C C 1
ATOM 5377 O O . GLU C 1 132 ? 53.845 3.183 57.874 1.00 98.02 177 GLU C O 1
ATOM 5389 N N . ASP C 1 133 ? 51.993 4.484 57.875 1.00 101.74 178 ASP C N 1
ATOM 5390 C CA . ASP C 1 133 ? 51.760 4.458 56.435 1.00 93.22 178 ASP C CA 1
ATOM 5391 C C . ASP C 1 133 ? 51.573 5.891 55.946 1.00 85.71 178 ASP C C 1
ATOM 5392 O O . ASP C 1 133 ? 51.007 6.723 56.662 1.00 86.46 178 ASP C O 1
ATOM 5401 N N . ILE C 1 134 ? 52.052 6.186 54.736 1.00 76.75 179 ILE C N 1
ATOM 5402 C CA . ILE C 1 134 ? 52.018 7.544 54.189 1.00 77.81 179 ILE C CA 1
ATOM 5403 C C . ILE C 1 134 ? 51.409 7.505 52.789 1.00 75.59 179 ILE C C 1
ATOM 5404 O O . ILE C 1 134 ? 51.942 6.840 51.891 1.00 67.40 179 ILE C O 1
ATOM 5420 N N . ILE C 1 135 ? 50.318 8.247 52.598 1.00 79.83 180 ILE C N 1
ATOM 5421 C CA . ILE C 1 135 ? 49.613 8.349 51.325 1.00 70.16 180 ILE C CA 1
ATOM 5422 C C . ILE C 1 135 ? 49.698 9.791 50.840 1.00 68.84 180 ILE C C 1
ATOM 5423 O O . ILE C 1 135 ? 49.681 10.725 51.648 1.00 75.37 180 ILE C O 1
ATOM 5439 N N . SER C 1 136 ? 49.798 9.981 49.527 1.00 64.38 181 SER C N 1
ATOM 5440 C CA . SER C 1 136 ? 49.951 11.331 49.009 1.00 66.74 181 SER C CA 1
ATOM 5441 C C . SER C 1 136 ? 49.445 11.425 47.577 1.00 67.96 181 SER C C 1
ATOM 5442 O O . SER C 1 136 ? 49.410 10.437 46.836 1.00 64.84 181 SER C O 1
ATOM 5450 N N . ILE C 1 137 ? 49.067 12.646 47.192 1.00 64.51 182 ILE C N 1
ATOM 5451 C CA . ILE C 1 137 ? 48.672 12.955 45.828 1.00 61.43 182 ILE C CA 1
ATOM 5452 C C . ILE C 1 137 ? 49.410 14.206 45.380 1.00 63.02 182 ILE C C 1
ATOM 5453 O O . ILE C 1 137 ? 49.574 15.154 46.154 1.00 67.75 182 ILE C O 1
ATOM 5469 N N . TRP C 1 138 ? 49.856 14.205 44.128 1.00 63.07 183 TRP C N 1
ATOM 5470 C CA . TRP C 1 138 ? 50.750 15.220 43.596 1.00 68.00 183 TRP C CA 1
ATOM 5471 C C . TRP C 1 138 ? 50.029 16.043 42.545 1.00 68.17 183 TRP C C 1
ATOM 5472 O O . TRP C 1 138 ? 49.283 15.501 41.722 1.00 64.98 183 TRP C O 1
ATOM 5493 N N . ASN C 1 139 ? 50.279 17.350 42.559 1.00 72.89 184 ASN C N 1
ATOM 5494 C CA . ASN C 1 139 ? 49.752 18.242 41.541 1.00 74.57 184 ASN C CA 1
ATOM 5495 C C . ASN C 1 139 ? 50.879 19.107 40.993 1.00 73.48 184 ASN C C 1
ATOM 5496 O O . ASN C 1 139 ? 51.944 19.238 41.599 1.00 72.10 184 ASN C O 1
ATOM 5507 N N . LYS C 1 140 ? 50.620 19.703 39.828 1.00 76.35 185 LYS C N 1
ATOM 5508 C CA . LYS C 1 140 ? 51.673 20.339 39.046 1.00 76.50 185 LYS C CA 1
ATOM 5509 C C . LYS C 1 140 ? 52.076 21.696 39.610 1.00 83.31 185 LYS C C 1
ATOM 5510 O O . LYS C 1 140 ? 53.266 22.023 39.638 1.00 88.15 185 LYS C O 1
ATOM 5529 N N . THR C 1 141 ? 51.111 22.502 40.052 1.00 89.31 186 THR C N 1
ATOM 5530 C CA . THR C 1 141 ? 51.358 23.879 40.476 1.00 87.21 186 THR C CA 1
ATOM 5531 C C . THR C 1 141 ? 51.057 23.991 41.967 1.00 88.23 186 THR C C 1
ATOM 5532 O O . THR C 1 141 ? 49.893 23.946 42.378 1.00 92.99 186 THR C O 1
ATOM 5543 N N . ALA C 1 142 ? 52.108 24.139 42.774 1.00 88.96 187 ALA C N 1
ATOM 5544 C CA . ALA C 1 142 ? 51.927 24.207 44.219 1.00 94.43 187 ALA C CA 1
ATOM 5545 C C . ALA C 1 142 ? 51.363 25.553 44.660 1.00 102.90 187 ALA C C 1
ATOM 5546 O O . ALA C 1 142 ? 50.695 25.628 45.698 1.00 100.67 187 ALA C O 1
ATOM 5553 N N . SER C 1 143 ? 51.614 26.619 43.892 1.00 107.83 188 SER C N 1
ATOM 5554 C CA . SER C 1 143 ? 51.217 27.959 44.320 1.00 112.87 188 SER C CA 1
ATOM 5555 C C . SER C 1 143 ? 49.709 28.156 44.210 1.00 119.47 188 SER C C 1
ATOM 5556 O O . SER C 1 143 ? 49.102 28.825 45.054 1.00 122.46 188 SER C O 1
ATOM 5564 N N . ASP C 1 144 ? 49.089 27.581 43.177 1.00 125.33 189 ASP C N 1
ATOM 5565 C CA . ASP C 1 144 ? 47.647 27.665 42.971 1.00 120.60 189 ASP C CA 1
ATOM 5566 C C . ASP C 1 144 ? 46.891 27.200 44.212 1.00 112.54 189 ASP C C 1
ATOM 5567 O O . ASP C 1 144 ? 46.877 26.006 44.530 1.00 107.19 189 ASP C O 1
ATOM 5576 N N . GLN C 1 145 ? 46.247 28.139 44.910 1.00 116.84 190 GLN C N 1
ATOM 5577 C CA . GLN C 1 145 ? 45.572 27.818 46.163 1.00 117.88 190 GLN C CA 1
ATOM 5578 C C . GLN C 1 145 ? 44.225 27.142 45.938 1.00 105.05 190 GLN C C 1
ATOM 5579 O O . GLN C 1 145 ? 43.799 26.331 46.770 1.00 99.11 190 GLN C O 1
ATOM 5593 N N . ALA C 1 146 ? 43.540 27.457 44.835 1.00 104.53 191 ALA C N 1
ATOM 5594 C CA . ALA C 1 146 ? 42.229 26.862 44.590 1.00 103.68 191 ALA C CA 1
ATOM 5595 C C . ALA C 1 146 ? 42.355 25.391 44.220 1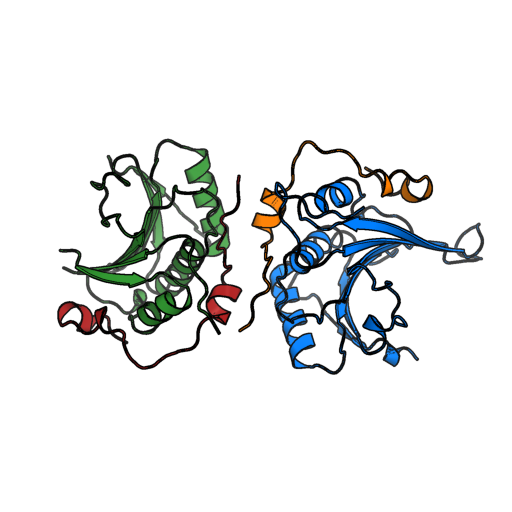.00 97.98 191 ALA C C 1
ATOM 5596 O O . ALA C 1 146 ? 41.560 24.559 44.675 1.00 86.76 191 ALA C O 1
ATOM 5603 N N . THR C 1 147 ? 43.350 25.051 43.396 1.00 95.74 192 THR C N 1
ATOM 5604 C CA . THR C 1 147 ? 43.573 23.656 43.038 1.00 85.57 192 THR C CA 1
ATOM 5605 C C . THR C 1 147 ? 43.805 22.808 44.281 1.00 85.31 192 THR C C 1
ATOM 5606 O O . THR C 1 147 ? 43.148 21.779 44.476 1.00 81.79 192 THR C O 1
ATOM 5617 N N . THR C 1 148 ? 44.737 23.231 45.140 1.00 82.74 193 THR C N 1
ATOM 5618 C CA . THR C 1 148 ? 45.065 22.436 46.316 1.00 81.89 193 THR C CA 1
ATOM 5619 C C . THR C 1 148 ? 43.905 22.388 47.296 1.00 74.43 193 THR C C 1
ATOM 5620 O O . THR C 1 148 ? 43.769 21.415 48.044 1.00 75.00 193 THR C O 1
ATOM 5631 N N . ALA C 1 149 ? 43.060 23.416 47.310 1.00 76.92 194 ALA C N 1
ATOM 5632 C CA . ALA C 1 149 ? 41.884 23.392 48.173 1.00 81.42 194 ALA C CA 1
ATOM 5633 C C . ALA C 1 149 ? 40.848 22.392 47.666 1.00 79.96 194 ALA C C 1
ATOM 5634 O O . ALA C 1 149 ? 40.291 21.609 48.447 1.00 72.04 194 ALA C O 1
ATOM 5641 N N . ARG C 1 150 ? 40.565 22.410 46.357 1.00 84.31 195 ARG C N 1
ATOM 5642 C CA . ARG C 1 150 ? 39.666 21.413 45.778 1.00 78.95 195 ARG C CA 1
ATOM 5643 C C . ARG C 1 150 ? 40.175 20.002 46.044 1.00 77.21 195 ARG C C 1
ATOM 5644 O O . ARG C 1 150 ? 39.403 19.112 46.430 1.00 70.15 195 ARG C O 1
ATOM 5665 N N . ILE C 1 151 ? 41.478 19.782 45.846 1.00 79.15 196 ILE C N 1
ATOM 5666 C CA . ILE C 1 151 ? 42.066 18.467 46.083 1.00 71.08 196 ILE C CA 1
ATOM 5667 C C . ILE C 1 151 ? 41.830 18.034 47.522 1.00 68.77 196 ILE C C 1
ATOM 5668 O O . ILE C 1 151 ? 41.428 16.894 47.783 1.00 68.74 196 ILE C O 1
ATOM 5684 N N . ARG C 1 152 ? 42.034 18.944 48.477 1.00 73.80 197 ARG C N 1
ATOM 5685 C CA . ARG C 1 152 ? 41.776 18.612 49.875 1.00 78.33 197 ARG C CA 1
ATOM 5686 C C . ARG C 1 152 ? 40.311 18.249 50.103 1.00 80.07 197 ARG C C 1
ATOM 5687 O O . ARG C 1 152 ? 40.005 17.286 50.817 1.00 75.35 197 ARG C O 1
ATOM 5708 N N . ASP C 1 153 ? 39.389 19.023 49.524 1.00 82.86 198 ASP C N 1
ATOM 5709 C CA . ASP C 1 153 ? 37.969 18.733 49.697 1.00 79.39 198 ASP C CA 1
ATOM 5710 C C . ASP C 1 153 ? 37.637 17.337 49.191 1.00 70.19 198 ASP C C 1
ATOM 5711 O O . ASP C 1 153 ? 36.954 16.555 49.868 1.00 65.47 198 ASP C O 1
ATOM 5720 N N . THR C 1 154 ? 38.117 17.006 47.993 1.00 60.87 199 THR C N 1
ATOM 5721 C CA . THR C 1 154 ? 37.817 15.704 47.416 1.00 61.04 199 THR C CA 1
ATOM 5722 C C . THR C 1 154 ? 38.328 14.584 48.308 1.00 62.32 199 THR C C 1
ATOM 5723 O O . THR C 1 154 ? 37.613 13.606 48.563 1.00 59.54 199 THR C O 1
ATOM 5734 N N . LEU C 1 155 ? 39.561 14.715 48.806 1.00 64.50 200 LEU C N 1
ATOM 5735 C CA . LEU C 1 155 ? 40.113 13.706 49.704 1.00 65.46 200 LEU C CA 1
ATOM 5736 C C . LEU C 1 155 ? 39.191 13.467 50.890 1.00 65.96 200 LEU C C 1
ATOM 5737 O O . LEU C 1 155 ? 38.880 12.320 51.231 1.00 66.94 200 LEU C O 1
ATOM 5753 N N . ARG C 1 156 ? 38.737 14.545 51.536 1.00 69.84 201 ARG C N 1
ATOM 5754 C CA . ARG C 1 156 ? 37.846 14.383 52.678 1.00 68.70 201 ARG C CA 1
ATOM 5755 C C . ARG C 1 156 ? 36.582 13.631 52.292 1.00 69.89 201 ARG C C 1
ATOM 5756 O O . ARG C 1 156 ? 36.004 12.919 53.120 1.00 70.41 201 ARG C O 1
ATOM 5777 N N . ARG C 1 157 ? 36.151 13.755 51.039 1.00 65.55 202 ARG C N 1
ATOM 5778 C CA . ARG C 1 157 ? 34.928 13.091 50.606 1.00 64.31 202 ARG C CA 1
ATOM 5779 C C . ARG C 1 157 ? 35.174 11.625 50.252 1.00 66.51 202 ARG C C 1
ATOM 5780 O O . ARG C 1 157 ? 34.413 10.747 50.668 1.00 64.50 202 ARG C O 1
ATOM 5801 N N . VAL C 1 158 ? 36.241 11.341 49.502 1.00 64.91 203 VAL C N 1
ATOM 5802 C CA . VAL C 1 158 ? 36.393 10.013 48.904 1.00 65.25 203 VAL C CA 1
ATOM 5803 C C . VAL C 1 158 ? 37.049 9.002 49.855 1.00 68.11 203 VAL C C 1
ATOM 5804 O O . VAL C 1 158 ? 36.804 7.796 49.741 1.00 67.47 203 VAL C O 1
ATOM 5817 N N . LEU C 1 159 ? 37.873 9.445 50.801 1.00 71.08 204 LEU C N 1
ATOM 5818 C CA . LEU C 1 159 ? 38.589 8.494 51.649 1.00 75.29 204 LEU C CA 1
ATOM 5819 C C . LEU C 1 159 ? 37.780 8.067 52.864 1.00 81.31 204 LEU C C 1
ATOM 5820 O O . LEU C 1 159 ? 37.713 6.875 53.182 1.00 80.49 204 LEU C O 1
ATOM 5836 N N . ASN C 1 160 ? 37.170 9.025 53.556 1.00 91.42 205 ASN C N 1
ATOM 5837 C CA . ASN C 1 160 ? 36.471 8.758 54.809 1.00 108.73 205 ASN C CA 1
ATOM 5838 C C . ASN C 1 160 ? 37.438 8.139 55.822 1.00 104.89 205 ASN C C 1
ATOM 5839 O O . ASN C 1 160 ? 37.402 6.947 56.135 1.00 102.84 205 ASN C O 1
ATOM 5850 N N . LEU C 1 161 ? 38.315 9.005 56.312 1.00 104.84 206 LEU C N 1
ATOM 5851 C CA . LEU C 1 161 ? 39.413 8.628 57.189 1.00 104.66 206 LEU C CA 1
ATOM 5852 C C . LEU C 1 161 ? 38.995 8.740 58.646 1.00 120.81 206 LEU C C 1
ATOM 5853 O O . LEU C 1 161 ? 37.926 9.266 58.968 1.00 119.83 206 LEU C O 1
ATOM 5869 N N . PRO C 1 162 ? 39.823 8.244 59.564 1.00 131.48 207 PRO C N 1
ATOM 5870 C CA . PRO C 1 162 ? 39.447 8.232 60.983 1.00 144.92 207 PRO C CA 1
ATOM 5871 C C . PRO C 1 162 ? 39.087 9.620 61.483 1.00 145.96 207 PRO C C 1
ATOM 5872 O O . PRO C 1 162 ? 39.167 10.604 60.732 1.00 139.86 207 PRO C O 1
ATOM 5883 N N . PRO C 1 163 ? 38.679 9.733 62.753 1.00 147.15 208 PRO C N 1
ATOM 5884 C CA . PRO C 1 163 ? 38.295 11.051 63.293 1.00 137.84 208 PRO C CA 1
ATOM 5885 C C . PRO C 1 163 ? 39.327 12.144 63.065 1.00 138.47 208 PRO C C 1
ATOM 5886 O O . PRO C 1 163 ? 38.952 13.302 62.838 1.00 134.51 208 PRO C O 1
ATOM 5897 N N . ASN C 1 164 ? 40.618 11.809 63.121 1.00 138.28 209 ASN C N 1
ATOM 5898 C CA . ASN C 1 164 ? 41.662 12.828 63.045 1.00 140.07 209 ASN C CA 1
ATOM 5899 C C . ASN C 1 164 ? 41.565 13.622 61.745 1.00 137.64 209 ASN C C 1
ATOM 5900 O O . ASN C 1 164 ? 41.290 14.828 61.757 1.00 136.98 209 ASN C O 1
ATOM 5911 N N . THR C 1 165 ? 41.784 12.959 60.609 1.00 135.07 210 THR C N 1
ATOM 5912 C CA . THR C 1 165 ? 41.772 13.612 59.296 1.00 132.51 210 THR C CA 1
ATOM 5913 C C . THR C 1 165 ? 42.823 14.724 59.228 1.00 126.64 210 THR C C 1
ATOM 5914 O O . THR C 1 165 ? 42.552 15.839 58.775 1.00 126.88 210 THR C O 1
ATOM 5925 N N . ILE C 1 166 ? 44.041 14.405 59.666 1.00 114.53 211 ILE C N 1
ATOM 5926 C CA . ILE C 1 166 ? 45.145 15.365 59.680 1.00 108.53 211 ILE C CA 1
ATOM 5927 C C . ILE C 1 166 ? 45.877 15.302 58.345 1.00 98.27 211 ILE C C 1
ATOM 5928 O O . ILE C 1 166 ? 46.424 14.258 57.976 1.00 97.11 211 ILE C O 1
ATOM 5944 N N . MET C 1 167 ? 45.920 16.430 57.638 1.00 93.24 212 MET C N 1
ATOM 5945 C CA . MET C 1 167 ? 46.551 16.511 56.329 1.00 92.70 212 MET C CA 1
ATOM 5946 C C . MET C 1 167 ? 47.552 17.656 56.311 1.00 90.76 212 MET C C 1
ATOM 5947 O O . MET C 1 167 ? 47.396 18.651 57.024 1.00 95.93 212 MET C O 1
ATOM 5961 N N . GLU C 1 168 ? 48.590 17.497 55.495 1.00 83.37 213 GLU C N 1
ATOM 5962 C CA . GLU C 1 168 ? 49.559 18.553 55.254 1.00 82.60 213 GLU C CA 1
ATOM 5963 C C . GLU C 1 168 ? 49.855 18.624 53.766 1.00 82.68 213 GLU C C 1
ATOM 5964 O O . GLU C 1 168 ? 49.781 17.621 53.053 1.00 84.12 213 GLU C O 1
ATOM 5976 N N . TYR C 1 169 ? 50.209 19.819 53.311 1.00 83.93 214 TYR C N 1
ATOM 5977 C CA . TYR C 1 169 ? 50.682 20.032 51.950 1.00 82.43 214 TYR C CA 1
ATOM 5978 C C . TYR C 1 169 ? 52.107 20.561 52.023 1.00 84.76 214 TYR C C 1
ATOM 5979 O O . TYR C 1 169 ? 52.322 21.714 52.409 1.00 94.06 214 TYR C O 1
ATOM 5997 N N . LYS C 1 170 ? 53.075 19.720 51.673 1.00 83.97 215 LYS C N 1
ATOM 5998 C CA . LYS C 1 170 ? 54.448 20.167 51.486 1.00 88.16 215 LYS C CA 1
ATOM 5999 C C . LYS C 1 170 ? 54.657 20.591 50.037 1.00 85.16 215 LYS C C 1
ATOM 6000 O O . LYS C 1 170 ? 53.904 20.214 49.139 1.00 88.30 215 LYS C O 1
ATOM 6019 N N . THR C 1 171 ? 55.701 21.375 49.811 1.00 88.73 216 THR C N 1
ATOM 6020 C CA . THR C 1 171 ? 56.111 21.713 48.458 1.00 96.82 216 THR C CA 1
ATOM 6021 C C . THR C 1 171 ? 57.326 20.880 48.077 1.00 103.60 216 THR C C 1
ATOM 6022 O O . THR C 1 171 ? 58.145 20.514 48.924 1.00 106.22 216 THR C O 1
ATOM 6033 N N . HIS C 1 172 ? 57.429 20.573 46.785 1.00 102.86 217 HIS C N 1
ATOM 6034 C CA . HIS C 1 172 ? 58.532 19.757 46.296 1.00 109.97 217 HIS C CA 1
ATOM 6035 C C . HIS C 1 172 ? 59.887 20.432 46.468 1.00 118.92 217 HIS C C 1
ATOM 6036 O O . HIS C 1 172 ? 60.915 19.782 46.247 1.00 122.14 217 HIS C O 1
ATOM 6050 N N . THR C 1 173 ? 59.917 21.704 46.866 1.00 117.56 218 THR C N 1
ATOM 6051 C CA . THR C 1 173 ? 61.155 22.447 47.048 1.00 112.09 218 THR C CA 1
ATOM 6052 C C . THR C 1 173 ? 61.545 22.608 48.512 1.00 109.24 218 THR C C 1
ATOM 6053 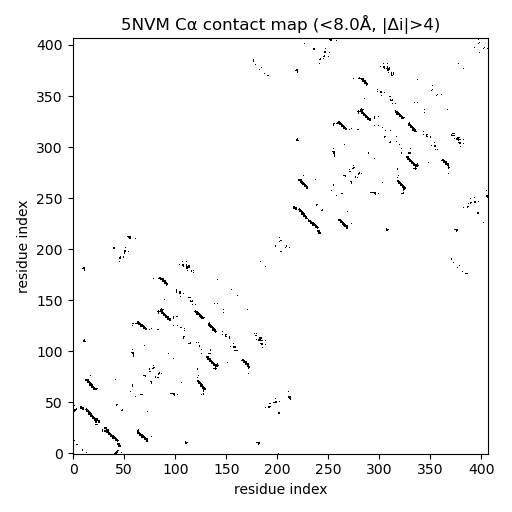O O . THR C 1 173 ? 62.531 23.293 48.801 1.00 110.74 218 THR C O 1
ATOM 6064 N N . ASP C 1 174 ? 60.800 22.006 49.436 1.00 105.88 219 ASP C N 1
ATOM 6065 C CA . ASP C 1 174 ? 61.055 22.172 50.864 1.00 104.14 219 ASP C CA 1
ATOM 6066 C C . ASP C 1 174 ? 61.410 20.841 51.520 1.00 100.87 219 ASP C C 1
ATOM 6067 O O . ASP C 1 174 ? 62.534 20.352 51.394 1.00 95.47 219 ASP C O 1
ATOM 6076 N N . TYR D 2 6 ? 36.228 23.619 37.060 1.00 106.43 36 TYR D N 1
ATOM 6077 C CA . TYR D 2 6 ? 35.337 24.396 36.208 1.00 113.91 36 TYR D CA 1
ATOM 6078 C C . TYR D 2 6 ? 34.644 23.512 35.173 1.00 114.22 36 TYR D C 1
ATOM 6079 O O . TYR D 2 6 ? 33.408 23.432 35.129 1.00 92.41 36 TYR D O 1
ATOM 6096 N N . LYS D 2 7 ? 35.458 22.852 34.348 1.00 103.05 37 LYS D N 1
ATOM 6097 C CA . LYS D 2 7 ? 34.992 22.105 33.189 1.00 94.00 37 LYS D CA 1
ATOM 6098 C C . LYS D 2 7 ? 35.249 20.618 33.389 1.00 80.57 37 LYS D C 1
ATOM 6099 O O . LYS D 2 7 ? 36.274 20.227 33.959 1.00 79.05 37 LYS D O 1
ATOM 6118 N N . LEU D 2 8 ? 34.321 19.795 32.900 1.00 68.05 38 LEU D N 1
ATOM 6119 C CA . LEU D 2 8 ? 34.320 18.367 33.183 1.00 57.39 38 LEU D CA 1
ATOM 6120 C C . LEU D 2 8 ? 35.158 17.599 32.177 1.00 54.04 38 LEU D C 1
ATOM 6121 O O . LEU D 2 8 ? 35.100 17.851 30.971 1.00 55.16 38 LEU D O 1
ATOM 6137 N N . ALA D 2 9 ? 35.904 16.625 32.681 1.00 48.06 39 ALA D N 1
ATOM 6138 C CA . ALA D 2 9 ? 36.608 15.706 31.807 1.00 48.88 39 ALA D CA 1
ATOM 6139 C C . ALA D 2 9 ? 35.616 14.889 30.986 1.00 49.08 39 ALA D C 1
ATOM 6140 O O . ALA D 2 9 ? 34.447 14.717 31.349 1.00 54.03 39 ALA D O 1
ATOM 6147 N N . ASP D 2 10 ? 36.093 14.372 29.860 1.00 52.14 40 ASP D N 1
ATOM 6148 C CA . ASP D 2 10 ? 35.235 13.522 29.046 1.00 52.42 40 ASP D CA 1
ATOM 6149 C C . ASP D 2 10 ? 35.041 12.158 29.685 1.00 45.34 40 ASP D C 1
ATOM 6150 O O . ASP D 2 10 ? 33.963 11.569 29.566 1.00 49.79 40 ASP D O 1
ATOM 6159 N N . TYR D 2 11 ? 36.047 11.657 30.391 1.00 49.19 41 TYR D N 1
ATOM 6160 C CA . TYR D 2 11 ? 36.035 10.290 30.900 1.00 46.36 41 TYR D CA 1
ATOM 6161 C C . TYR D 2 11 ? 36.050 10.333 32.420 1.00 46.15 41 TYR D C 1
ATOM 6162 O O . TYR D 2 11 ? 37.079 10.603 33.043 1.00 53.98 41 TYR D O 1
ATOM 6180 N N . ARG D 2 12 ? 34.893 10.072 33.013 1.00 47.03 42 ARG D N 1
ATOM 6181 C CA . ARG D 2 12 ? 34.692 10.211 34.444 1.00 45.86 42 ARG D CA 1
ATOM 6182 C C . ARG D 2 12 ? 33.983 8.977 34.963 1.00 43.81 42 ARG D C 1
ATOM 6183 O O . ARG D 2 12 ? 33.025 8.497 34.347 1.00 41.04 42 ARG D O 1
ATOM 6204 N N . TYR D 2 13 ? 34.465 8.464 36.090 1.00 45.11 43 TYR D N 1
ATOM 6205 C CA . TYR D 2 13 ? 33.923 7.258 36.699 1.00 41.97 43 TYR D CA 1
ATOM 6206 C C . TYR D 2 13 ? 33.973 7.431 38.203 1.00 44.35 43 TYR D C 1
ATOM 6207 O O . TYR D 2 13 ? 35.051 7.642 38.765 1.00 45.09 43 TYR D O 1
ATOM 6225 N N . GLY D 2 14 ? 32.816 7.337 38.854 1.00 46.50 44 GLY D N 1
ATOM 6226 C CA . GLY D 2 14 ? 32.787 7.213 40.295 1.00 45.09 44 GLY D CA 1
ATOM 6227 C C . GLY D 2 14 ? 33.181 5.819 40.761 1.00 43.16 44 GLY D C 1
ATOM 6228 O O . GLY D 2 14 ? 33.396 4.887 39.988 1.00 47.78 44 GLY D O 1
ATOM 6232 N N . ARG D 2 15 ? 33.274 5.672 42.076 1.00 43.90 45 ARG D N 1
ATOM 6233 C CA . ARG D 2 15 ? 33.795 4.439 42.646 1.00 48.32 45 ARG D CA 1
ATOM 6234 C C . ARG D 2 15 ? 32.937 3.244 42.252 1.00 53.69 45 ARG D C 1
ATOM 6235 O O . ARG D 2 15 ? 33.455 2.211 41.807 1.00 45.35 45 ARG D O 1
ATOM 6256 N N . GLU D 2 16 ? 31.613 3.366 42.397 1.00 50.01 46 GLU D N 1
ATOM 6257 C CA . GLU D 2 16 ? 30.728 2.267 42.025 1.00 50.01 46 GLU D CA 1
ATOM 6258 C C . GLU D 2 16 ? 30.833 1.943 40.542 1.00 46.05 46 GLU D C 1
ATOM 6259 O O . GLU D 2 16 ? 30.704 0.780 40.147 1.00 45.01 46 GLU D O 1
ATOM 6271 N N . GLU D 2 17 ? 31.070 2.947 39.701 1.00 41.32 47 GLU D N 1
ATOM 6272 C CA . GLU D 2 17 ? 31.215 2.679 38.277 1.00 45.35 47 GLU D CA 1
ATOM 6273 C C . GLU D 2 17 ? 32.540 1.968 37.983 1.00 48.87 47 GLU D C 1
ATOM 6274 O O . GLU D 2 17 ? 32.578 1.016 37.191 1.00 46.00 47 GLU D O 1
ATOM 6286 N N . MET D 2 18 ? 33.623 2.375 38.653 1.00 44.17 48 MET D N 1
ATOM 6287 C CA . MET D 2 18 ? 34.897 1.661 38.508 1.00 45.49 48 MET D CA 1
ATOM 6288 C C . MET D 2 18 ? 34.731 0.189 38.877 1.00 44.90 48 MET D C 1
ATOM 6289 O O . MET D 2 18 ? 35.170 -0.710 38.149 1.00 41.61 48 MET D O 1
ATOM 6303 N N . LEU D 2 19 ? 34.085 -0.073 40.012 1.00 43.82 49 LEU D N 1
ATOM 6304 C CA . LEU D 2 19 ? 33.974 -1.436 40.504 1.00 43.02 49 LEU D CA 1
ATOM 6305 C C . LEU D 2 19 ? 33.050 -2.271 39.629 1.00 48.84 49 LEU D C 1
ATOM 6306 O O . LEU D 2 19 ? 33.263 -3.482 39.482 1.00 48.32 49 LEU D O 1
ATOM 6322 N N . ALA D 2 20 ? 32.032 -1.644 39.030 1.00 49.49 50 ALA D N 1
ATOM 6323 C CA . ALA D 2 20 ? 31.133 -2.371 38.149 1.00 47.86 50 ALA D CA 1
ATOM 6324 C C . ALA D 2 20 ? 31.858 -2.862 36.907 1.00 47.16 50 ALA D C 1
ATOM 6325 O O . ALA D 2 20 ? 31.453 -3.860 36.308 1.00 50.61 50 ALA D O 1
ATOM 6332 N N . LEU D 2 21 ? 32.915 -2.175 36.498 1.00 48.17 51 LEU D N 1
ATOM 6333 C CA . LEU D 2 21 ? 33.666 -2.561 35.315 1.00 49.65 51 LEU D CA 1
ATOM 6334 C C . LEU D 2 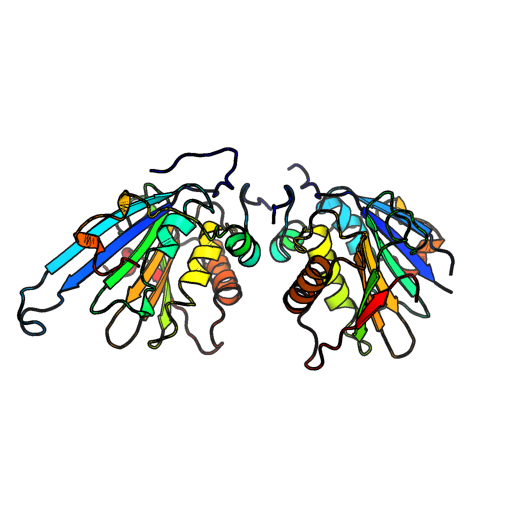21 ? 34.761 -3.579 35.617 1.00 48.88 51 LEU D C 1
ATOM 6335 O O . LEU D 2 21 ? 35.525 -3.939 34.713 1.00 44.60 51 LEU D O 1
ATOM 6351 N N . PHE D 2 22 ? 34.829 -4.069 36.847 1.00 45.50 52 PHE D N 1
ATOM 6352 C CA . PHE D 2 22 ? 35.833 -5.044 37.246 1.00 48.20 52 PHE D CA 1
ATOM 6353 C C . PHE D 2 22 ? 35.300 -6.466 37.077 1.00 48.34 52 PHE D C 1
ATOM 6354 O O . PHE D 2 22 ? 34.369 -6.875 37.776 1.00 47.98 52 PHE D O 1
ATOM 6371 N N . LEU D 2 23 ? 35.910 -7.214 36.159 1.00 49.71 53 LEU D N 1
ATOM 6372 C CA . LEU D 2 23 ? 35.760 -8.662 36.056 1.00 50.22 53 LEU D CA 1
ATOM 6373 C C . LEU D 2 23 ? 37.152 -9.278 36.145 1.00 48.03 53 LEU D C 1
ATOM 6374 O O . LEU D 2 23 ? 37.983 -9.041 35.266 1.00 45.61 53 LEU D O 1
ATOM 6390 N N . LYS D 2 24 ? 37.391 -10.065 37.194 1.00 49.23 54 LYS D N 1
ATOM 6391 C CA . LYS D 2 24 ? 38.696 -10.672 37.417 1.00 51.49 54 LYS D CA 1
ATOM 6392 C C . LYS D 2 24 ? 39.113 -11.562 36.248 1.00 58.91 54 LYS D C 1
ATOM 6393 O O . LYS D 2 24 ? 38.314 -12.324 35.698 1.00 53.84 54 LYS D O 1
ATOM 6412 N N . ASP D 2 25 ? 40.386 -11.450 35.872 1.00 56.85 55 ASP D N 1
ATOM 6413 C CA . ASP D 2 25 ? 41.025 -12.305 34.879 1.00 57.18 55 ASP D CA 1
ATOM 6414 C C . ASP D 2 25 ? 42.258 -12.892 35.552 1.00 56.50 55 ASP D C 1
ATOM 6415 O O . ASP D 2 25 ? 43.129 -12.136 35.990 1.00 50.99 55 ASP D O 1
ATOM 6424 N N . ASN D 2 26 ? 42.317 -14.227 35.682 1.00 57.28 56 ASN D N 1
ATOM 6425 C CA . ASN D 2 26 ? 43.405 -14.838 36.450 1.00 58.56 56 ASN D CA 1
ATOM 6426 C C . ASN D 2 26 ? 44.741 -14.772 35.721 1.00 54.52 56 ASN D C 1
ATOM 6427 O O . ASN D 2 26 ? 45.783 -14.988 36.349 1.00 52.25 56 ASN D O 1
ATOM 6438 N N . LYS D 2 27 ? 44.742 -14.485 34.423 1.00 54.85 57 LYS D N 1
ATOM 6439 C CA . LYS D 2 27 ? 45.995 -14.338 33.696 1.00 60.07 57 LYS D CA 1
ATOM 6440 C C . LYS D 2 27 ? 46.688 -13.044 34.110 1.00 56.89 57 LYS D C 1
ATOM 6441 O O . LYS D 2 27 ? 46.130 -11.947 33.987 1.00 51.76 57 LYS D O 1
ATOM 6460 N N . ILE D 2 28 ? 47.902 -13.180 34.609 1.00 54.47 58 ILE D N 1
ATOM 6461 C CA . ILE D 2 28 ? 48.660 -12.012 35.062 1.00 55.10 58 ILE D CA 1
ATOM 6462 C C . ILE D 2 28 ? 49.159 -11.247 33.842 1.00 54.40 58 ILE D C 1
ATOM 6463 O O . ILE D 2 28 ? 49.575 -11.876 32.854 1.00 54.70 58 ILE D O 1
ATOM 6479 N N . PRO D 2 29 ? 49.106 -9.914 33.830 1.00 55.90 59 PRO D N 1
ATOM 6480 C CA . PRO D 2 29 ? 49.638 -9.178 32.676 1.00 58.44 59 PRO D CA 1
ATOM 6481 C C . PRO D 2 29 ? 51.138 -9.394 32.552 1.00 54.22 59 PRO D C 1
ATOM 6482 O O . PRO D 2 29 ? 51.852 -9.485 33.552 1.00 52.06 59 PRO D O 1
ATOM 6493 N N . SER D 2 30 ? 51.612 -9.453 31.308 1.00 55.69 60 SER D N 1
ATOM 6494 C CA . SER D 2 30 ? 53.019 -9.768 31.059 1.00 61.36 60 SER D CA 1
ATOM 6495 C C . SER D 2 30 ? 53.939 -8.791 31.777 1.00 56.63 60 SER D C 1
ATOM 6496 O O . SER D 2 30 ? 54.952 -9.195 32.361 1.00 55.42 60 SER D O 1
ATOM 6504 N N . ASP D 2 31 ? 53.587 -7.499 31.766 1.00 59.06 61 ASP D N 1
ATOM 6505 C CA . ASP D 2 31 ? 54.428 -6.477 32.385 1.00 56.88 61 ASP D CA 1
ATOM 6506 C C . ASP D 2 31 ? 54.715 -6.776 33.852 1.00 54.57 61 ASP D C 1
ATOM 6507 O O . ASP D 2 31 ? 55.728 -6.317 34.385 1.00 53.70 61 ASP D O 1
ATOM 6516 N N . LEU D 2 32 ? 53.842 -7.523 34.531 1.00 51.25 62 LEU D N 1
ATOM 6517 C CA . LEU D 2 32 ? 54.088 -7.886 35.923 1.00 50.00 62 LEU D CA 1
ATOM 6518 C C . LEU D 2 32 ? 54.912 -9.159 36.082 1.00 47.65 62 LEU D C 1
ATOM 6519 O O . LEU D 2 32 ? 55.302 -9.481 37.208 1.00 47.65 62 LEU D O 1
ATOM 6535 N N . LEU D 2 33 ? 55.148 -9.906 35.001 1.00 52.05 63 LEU D N 1
ATOM 6536 C CA . LEU D 2 33 ? 55.902 -11.162 35.069 1.00 54.25 63 LEU D CA 1
ATOM 6537 C C . LEU D 2 33 ? 57.379 -10.824 34.897 1.00 53.01 63 LEU D C 1
ATOM 6538 O O . LEU D 2 33 ? 57.984 -10.976 33.835 1.00 49.25 63 LEU D O 1
ATOM 6554 N N . ASP D 2 34 ? 57.946 -10.333 35.987 1.00 50.94 64 ASP D N 1
ATOM 6555 C CA . ASP D 2 34 ? 59.318 -9.881 36.051 1.00 54.35 64 ASP D CA 1
ATOM 6556 C C . ASP D 2 34 ? 59.815 -10.230 37.440 1.00 57.78 64 ASP D C 1
ATOM 6557 O O . ASP D 2 34 ? 59.048 -10.222 38.409 1.00 48.52 64 ASP D O 1
ATOM 6566 N N . LYS D 2 35 ? 61.108 -10.560 37.520 1.00 57.83 65 LYS D N 1
ATOM 6567 C CA . LYS D 2 35 ? 61.712 -10.984 38.778 1.00 57.50 65 LYS D CA 1
ATOM 6568 C C . LYS D 2 35 ? 61.577 -9.925 39.861 1.00 54.83 65 LYS D C 1
ATOM 6569 O O . LYS D 2 35 ? 61.450 -10.255 41.050 1.00 48.40 65 LYS D O 1
ATOM 6588 N N . GLU D 2 36 ? 61.631 -8.650 39.479 1.00 55.62 66 GLU D N 1
ATOM 6589 C CA . GLU D 2 36 ? 61.553 -7.583 40.467 1.00 62.28 66 GLU D CA 1
ATOM 6590 C C . GLU D 2 36 ? 60.178 -7.511 41.120 1.00 59.00 66 GLU D C 1
ATOM 6591 O O . GLU D 2 36 ? 60.065 -7.028 42.251 1.00 58.98 66 GLU D O 1
ATOM 6603 N N . PHE D 2 37 ? 59.142 -8.011 40.453 1.00 55.77 67 PHE D N 1
ATOM 6604 C CA . PHE D 2 37 ? 57.773 -7.863 40.925 1.00 52.90 67 PHE D CA 1
ATOM 6605 C C . PHE D 2 37 ? 57.220 -9.123 41.575 1.00 58.05 67 PHE D C 1
ATOM 6606 O O . PHE D 2 37 ? 56.074 -9.110 42.031 1.00 58.41 67 PHE D O 1
ATOM 6623 N N . LEU D 2 38 ? 58.002 -10.199 41.649 1.00 58.63 68 LEU D N 1
ATOM 6624 C CA . LEU D 2 38 ? 57.519 -11.405 42.309 1.00 53.01 68 LEU D CA 1
ATOM 6625 C C . LEU D 2 38 ? 57.079 -11.162 43.746 1.00 55.20 68 LEU D C 1
ATOM 6626 O O . LEU D 2 38 ? 56.160 -11.863 44.202 1.00 56.40 68 LEU D O 1
ATOM 6642 N N . PRO D 2 39 ? 57.676 -10.247 44.507 1.00 57.38 69 PRO D N 1
ATOM 6643 C CA . PRO D 2 39 ? 57.228 -10.064 45.890 1.00 60.01 69 PRO D CA 1
ATOM 6644 C C . PRO D 2 39 ? 55.861 -9.411 46.005 1.00 60.05 69 PRO D C 1
ATOM 6645 O O . PRO D 2 39 ? 55.220 -9.557 47.052 1.00 60.03 69 PRO D O 1
ATOM 6656 N N . ILE D 2 40 ? 55.405 -8.697 44.974 1.00 56.50 70 ILE D N 1
ATOM 6657 C CA . ILE D 2 40 ? 54.150 -7.949 45.035 1.00 58.93 70 ILE D CA 1
ATOM 6658 C C . ILE D 2 40 ? 53.022 -8.647 44.273 1.00 63.66 70 ILE D C 1
ATOM 6659 O O . ILE D 2 40 ? 51.920 -8.083 44.152 1.00 57.14 70 ILE D O 1
ATOM 6675 N N . LEU D 2 41 ? 53.262 -9.858 43.763 1.00 57.85 71 LEU D N 1
ATOM 6676 C CA . LEU D 2 41 ? 52.325 -10.511 42.860 1.00 57.01 71 LEU D CA 1
ATOM 6677 C C . LEU D 2 41 ? 51.221 -11.232 43.605 1.00 54.02 71 LEU D C 1
ATOM 6678 O O . LEU D 2 41 ? 51.414 -11.771 44.698 1.00 52.69 71 LEU D O 1
ATOM 6694 N N . GLN D 2 42 ? 50.065 -11.275 42.953 1.00 57.43 72 GLN D N 1
ATOM 6695 C CA . GLN D 2 42 ? 48.852 -11.846 43.486 1.00 57.11 72 GLN D CA 1
ATOM 6696 C C . GLN D 2 42 ? 48.084 -12.523 42.341 1.00 56.73 72 GLN D C 1
ATOM 6697 O O . GLN D 2 42 ? 48.189 -12.096 41.186 1.00 54.04 72 GLN D O 1
#

GO terms:
  GO:0005515 protein binding (F, IPI)
  GO:0000340 RNA 7-methylguanosine cap binding (F, IDA)
  GO:0045947 negative regulation of translational initiation (P, IDA)
  GO:0060339 negative regulation of type I interferon-mediated signaling pathway (P, IDA)
  GO:0072344 rescue of stalled cytosolic ribosome (P, IDA)
  GO:0017148 negative regulation of translation (P, IMP)
  GO:0035278 miRNA-mediated gene silencing by inhibition of translation (P, IDA)
  GO:0000932 P-body (C, IDA)
  GO:0005737 cytoplasm (C, IDA)
  GO:0031625 ubiquitin protein ligase binding (F, IPI)
  GO:0008135 translation factor activity, RNA binding (F, TAS)
  GO:0000339 RNA cap binding (F, TAS)
  GO:0005829 cytosol (C, TAS)
  GO:0005829 cytosol (C, IDA)
  GO:0098808 mRNA cap binding (F, IDA)
  GO:0003723 RNA binding (F, HDA)

Secondary structure (DSSP, 8-state):
-----TTS-EEEEEEEEEEEEEE--SSSSSSPPEEEEEEEEEEEEHHHHHHHHTTB--GGG--SEEEEEEEETT--SSTTSTTTTT-EEEEEEE-TTSHHHHHHHHHHHHHTT-S--TT-EEEEEEEE-SS-EEEEEEES-TT-HHHHHHHHHHHHHHH---TT---EEEEGGGG-/----SS---HHHHHHT--SS----GGG-SGGGGGGB-/----EEEEEEEEEEEE---EEEEEEEEEHHHHHHHHHTBPPGGG--SSEEEEEEETT--SSTTSTTTTT-EEEEEEEETT-HHHHHHHHHHHHHTT-S-STT-EEEEEEEE-SSEEEEEEEES-SS-HHHHHHHHHHHHHHT---S---EEEEETT-/----SS---HHHHHHT-----SPPGGG-SGGGGGGB-

Solvent-accessible surface area: 21251 Å² total; per-residue (Å²): 87,46,134,120,88,188,98,40,47,25,6,55,59,46,1,5,0,30,10,15,71,75,36,45,4,168,122,111,27,111,118,82,82,91,125,44,70,72,87,7,2,12,0,2,2,0,16,14,0,8,86,8,18,26,36,4,26,77,1,28,100,15,118,59,37,7,11,2,16,0,0,18,90,74,22,103,10,65,80,108,18,128,26,0,99,104,0,0,55,28,6,2,114,5,192,89,66,62,0,16,162,5,1,26,14,0,0,2,6,3,0,0,22,26,5,47,18,59,118,18,12,1,0,0,11,0,15,1,62,180,148,60,0,33,1,7,2,21,0,84,45,20,104,49,128,78,15,8,26,117,1,90,73,9,1,104,112,29,2,123,23,71,130,135,26,145,26,70,53,80,36,9,52,108,99,164,224,195,17,27,116,84,28,4,20,112,53,12,0,58,44,10,80,105,192,134,46,165,50,6,92,57,0,107,58,178,36,2,111,99,0,42,126,228,89,86,45,57,8,55,52,57,2,5,0,26,18,10,118,206,141,138,34,84,86,8,4,46,2,36,5,0,42,68,0,12,90,12,21,13,4,5,27,74,2,36,102,21,91,38,96,1,20,2,11,0,0,16,102,74,24,143,9,111,110,108,31,118,19,0,96,103,0,0,56,28,13,7,124,8,176,80,72,59,0,20,174,10,2,26,21,1,0,1,7,4,0,0,17,26,4,38,20,46,118,25,10,2,0,0,14,0,11,5,72,162,129,66,1,36,4,10,2,18,0,77,45,22,100,56,142,65,12,7,45,86,1,69,72,14,3,116,104,26,7,122,26,44,138,109,45,102,25,81,52,85,45,12,102,148,197,177,23,26,118,89,26,4,21,113,58,12,0,57,35,16,72,161,91,63,127,158,53,12,88,70,0,109,54,166,88,2,117,85,0,40,112

Nearest PDB structures (foldseek):
  5nvm-assembly2_C  TM=1.006E+00  e=1.539E-35  Homo sapiens
  5nvm-assembly1_A  TM=9.902E-01  e=1.411E-30  Homo sapiens
  5nvl-assembly1_A  TM=9.837E-01  e=5.725E-31  Homo sapiens
  5nvn-assembly2_C  TM=9.852E-01  e=1.411E-30  Homo sapiens
  5nvl-assembly2_C  TM=9.722E-01  e=2.149E-30  Homo sapiens

Radius of gyration: 24.76 Å; Cα contacts (8 Å, |Δi|>4): 793; chains: 4; bounding box: 80×49×41 Å

B-factor: mean 68.29, std 26.86, range [25.83, 179.65]

CATH classification: 3.30.760.10

Organism: Homo sapiens (NCBI:txid9606)